Protein AF-A0A9W6ZF62-F1 (afdb_monomer)

Mean predicted aligned error: 19.33 Å

pLDDT: mean 79.04, std 16.56, range [38.56, 98.56]

Organism: NCBI:txid2557542

Solvent-accessible surface area (backbone atoms only — not comparable to full-atom values): 30574 Å² total; per-residue (Å²): 108,69,73,62,50,44,76,76,45,67,89,49,55,65,64,50,51,51,50,49,55,53,45,57,76,69,48,57,69,68,60,56,50,52,48,59,74,67,43,74,69,97,76,63,100,58,87,65,49,62,72,37,43,76,69,66,39,38,69,59,28,49,50,54,49,37,50,78,69,69,55,64,91,76,64,66,69,81,59,50,62,60,45,56,56,53,54,51,57,50,50,60,50,51,55,53,51,53,50,54,49,50,56,51,49,51,57,47,50,49,56,69,73,64,55,73,74,74,48,61,62,60,58,48,48,52,60,43,50,53,47,52,50,52,48,50,50,50,50,51,50,50,51,49,50,56,50,49,64,59,43,52,60,55,51,54,53,52,50,55,54,44,60,73,64,69,49,63,68,62,52,50,55,56,72,71,46,84,72,52,75,66,59,54,52,54,49,52,52,50,54,52,54,55,56,67,72,65,66,77,91,65,94,73,59,66,66,57,58,54,50,56,68,68,65,70,78,89,84,80,95,77,77,96,84,71,84,79,77,88,61,80,51,71,68,56,50,53,50,51,52,51,52,50,50,53,52,51,49,57,62,49,76,74,51,73,84,72,51,74,66,56,49,51,51,51,50,51,52,50,50,50,49,50,51,51,51,55,49,50,52,49,51,52,52,36,48,56,49,30,54,52,24,49,53,46,29,54,53,30,50,52,52,43,55,52,48,51,53,51,49,51,54,40,44,56,51,20,53,53,42,31,73,69,35,87,46,70,71,45,37,64,56,27,45,50,66,46,38,45,43,42,7,44,65,38,76,49,39,88,93,44,91,56,76,57,36,37,72,36,60,13,42,31,50,46,51,34,54,32,49,50,27,48,49,52,29,48,53,31,51,29,48,66,69,73,53,60,49,57,59,47,99,85,68,49,74,43,90,62,71,79,82,81,77,59,68,54,97,90,34,51,51,65,77,44,44,40,58,68,49,34,70,56,54,75,33,64,70,55,39,64,70,65,30,90,82,52,56,41,60,41,21,55,57,40,40,56,66,26,64,89,72,53,63,65,81,57,56,71,34,53,44,80,41,74,56,97,86,41,80,40,77,42,75,38,72,70,45,36,52,52,20,50,53,32,44,53,50,38,51,51,51,51,46,47,28,73,69,31,51,73,80,42,27,26,23,9,54,69,69,50,52,73,66,57,51,52,47,47,55,54,40,51,51,54,42,54,52,52,52,50,55,55,60,61,75,74,110

Structure (mmCIF, N/CA/C/O backbone):
data_AF-A0A9W6ZF62-F1
#
_entry.id   AF-A0A9W6ZF62-F1
#
loop_
_atom_site.group_PDB
_atom_site.id
_atom_site.type_symbol
_atom_site.label_atom_id
_atom_site.label_alt_id
_atom_site.label_comp_id
_atom_site.label_asym_id
_atom_site.label_entity_id
_atom_site.label_seq_id
_atom_site.pdbx_PDB_ins_code
_atom_site.Cartn_x
_atom_site.Cartn_y
_atom_site.Cartn_z
_atom_site.occupancy
_atom_site.B_iso_or_equiv
_atom_site.auth_seq_id
_atom_site.auth_comp_id
_atom_site.auth_asym_id
_atom_site.auth_atom_id
_atom_site.pdbx_PDB_model_num
ATOM 1 N N . MET A 1 1 ? -26.621 6.590 15.412 1.00 40.16 1 MET A N 1
ATOM 2 C CA . MET A 1 1 ? -26.144 5.516 16.316 1.00 40.16 1 MET A CA 1
ATOM 3 C C . MET A 1 1 ? -27.314 4.681 16.834 1.00 40.16 1 MET A C 1
ATOM 5 O O . MET A 1 1 ? -27.337 3.494 16.555 1.00 40.16 1 MET A O 1
ATOM 9 N N . VAL A 1 2 ? -28.335 5.301 17.439 1.00 40.41 2 VAL A N 1
ATOM 10 C CA . VAL A 1 2 ? -29.590 4.644 17.867 1.00 40.41 2 VAL A CA 1
ATOM 11 C C . VAL A 1 2 ? -30.285 3.873 16.731 1.00 40.41 2 VAL A C 1
ATOM 13 O O . VAL A 1 2 ? -30.567 2.693 16.874 1.00 40.41 2 VAL A O 1
ATOM 16 N N . MET A 1 3 ? -30.429 4.479 15.547 1.00 38.56 3 MET A N 1
ATOM 17 C CA . MET A 1 3 ? -31.011 3.814 14.364 1.00 38.56 3 MET A CA 1
ATOM 18 C C . MET A 1 3 ? -30.203 2.601 13.858 1.00 38.56 3 MET A C 1
ATOM 20 O O . MET A 1 3 ? -30.765 1.689 13.266 1.00 38.56 3 MET A O 1
ATOM 24 N N . ALA A 1 4 ? -28.884 2.574 14.079 1.00 44.38 4 ALA A N 1
ATOM 25 C CA . ALA A 1 4 ? -28.025 1.457 13.670 1.00 44.38 4 ALA A CA 1
ATOM 26 C C . ALA A 1 4 ? -28.034 0.314 14.701 1.00 44.38 4 ALA A C 1
ATOM 28 O O . ALA A 1 4 ? -27.940 -0.846 14.317 1.00 44.38 4 ALA A O 1
ATOM 29 N N . PHE A 1 5 ? -28.191 0.645 15.988 1.00 52.41 5 PHE A N 1
ATOM 30 C CA . PHE A 1 5 ? -28.452 -0.313 17.065 1.00 52.41 5 PHE A CA 1
ATOM 31 C C . PHE A 1 5 ? -29.831 -0.971 16.887 1.00 52.41 5 PHE A C 1
ATOM 33 O O . PHE A 1 5 ? -29.938 -2.191 16.911 1.00 52.41 5 PHE A O 1
ATOM 40 N N . MET A 1 6 ? -30.855 -0.177 16.555 1.00 52.81 6 MET A N 1
ATOM 41 C CA . MET A 1 6 ? -32.228 -0.652 16.340 1.00 52.81 6 MET A CA 1
ATOM 42 C C . MET A 1 6 ? -32.395 -1.586 15.139 1.00 52.81 6 MET A C 1
ATOM 44 O O . MET A 1 6 ? -33.259 -2.451 15.148 1.00 52.81 6 MET A O 1
ATOM 48 N N . ARG A 1 7 ? -31.546 -1.451 14.114 1.00 49.75 7 ARG A N 1
ATOM 49 C CA . ARG A 1 7 ? -31.522 -2.380 12.972 1.00 49.75 7 ARG A CA 1
ATOM 50 C C . ARG A 1 7 ? -30.909 -3.742 13.301 1.00 49.75 7 ARG A C 1
ATOM 52 O O . ARG A 1 7 ? -31.098 -4.670 12.527 1.00 49.75 7 ARG A O 1
ATOM 59 N N . ARG A 1 8 ? -30.145 -3.849 14.392 1.00 51.69 8 ARG A N 1
ATOM 60 C CA . ARG A 1 8 ? -29.479 -5.091 14.820 1.00 51.69 8 ARG A CA 1
ATOM 61 C C . ARG A 1 8 ? -30.227 -5.807 15.949 1.00 51.69 8 ARG A C 1
ATOM 63 O O . ARG A 1 8 ? -30.022 -7.002 16.097 1.00 51.69 8 ARG A O 1
ATOM 70 N N . HIS A 1 9 ? -31.079 -5.086 16.685 1.00 66.12 9 HIS A N 1
ATOM 71 C CA . HIS A 1 9 ? -31.844 -5.587 17.832 1.00 66.12 9 HIS A CA 1
ATOM 72 C C . HIS A 1 9 ? -33.251 -4.952 17.906 1.00 66.12 9 HIS A C 1
ATOM 74 O O . HIS A 1 9 ? -33.467 -4.015 18.687 1.00 66.12 9 HIS A O 1
ATOM 80 N N . PRO A 1 10 ? -34.200 -5.366 17.044 1.00 67.88 10 PRO A N 1
ATOM 81 C CA . PRO A 1 10 ? -35.551 -4.796 16.994 1.00 67.88 10 PRO A CA 1
ATOM 82 C C . PRO A 1 10 ? -36.376 -5.014 18.275 1.00 67.88 10 PRO A C 1
ATOM 84 O O . PRO A 1 10 ? -37.269 -4.221 18.563 1.00 67.88 10 PRO A O 1
ATOM 87 N N . GLU A 1 11 ? -36.056 -6.037 19.064 1.00 72.88 11 GLU A N 1
ATOM 88 C CA . GLU A 1 11 ? -36.715 -6.401 20.321 1.00 72.88 11 GLU A CA 1
ATOM 89 C C . GLU A 1 11 ? -36.623 -5.323 21.418 1.00 72.88 11 GLU A C 1
ATOM 91 O O . GLU A 1 11 ? -37.477 -5.270 22.297 1.00 72.88 11 GLU A O 1
ATOM 96 N N . HIS A 1 12 ? -35.648 -4.411 21.342 1.00 72.69 12 HIS A N 1
ATOM 97 C CA . HIS A 1 12 ? -35.403 -3.388 22.371 1.00 72.69 12 HIS A CA 1
ATOM 98 C C . HIS A 1 12 ? -36.045 -2.017 22.073 1.00 72.69 12 HIS A C 1
ATOM 100 O O . HIS A 1 12 ? -35.657 -0.999 22.654 1.00 72.69 12 HIS A O 1
ATOM 106 N N . ILE A 1 13 ? -36.997 -1.933 21.135 1.00 70.25 13 ILE A N 1
ATOM 107 C CA . ILE A 1 13 ? -37.526 -0.640 20.660 1.00 70.25 13 ILE A CA 1
ATOM 108 C C . ILE A 1 13 ? -38.354 0.103 21.714 1.00 70.25 13 ILE A C 1
ATOM 110 O O . ILE A 1 13 ? -38.274 1.331 21.810 1.00 70.25 13 ILE A O 1
ATOM 114 N N . ASP A 1 14 ? -39.102 -0.629 22.535 1.00 74.00 14 ASP A N 1
ATOM 115 C CA . ASP A 1 14 ? -39.961 -0.037 23.560 1.00 74.00 14 ASP A CA 1
ATOM 116 C C . ASP A 1 14 ? -39.155 0.401 24.791 1.00 74.00 14 ASP A C 1
ATOM 118 O O . ASP A 1 14 ? -39.350 1.508 25.296 1.00 74.00 14 ASP A O 1
ATOM 122 N N . GLU A 1 15 ? -38.139 -0.373 25.181 1.00 68.50 15 GLU A N 1
ATOM 123 C CA . GLU A 1 15 ? -37.185 -0.008 26.239 1.00 68.50 15 GLU A CA 1
ATOM 124 C C . GLU A 1 15 ? -36.397 1.262 25.882 1.00 68.50 15 GLU A C 1
ATOM 126 O O . GLU A 1 15 ? -36.145 2.126 26.728 1.00 68.50 15 GLU A O 1
ATOM 131 N N . LEU A 1 16 ? -36.044 1.425 24.603 1.00 65.62 16 LEU A N 1
ATOM 132 C CA . LEU A 1 16 ? -35.389 2.627 24.099 1.00 65.62 16 LEU A CA 1
ATOM 133 C C . LEU A 1 16 ? -36.323 3.847 24.148 1.00 65.62 16 LEU A C 1
ATOM 135 O O . LEU A 1 16 ? -35.885 4.935 24.527 1.00 65.62 16 LEU A O 1
ATOM 139 N N . ARG A 1 17 ? -37.601 3.691 23.778 1.00 65.69 17 ARG A N 1
ATOM 140 C CA . ARG A 1 17 ? -38.600 4.772 23.866 1.00 65.69 17 ARG A CA 1
ATOM 141 C C . ARG A 1 17 ? -38.789 5.241 25.301 1.00 65.69 17 ARG A C 1
ATOM 143 O O . ARG A 1 17 ? -38.820 6.446 25.552 1.00 65.69 17 ARG A O 1
ATOM 150 N N . GLU A 1 18 ? -38.860 4.307 26.239 1.00 70.25 18 GLU A N 1
ATOM 151 C CA . GLU A 1 18 ? -38.973 4.624 27.659 1.00 70.25 18 GLU A CA 1
ATOM 152 C C . GLU A 1 18 ? -37.704 5.307 28.191 1.00 70.25 18 GLU A C 1
ATOM 154 O O . GLU A 1 18 ? -37.779 6.316 28.895 1.00 70.25 18 GLU A O 1
ATOM 159 N N . SER A 1 19 ? -36.531 4.830 27.767 1.00 66.69 19 SER A N 1
ATOM 160 C CA . SER A 1 19 ? -35.236 5.436 28.098 1.00 66.69 19 SER A CA 1
ATOM 161 C C . SER A 1 19 ? -35.085 6.846 27.522 1.00 66.69 19 SER A C 1
ATOM 163 O O . SER A 1 19 ? -34.519 7.719 28.173 1.00 66.69 19 SER A O 1
ATOM 165 N N . TYR A 1 20 ? -35.613 7.106 26.323 1.00 66.81 20 TYR A N 1
ATOM 166 C CA . TYR A 1 20 ? -35.632 8.438 25.716 1.00 66.81 20 TYR A CA 1
ATOM 167 C C . TYR A 1 20 ? -36.556 9.393 26.477 1.00 66.81 20 TYR A C 1
ATOM 169 O O . TYR A 1 20 ? -36.188 10.540 26.721 1.00 66.81 20 TYR A O 1
ATOM 177 N N . LYS A 1 21 ? -37.726 8.909 26.910 1.00 70.19 21 LYS A N 1
ATOM 178 C CA . LYS A 1 21 ? -38.670 9.682 27.725 1.00 70.19 21 LYS A CA 1
ATOM 179 C C . LYS A 1 21 ? -38.059 10.071 29.077 1.00 70.19 21 LYS A C 1
ATOM 181 O O . LYS A 1 21 ? -38.074 11.245 29.428 1.00 70.19 21 LYS A O 1
ATOM 186 N N . LYS A 1 22 ? -37.415 9.121 29.764 1.00 71.12 22 LYS A N 1
ATOM 187 C CA . LYS A 1 22 ? -36.641 9.381 30.993 1.00 71.12 22 LYS A CA 1
ATOM 188 C C . LYS A 1 22 ? -35.435 10.291 30.736 1.00 71.12 22 LYS A C 1
ATOM 190 O O . LYS A 1 22 ? -35.130 11.166 31.536 1.00 71.12 22 LYS A O 1
ATOM 195 N N . GLY A 1 23 ? -34.779 10.144 29.586 1.00 66.50 23 GLY A N 1
ATOM 196 C CA . GLY A 1 23 ? -33.688 11.020 29.162 1.00 66.50 23 GLY A CA 1
ATOM 197 C C . GLY A 1 23 ? -34.128 12.474 28.981 1.00 66.50 23 GLY A C 1
ATOM 198 O O . GLY A 1 23 ? -33.405 13.376 29.390 1.00 66.50 23 GLY A O 1
ATOM 199 N N . LEU A 1 24 ? -35.324 12.714 28.435 1.00 65.25 24 LEU A N 1
ATOM 200 C CA . LEU A 1 24 ? -35.909 14.055 28.333 1.00 65.25 24 LEU A CA 1
ATOM 201 C C . LEU A 1 24 ? -36.219 14.661 29.706 1.00 65.25 24 LEU A C 1
ATOM 203 O O . LEU A 1 24 ? -35.983 15.849 29.893 1.00 65.25 24 LEU A O 1
ATOM 207 N N . GLU A 1 25 ? -36.675 13.856 30.669 1.00 70.19 25 GLU A N 1
ATOM 208 C CA . GLU A 1 25 ? -36.892 14.291 32.060 1.00 70.19 25 GLU A CA 1
ATOM 209 C C . GLU A 1 25 ? -35.579 14.664 32.769 1.00 70.19 25 GLU A C 1
ATOM 211 O O . GLU A 1 25 ? -35.571 15.503 33.666 1.00 70.19 25 GLU A O 1
ATOM 216 N N . TRP A 1 26 ? -34.458 14.065 32.357 1.00 66.69 26 TRP A N 1
ATOM 217 C CA . TRP A 1 26 ? -33.126 14.326 32.917 1.00 66.69 26 TRP A CA 1
ATOM 218 C C . TRP A 1 26 ? -32.333 15.392 32.161 1.00 66.69 26 TRP A C 1
ATOM 220 O O . TRP A 1 26 ? -31.263 15.800 32.614 1.00 66.69 26 TRP A O 1
ATOM 230 N N . THR A 1 27 ? -32.814 15.828 30.997 1.00 71.56 27 THR A N 1
ATOM 231 C CA . THR A 1 27 ? -32.117 16.841 30.210 1.00 71.56 27 THR A CA 1
ATOM 232 C C . THR A 1 27 ? -32.479 18.216 30.748 1.00 71.56 27 THR A C 1
ATOM 234 O O . THR A 1 27 ? -33.642 18.613 30.749 1.00 71.56 27 THR A O 1
ATOM 237 N N . GLU A 1 28 ? -31.465 18.951 31.201 1.00 70.31 28 GLU A N 1
ATOM 238 C CA . GLU A 1 28 ? -31.638 20.290 31.754 1.00 70.31 28 GLU A CA 1
ATOM 239 C C . GLU A 1 28 ? -32.355 21.195 30.730 1.00 70.31 28 GLU A C 1
ATOM 241 O O . GLU A 1 28 ? -31.940 21.231 29.563 1.00 70.31 28 GLU A O 1
ATOM 246 N N . PRO A 1 29 ? -33.403 21.945 31.125 1.00 68.50 29 PRO A N 1
ATOM 247 C CA . PRO A 1 29 ? -34.222 22.731 30.197 1.00 68.50 29 PRO A CA 1
ATOM 248 C C . PRO A 1 29 ? -33.413 23.637 29.256 1.00 68.50 29 PRO A C 1
ATOM 250 O O . PRO A 1 29 ? -33.749 23.764 28.082 1.00 68.50 29 PRO A O 1
ATOM 253 N N . ARG A 1 30 ? -32.275 24.163 29.726 1.00 60.53 30 ARG A N 1
ATOM 254 C CA . ARG A 1 30 ? -31.344 24.997 28.947 1.00 60.53 30 ARG A CA 1
ATOM 255 C C . ARG A 1 30 ? -30.708 24.290 27.747 1.00 60.53 30 ARG A C 1
ATOM 257 O O . ARG A 1 30 ? -30.446 24.918 26.728 1.00 60.53 30 ARG A O 1
ATOM 264 N N . ILE A 1 31 ? -30.453 22.986 27.839 1.00 62.53 31 ILE A N 1
ATOM 265 C CA . ILE A 1 31 ? -29.874 22.199 26.736 1.00 62.53 31 ILE A CA 1
ATOM 266 C C . ILE A 1 31 ? -30.937 21.953 25.660 1.00 62.53 31 ILE A C 1
ATOM 268 O O . ILE A 1 31 ? -30.644 22.004 24.464 1.00 62.53 31 ILE A O 1
ATOM 272 N N . ILE A 1 32 ? -32.186 21.748 26.083 1.00 62.47 32 ILE A N 1
ATOM 273 C CA . ILE A 1 32 ? -33.339 21.654 25.183 1.00 62.47 32 ILE A CA 1
ATOM 274 C C . ILE A 1 32 ? -33.592 23.010 24.508 1.00 62.47 32 ILE A C 1
ATOM 276 O O . ILE A 1 32 ? -33.853 23.049 23.309 1.00 62.47 32 ILE A O 1
ATOM 280 N N . GLU A 1 33 ? -33.461 24.123 25.233 1.00 58.41 33 GLU A N 1
ATOM 281 C CA . GLU A 1 33 ? -33.515 25.481 24.672 1.00 58.41 33 GLU A CA 1
ATOM 282 C C . GLU A 1 33 ? -32.422 25.709 23.620 1.00 58.41 33 GLU A C 1
ATOM 284 O O . GLU A 1 33 ? -32.721 26.170 22.522 1.00 58.41 33 GLU A O 1
ATOM 289 N N . TYR A 1 34 ? -31.186 25.276 23.878 1.00 62.28 34 TYR A N 1
ATOM 290 C CA . TYR A 1 34 ? -30.093 25.381 22.905 1.00 62.28 34 TYR A CA 1
ATOM 291 C C . TYR A 1 34 ? -30.347 24.545 21.639 1.00 62.28 34 TYR A C 1
ATOM 293 O O . TYR A 1 34 ? -30.060 24.971 20.519 1.00 62.28 34 TYR A O 1
ATOM 301 N N . ALA A 1 35 ? -30.935 23.355 21.792 1.00 63.62 35 ALA A N 1
ATOM 302 C CA . ALA A 1 35 ? -31.355 22.531 20.662 1.00 63.62 35 ALA A CA 1
ATOM 303 C C . ALA A 1 35 ? -32.506 23.182 19.869 1.00 63.62 35 ALA A C 1
ATOM 305 O O . ALA A 1 35 ? -32.490 23.139 18.638 1.00 63.62 35 ALA A O 1
ATOM 306 N N . ARG A 1 36 ? -33.460 23.834 20.553 1.00 58.03 36 ARG A N 1
ATOM 307 C CA . ARG A 1 36 ? -34.532 24.640 19.935 1.00 58.03 36 ARG A CA 1
ATOM 308 C C . ARG A 1 36 ? -33.987 25.857 19.183 1.00 58.03 36 ARG A C 1
ATOM 310 O O . ARG A 1 36 ? -34.579 26.264 18.192 1.00 58.03 36 ARG A O 1
ATOM 317 N N . GLU A 1 37 ? -32.862 26.425 19.611 1.00 58.94 37 GLU A N 1
ATOM 318 C CA . GLU A 1 37 ? -32.201 27.522 18.895 1.00 58.94 37 GLU A CA 1
ATOM 319 C C . GLU A 1 37 ? -31.419 27.071 17.656 1.00 58.94 37 GLU A C 1
ATOM 321 O O . GLU A 1 37 ? -31.195 27.876 16.747 1.00 58.94 37 GLU A O 1
ATOM 326 N N . ALA A 1 38 ? -30.972 25.816 17.622 1.00 55.41 38 ALA A N 1
ATOM 327 C CA . ALA A 1 38 ? -30.125 25.285 16.559 1.00 55.41 38 ALA A CA 1
ATOM 328 C C . ALA A 1 38 ? -30.915 24.551 15.465 1.00 55.41 38 ALA A C 1
ATOM 330 O O . ALA A 1 38 ? -30.466 24.500 14.320 1.00 55.41 38 ALA A O 1
ATOM 331 N N . LEU A 1 39 ? -32.096 24.025 15.785 1.00 59.81 39 LEU A N 1
ATOM 332 C CA . LEU A 1 39 ? -32.936 23.252 14.870 1.00 59.81 39 LEU A CA 1
ATOM 333 C C . LEU A 1 39 ? -34.205 24.036 14.496 1.00 59.81 39 LEU A C 1
ATOM 335 O O . LEU A 1 39 ? -34.744 24.743 15.344 1.00 59.81 39 LEU A O 1
ATOM 339 N N . PRO A 1 40 ? -34.705 23.920 13.252 1.00 56.75 40 PRO A N 1
ATOM 340 C CA . PRO A 1 40 ? -35.968 24.547 12.873 1.00 56.75 40 PRO A CA 1
ATOM 341 C C . PRO A 1 40 ? -37.132 23.974 13.706 1.00 56.75 40 PRO A C 1
ATOM 343 O O . PRO A 1 40 ? -37.095 22.794 14.076 1.00 56.75 40 PRO A O 1
ATOM 346 N N . PRO A 1 41 ? -38.183 24.767 13.996 1.00 64.06 41 PRO A N 1
ATOM 347 C CA . PRO A 1 41 ? -39.370 24.258 14.674 1.00 64.06 41 PRO A CA 1
ATOM 348 C C . PRO A 1 41 ? -40.024 23.157 13.830 1.00 64.06 41 PRO A C 1
ATOM 350 O O . PRO A 1 41 ? -40.088 23.257 12.608 1.00 64.06 41 PRO A O 1
ATOM 353 N N . LEU A 1 42 ? -40.532 22.111 14.487 1.00 55.88 42 LEU A N 1
ATOM 354 C CA . LEU A 1 42 ? -41.120 20.936 13.824 1.00 55.88 42 LEU A CA 1
ATOM 355 C C . LEU A 1 42 ? -42.337 21.262 12.935 1.00 55.88 42 LEU A C 1
ATOM 357 O O . LEU A 1 42 ? -42.637 20.477 12.045 1.00 55.88 42 LEU A O 1
ATOM 361 N N . ASN A 1 43 ? -43.012 22.396 13.166 1.00 52.69 43 ASN A N 1
ATOM 362 C CA . ASN A 1 43 ? -44.118 22.912 12.351 1.00 52.69 43 ASN A CA 1
ATOM 363 C C . ASN A 1 43 ? -44.101 24.456 12.357 1.00 52.69 43 ASN A C 1
ATOM 365 O O . ASN A 1 43 ? -44.662 25.069 13.269 1.00 52.69 43 ASN A O 1
ATOM 369 N N . PRO A 1 44 ? -43.415 25.113 11.411 1.00 61.78 44 PRO A N 1
ATOM 370 C CA . PRO A 1 44 ? -43.442 26.568 11.295 1.00 61.78 44 PRO A CA 1
ATOM 371 C C . PRO A 1 44 ? -44.802 27.045 10.744 1.00 61.78 44 PRO A C 1
ATOM 373 O O . PRO A 1 44 ? -45.391 26.392 9.891 1.00 61.78 44 PRO A O 1
ATOM 376 N N . TYR A 1 45 ? -45.301 28.197 11.212 1.00 56.56 45 TYR A N 1
ATOM 377 C CA . TYR A 1 45 ? -46.546 28.825 10.715 1.00 56.56 45 TYR A CA 1
ATOM 378 C C . TYR A 1 45 ? -46.420 29.422 9.299 1.00 56.56 45 TYR A C 1
ATOM 380 O O . TYR A 1 45 ? -47.400 29.901 8.737 1.00 56.56 45 TYR A O 1
ATOM 388 N N . TYR A 1 46 ? -45.212 29.430 8.745 1.00 71.19 46 TYR A N 1
ATOM 389 C CA . TYR A 1 46 ? -44.866 29.959 7.433 1.00 71.19 46 TYR A CA 1
ATOM 390 C C . TYR A 1 46 ? -43.920 28.981 6.740 1.00 71.19 46 TYR A C 1
ATOM 392 O O . TYR A 1 46 ? -43.184 28.238 7.395 1.00 71.19 46 TYR A O 1
ATOM 400 N N . GLU A 1 47 ? -43.951 28.971 5.413 1.00 71.44 47 GLU A N 1
ATOM 401 C CA . GLU A 1 47 ? -43.152 28.046 4.617 1.00 71.44 47 GLU A CA 1
ATOM 402 C C . GLU A 1 47 ? -41.664 28.384 4.746 1.00 71.44 47 GLU A C 1
ATOM 404 O O . GLU A 1 47 ? -41.230 29.503 4.472 1.00 71.44 47 GLU A O 1
ATOM 409 N N . LEU A 1 48 ? -40.876 27.412 5.210 1.00 74.75 48 LEU A N 1
ATOM 410 C CA . LEU A 1 48 ? -39.426 27.540 5.255 1.00 74.75 48 LEU A CA 1
ATOM 411 C C . LEU A 1 48 ? -38.832 27.081 3.926 1.00 74.75 48 LEU A C 1
ATOM 413 O O . LEU A 1 48 ? -39.192 26.035 3.392 1.00 74.75 48 LEU A O 1
ATOM 417 N N . ASP A 1 49 ? -37.861 27.841 3.441 1.00 75.75 49 ASP A N 1
ATOM 418 C CA . ASP A 1 49 ? -37.050 27.517 2.279 1.00 75.75 49 ASP A CA 1
ATOM 419 C C . ASP A 1 49 ? -36.213 26.263 2.593 1.00 75.75 49 ASP A C 1
ATOM 421 O O . ASP A 1 49 ? -35.224 26.302 3.341 1.00 75.75 49 ASP A O 1
ATOM 425 N N . GLU A 1 50 ? -36.650 25.118 2.056 1.00 69.69 50 GLU A N 1
ATOM 426 C CA . GLU A 1 50 ? -36.073 23.803 2.341 1.00 69.69 50 GLU A CA 1
ATOM 427 C C . GLU A 1 50 ? -34.565 23.740 2.082 1.00 69.69 50 GLU A C 1
ATOM 429 O O . GLU A 1 50 ? -33.841 23.011 2.769 1.00 69.69 50 GLU A O 1
ATOM 434 N N . GLU A 1 51 ? -34.068 24.482 1.092 1.00 74.62 51 GLU A N 1
ATOM 435 C CA . GLU A 1 51 ? -32.654 24.453 0.734 1.00 74.62 51 GLU A CA 1
ATOM 436 C C . GLU A 1 51 ? -31.781 25.124 1.795 1.00 74.62 51 GLU A C 1
ATOM 438 O O . GLU A 1 51 ? -30.666 24.668 2.069 1.00 74.62 51 GLU A O 1
ATOM 443 N N . LEU A 1 52 ? -32.285 26.189 2.421 1.00 74.56 52 LEU A N 1
ATOM 444 C CA . LEU A 1 52 ? -31.594 26.892 3.502 1.00 74.56 52 LEU A CA 1
ATOM 445 C C . LEU A 1 52 ? -31.657 26.106 4.813 1.00 74.56 52 LEU A C 1
ATOM 447 O O . LEU A 1 52 ? -30.664 26.040 5.545 1.00 74.56 52 LEU A O 1
ATOM 451 N N . VAL A 1 53 ? -32.781 25.434 5.073 1.00 70.38 53 VAL A N 1
ATOM 452 C CA . VAL A 1 53 ? -32.934 24.532 6.221 1.00 70.38 53 VAL A CA 1
ATOM 453 C C . VAL A 1 53 ? -31.972 23.344 6.123 1.00 70.38 53 VAL A C 1
ATOM 455 O O . VAL A 1 53 ? -31.266 23.055 7.091 1.00 70.38 53 VAL A O 1
ATOM 458 N N . LYS A 1 54 ? -31.849 22.705 4.949 1.00 69.00 54 LYS A N 1
ATOM 459 C CA . LYS A 1 54 ? -30.896 21.598 4.707 1.00 69.00 54 LYS A CA 1
ATOM 460 C C . LYS A 1 54 ? -29.435 22.011 4.925 1.00 69.00 54 LYS A C 1
ATOM 462 O O . LYS A 1 54 ? -28.605 21.177 5.277 1.00 69.00 54 LYS A O 1
ATOM 467 N N . LYS A 1 55 ? -29.124 23.300 4.770 1.00 72.75 55 LYS A N 1
ATOM 468 C CA . LYS A 1 55 ? -27.796 23.888 5.019 1.00 72.75 55 LYS A CA 1
ATOM 469 C C . LYS A 1 55 ? -27.585 24.330 6.476 1.00 72.75 55 LYS A C 1
ATOM 471 O O . LYS A 1 55 ? -26.563 24.942 6.776 1.00 72.75 55 LYS A O 1
ATOM 476 N N . GLY A 1 56 ? -28.530 24.049 7.379 1.00 61.78 56 GLY A N 1
ATOM 477 C CA . GLY A 1 56 ? -28.461 24.422 8.798 1.00 61.78 56 GLY A CA 1
ATOM 478 C C . GLY A 1 56 ? -28.676 25.915 9.067 1.00 61.78 56 GLY A C 1
ATOM 479 O O . GLY A 1 56 ? -28.469 26.374 10.186 1.00 61.78 56 GLY A O 1
ATOM 480 N N . LYS A 1 57 ? -29.102 26.681 8.056 1.00 76.31 57 LYS A N 1
ATOM 481 C CA . LYS A 1 57 ? -29.300 28.137 8.109 1.00 76.31 57 LYS A CA 1
ATOM 482 C C . LYS A 1 57 ? -30.782 28.492 8.166 1.00 76.31 57 LYS A C 1
ATOM 484 O O . LYS A 1 57 ? -31.269 29.362 7.451 1.00 76.31 57 LYS A O 1
ATOM 489 N N . TRP A 1 58 ? -31.530 27.793 9.013 1.00 74.94 58 TRP A N 1
ATOM 490 C CA . TRP A 1 58 ? -32.982 27.954 9.061 1.00 74.94 58 TRP A CA 1
ATOM 491 C C . TRP A 1 58 ? -33.397 29.363 9.511 1.00 74.94 58 TRP A C 1
ATOM 493 O O . TRP A 1 58 ? -34.361 29.897 8.979 1.00 74.94 58 TRP A O 1
ATOM 503 N N . LYS A 1 59 ? -32.625 30.019 10.391 1.00 75.38 59 LYS A N 1
ATOM 504 C CA . LYS A 1 59 ? -32.869 31.418 10.795 1.00 75.38 59 LYS A CA 1
ATOM 505 C C . LYS A 1 59 ? -32.798 32.399 9.616 1.00 75.38 59 LYS A C 1
ATOM 507 O O . LYS A 1 59 ? -33.570 33.350 9.579 1.00 75.38 59 LYS A O 1
ATOM 512 N N . ASP A 1 60 ? -31.955 32.132 8.618 1.00 78.50 60 ASP A N 1
ATOM 513 C CA . ASP A 1 60 ? -31.863 32.961 7.408 1.00 78.50 60 ASP A CA 1
ATOM 514 C C . ASP A 1 60 ? -33.102 32.776 6.515 1.00 78.50 60 ASP A C 1
ATOM 516 O O . ASP A 1 60 ? -33.604 33.738 5.935 1.00 78.50 60 ASP A O 1
ATOM 520 N N . SER A 1 61 ? -33.656 31.558 6.467 1.00 80.25 61 SER A N 1
ATOM 521 C CA . SER A 1 61 ? -34.945 31.294 5.811 1.00 80.25 61 SER A CA 1
ATOM 522 C C . SER A 1 61 ? -36.105 32.012 6.502 1.00 80.25 61 SER A C 1
ATOM 524 O O . SER A 1 61 ? -37.035 32.462 5.830 1.00 80.25 61 SER A O 1
ATOM 526 N N . VAL A 1 62 ? -36.067 32.115 7.832 1.00 73.12 62 VAL A N 1
ATOM 527 C CA . VAL A 1 62 ? -37.063 32.869 8.598 1.00 73.12 62 VAL A CA 1
ATOM 528 C C . VAL A 1 62 ? -36.964 34.355 8.252 1.00 73.12 62 VAL A C 1
ATOM 530 O O . VAL A 1 62 ? -37.964 34.949 7.861 1.00 73.12 62 VAL A O 1
ATOM 533 N N . SER A 1 63 ? -35.762 34.938 8.293 1.00 71.06 63 SER A N 1
ATOM 534 C CA . SER A 1 63 ? -35.533 36.342 7.918 1.00 71.06 63 SER A CA 1
ATOM 535 C C . SER A 1 63 ? -36.032 36.651 6.505 1.00 71.06 63 SER A C 1
ATOM 537 O O . SER A 1 63 ? -36.764 37.615 6.315 1.00 71.06 63 SER A O 1
ATOM 539 N N . LYS A 1 64 ? -35.742 35.784 5.528 1.00 77.44 64 LYS A N 1
ATOM 540 C CA . LYS A 1 64 ? -36.224 35.914 4.142 1.00 77.44 64 LYS A CA 1
ATOM 541 C C . LYS A 1 64 ? -37.757 35.893 4.042 1.00 77.44 64 LYS A C 1
ATOM 543 O O . LYS A 1 64 ? -38.332 36.633 3.248 1.00 77.44 64 LYS A O 1
ATOM 548 N N . SER A 1 65 ? -38.419 35.099 4.882 1.00 73.62 65 SER A N 1
ATOM 549 C CA . SER A 1 65 ? -39.887 35.052 4.958 1.00 73.62 65 SER A CA 1
ATOM 550 C C . SER A 1 65 ? -40.468 36.325 5.587 1.00 73.62 65 SER A C 1
ATOM 552 O O . SER A 1 65 ? -41.468 36.851 5.104 1.00 73.62 65 SER A O 1
ATOM 554 N N . TYR A 1 66 ? -39.811 36.884 6.609 1.00 66.06 66 TYR A N 1
ATOM 555 C CA . TYR A 1 66 ? -40.192 38.171 7.208 1.00 66.06 66 TYR A CA 1
ATOM 556 C C . TYR A 1 66 ? -39.983 39.358 6.258 1.00 66.06 66 TYR A C 1
ATOM 558 O O . TYR A 1 66 ? -40.765 40.307 6.293 1.00 66.06 66 TYR A O 1
ATOM 566 N N . GLU A 1 67 ? -38.964 39.310 5.399 1.00 68.06 67 GLU A N 1
ATOM 567 C CA . GLU A 1 67 ? -38.729 40.307 4.348 1.00 68.06 67 GLU A CA 1
ATOM 568 C C . GLU A 1 67 ? -39.829 40.304 3.292 1.00 68.06 67 GLU A C 1
ATOM 570 O O . GLU A 1 67 ? -40.359 41.360 2.956 1.00 68.06 67 GLU A O 1
ATOM 575 N N . LEU A 1 68 ? -40.223 39.117 2.830 1.00 69.75 68 LEU A N 1
ATOM 576 C CA . LEU A 1 68 ? -41.351 38.955 1.913 1.00 69.75 68 LEU A CA 1
ATOM 577 C C . LEU A 1 68 ? -42.680 39.394 2.550 1.00 69.75 68 LEU A C 1
ATOM 579 O O . LEU A 1 68 ? -43.563 39.879 1.849 1.00 69.75 68 LEU A O 1
ATOM 583 N N . GLY A 1 69 ? -42.797 39.280 3.876 1.00 62.06 69 GLY A N 1
ATOM 584 C CA . GLY A 1 69 ? -43.928 39.786 4.656 1.00 62.06 69 GLY A CA 1
ATOM 585 C C . GLY A 1 69 ? -43.871 41.279 5.021 1.00 62.06 69 GLY A C 1
ATOM 586 O O . GLY A 1 69 ? -44.828 41.777 5.606 1.00 62.06 69 GLY A O 1
ATOM 587 N N . GLY A 1 70 ? -42.786 42.003 4.707 1.00 59.16 70 GLY A N 1
ATOM 588 C CA . GLY A 1 70 ? -42.650 43.444 4.975 1.00 59.16 70 GLY A CA 1
ATOM 589 C C . GLY A 1 70 ? -42.222 43.843 6.400 1.00 59.16 70 GLY A C 1
ATOM 590 O O . GLY A 1 70 ? -42.383 44.997 6.790 1.00 59.16 70 GLY A O 1
ATOM 591 N N . TYR A 1 71 ? -41.647 42.936 7.195 1.00 55.81 71 TYR A N 1
ATOM 592 C CA . TYR A 1 71 ? -41.296 43.171 8.611 1.00 55.81 71 TYR A CA 1
ATOM 593 C C . TYR A 1 71 ? -39.822 43.574 8.856 1.00 55.81 71 TYR A C 1
ATOM 595 O O . TYR A 1 71 ? -39.285 43.386 9.949 1.00 55.81 71 TYR A O 1
ATOM 603 N N . GLN A 1 72 ? -39.136 44.135 7.856 1.00 51.00 72 GLN A N 1
ATOM 604 C CA . GLN A 1 72 ? -37.676 44.367 7.853 1.00 51.00 72 GLN A CA 1
ATOM 605 C C . GLN A 1 72 ? -37.126 45.259 8.974 1.00 51.00 72 GLN A C 1
ATOM 607 O O . GLN A 1 72 ? -35.965 45.114 9.357 1.00 51.00 72 GLN A O 1
ATOM 612 N N . ASN A 1 73 ? -37.947 46.135 9.549 1.00 55.34 73 ASN A N 1
ATOM 613 C CA . ASN A 1 73 ? -37.502 47.085 10.573 1.00 55.34 73 ASN A CA 1
ATOM 614 C C . ASN A 1 73 ? -37.197 46.442 11.939 1.00 55.34 73 ASN A C 1
ATOM 616 O O . ASN A 1 73 ? -36.735 47.131 12.844 1.00 55.34 73 ASN A O 1
ATOM 620 N N . PHE A 1 74 ? -37.433 45.136 12.098 1.00 51.66 74 PHE A N 1
ATOM 621 C CA . PHE A 1 74 ? -37.267 44.426 13.369 1.00 51.66 74 PHE A CA 1
ATOM 622 C C . PHE A 1 74 ? -36.005 43.539 13.441 1.00 51.66 74 PHE A C 1
ATOM 624 O O . PHE A 1 74 ? -35.829 42.813 14.418 1.00 51.66 74 PHE A O 1
ATOM 631 N N . ILE A 1 75 ? -35.102 43.591 12.448 1.00 51.78 75 ILE A N 1
ATOM 632 C CA . ILE A 1 75 ? -33.870 42.773 12.427 1.00 51.78 75 ILE A CA 1
ATOM 633 C C . ILE A 1 75 ? -32.684 43.529 13.082 1.00 51.78 75 ILE A C 1
ATOM 635 O O . ILE A 1 75 ? -32.427 44.676 12.714 1.00 51.78 75 ILE A O 1
ATOM 639 N N . PRO A 1 76 ? -31.909 42.916 14.009 1.00 50.38 76 PRO A N 1
ATOM 640 C CA . PRO A 1 76 ? -30.779 43.574 14.684 1.00 50.38 76 PRO A CA 1
ATOM 641 C C . PRO A 1 76 ? -29.631 44.014 13.748 1.00 50.38 76 PRO A C 1
ATOM 643 O O . PRO A 1 76 ? -29.196 43.256 12.878 1.00 50.38 76 PRO A O 1
ATOM 646 N N . GLN A 1 77 ? -29.056 45.200 13.995 1.00 47.72 77 GLN A N 1
ATOM 647 C CA . GLN A 1 77 ? -28.046 45.866 13.141 1.00 47.72 77 GLN A CA 1
ATOM 648 C C . GLN A 1 77 ? -26.759 45.063 12.862 1.00 47.72 77 GLN A C 1
ATOM 650 O O . GLN A 1 77 ? -26.145 45.219 11.809 1.00 47.72 77 GLN A O 1
ATOM 655 N N . SER A 1 78 ? -26.330 44.171 13.757 1.00 48.22 78 SER A N 1
ATOM 656 C CA . SER A 1 78 ? -25.101 43.380 13.564 1.00 48.22 78 SER A CA 1
ATOM 657 C C . SER A 1 78 ? -25.208 42.324 12.454 1.00 48.22 78 SER A C 1
ATOM 659 O O . SER A 1 78 ? -24.188 41.867 11.936 1.00 48.22 78 SER A O 1
ATOM 661 N N . LEU A 1 79 ? -26.431 41.942 12.072 1.00 52.03 79 LEU A N 1
ATOM 662 C CA . LEU A 1 79 ? -26.692 41.050 10.940 1.00 52.03 79 LEU A CA 1
ATOM 663 C C . LEU A 1 79 ? -26.803 41.813 9.612 1.00 52.03 79 LEU A C 1
ATOM 665 O O . LEU A 1 79 ? -26.573 41.222 8.559 1.00 52.03 79 LEU A O 1
ATOM 669 N N . GLN A 1 80 ? -27.070 43.122 9.652 1.00 56.53 80 GLN A N 1
ATOM 670 C CA . GLN A 1 80 ? -27.162 43.965 8.456 1.00 56.53 80 GLN A CA 1
ATOM 671 C C . GLN A 1 80 ? -25.786 44.171 7.795 1.00 56.53 80 GLN A C 1
ATOM 673 O O . GLN A 1 80 ? -25.662 44.015 6.586 1.00 56.53 8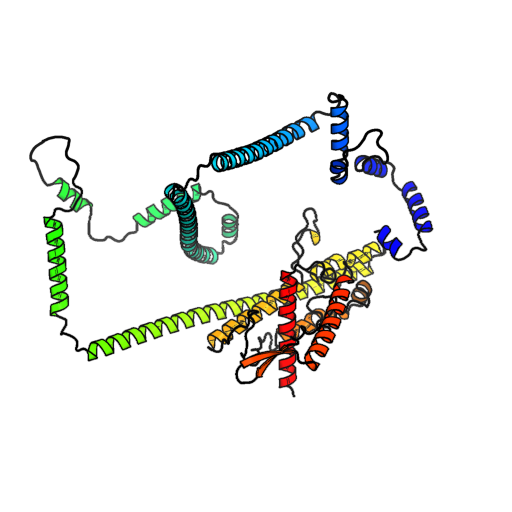0 GLN A O 1
ATOM 678 N N . SER A 1 81 ? -24.712 44.378 8.566 1.00 53.31 81 SER A N 1
ATOM 679 C CA . SER A 1 81 ? -23.364 44.588 7.999 1.00 53.31 81 SER A CA 1
ATOM 680 C C . SER A 1 81 ? -22.756 43.339 7.342 1.00 53.31 81 SER A C 1
ATOM 682 O O . SER A 1 81 ? -22.040 43.426 6.345 1.00 53.31 81 SER A O 1
ATOM 684 N N . LYS A 1 82 ? -23.057 42.139 7.861 1.00 57.44 82 LYS A N 1
ATOM 685 C CA . LYS A 1 82 ? -22.645 40.872 7.226 1.00 57.44 82 LYS A CA 1
ATOM 686 C C . LYS A 1 82 ? -23.400 40.608 5.923 1.00 57.44 82 LYS A C 1
ATOM 688 O O . LYS A 1 82 ? -22.848 39.987 5.018 1.00 57.44 82 LYS A O 1
ATOM 693 N N . ARG A 1 83 ? -24.638 41.093 5.833 1.00 59.75 83 ARG A N 1
ATOM 694 C CA . ARG A 1 83 ? -25.476 41.008 4.638 1.00 59.75 83 ARG A CA 1
ATOM 695 C C . ARG A 1 83 ? -24.959 41.910 3.518 1.00 59.75 83 ARG A C 1
ATOM 697 O O . ARG A 1 83 ? -24.828 41.431 2.400 1.00 59.75 83 ARG A O 1
ATOM 704 N N . GLU A 1 84 ? -24.583 43.151 3.820 1.00 64.62 84 GLU A N 1
ATOM 705 C CA . GLU A 1 84 ? -24.052 44.095 2.820 1.00 64.62 84 GLU A CA 1
ATOM 706 C C . GLU A 1 84 ? -22.808 43.550 2.098 1.00 64.62 84 GLU A C 1
ATOM 708 O O . GLU A 1 84 ? -22.680 43.669 0.878 1.00 64.62 84 GLU A O 1
ATOM 713 N N . ASN A 1 85 ? -21.918 42.871 2.828 1.00 61.88 85 ASN A N 1
ATOM 714 C CA . ASN A 1 85 ? -20.742 42.234 2.232 1.00 61.88 85 ASN A CA 1
ATOM 715 C C . ASN A 1 85 ? -21.105 41.031 1.345 1.00 61.88 85 ASN A C 1
ATOM 717 O O . ASN A 1 85 ? -20.540 40.882 0.263 1.00 61.88 85 ASN A O 1
ATOM 721 N N . ALA A 1 86 ? -22.067 40.203 1.762 1.00 64.38 86 ALA A N 1
ATOM 722 C CA . ALA A 1 86 ? -22.518 39.057 0.971 1.00 64.38 86 ALA A CA 1
ATOM 723 C C . ALA A 1 86 ? -23.263 39.484 -0.310 1.00 64.38 86 ALA A C 1
ATOM 725 O O . ALA A 1 86 ? -23.095 38.873 -1.365 1.00 64.38 86 ALA A O 1
ATOM 726 N N . GLU A 1 87 ? -24.050 40.561 -0.247 1.00 70.31 87 GLU A N 1
ATOM 727 C CA . GLU A 1 87 ? -24.737 41.131 -1.412 1.00 70.31 87 GLU A CA 1
ATOM 728 C C . GLU A 1 87 ? -23.752 41.725 -2.425 1.00 70.31 87 GLU A C 1
ATOM 730 O O . GLU A 1 87 ? -23.960 41.607 -3.635 1.00 70.31 87 GLU A O 1
ATOM 735 N N . LYS A 1 88 ? -22.646 42.311 -1.951 1.00 76.50 88 LYS A N 1
ATOM 736 C CA . LYS A 1 88 ? -21.578 42.813 -2.821 1.00 76.50 88 LYS A CA 1
ATOM 737 C C . LYS A 1 88 ? -20.890 41.682 -3.593 1.00 76.50 88 LYS A C 1
ATOM 739 O O . LYS A 1 88 ? -20.739 41.786 -4.807 1.00 76.50 88 LYS A O 1
ATOM 744 N N . GLU A 1 89 ? -20.540 40.586 -2.921 1.00 69.56 89 GLU A N 1
ATOM 745 C CA . GLU A 1 89 ? -19.924 39.417 -3.569 1.00 69.56 89 GLU A CA 1
ATOM 746 C C . GLU A 1 89 ? -20.863 38.753 -4.587 1.00 69.56 89 GLU A C 1
ATOM 748 O O . GLU A 1 89 ? -20.427 38.341 -5.664 1.00 69.56 89 GLU A O 1
ATOM 753 N N . MET A 1 90 ? -22.163 38.686 -4.281 1.00 70.88 90 MET A N 1
ATOM 754 C CA . MET A 1 90 ? -23.155 38.128 -5.199 1.00 70.88 90 MET A CA 1
ATOM 755 C C . MET A 1 90 ? -23.344 39.015 -6.441 1.00 70.88 90 MET A C 1
ATOM 757 O O . MET A 1 90 ? -23.399 38.486 -7.551 1.00 70.88 90 MET A O 1
ATOM 761 N N . LYS A 1 91 ? -23.366 40.349 -6.292 1.00 82.81 91 LYS A N 1
ATOM 762 C CA . LYS A 1 91 ? -23.407 41.281 -7.436 1.00 82.81 91 LYS A CA 1
ATOM 763 C C . LYS A 1 91 ? -22.204 41.112 -8.363 1.00 82.81 91 LYS A C 1
ATOM 765 O O . LYS A 1 91 ? -22.382 40.998 -9.572 1.00 82.81 91 LYS A O 1
ATOM 770 N N . GLU A 1 92 ? -20.998 41.002 -7.808 1.00 81.31 92 GLU A N 1
ATOM 771 C CA . GLU A 1 92 ? -19.779 40.785 -8.601 1.00 81.31 92 GLU A CA 1
ATOM 772 C C . GLU A 1 92 ? -19.770 39.436 -9.345 1.00 81.31 92 GLU A C 1
ATOM 774 O O . GLU A 1 92 ? -19.113 39.299 -10.381 1.00 81.31 92 GLU A O 1
ATOM 779 N N . ALA A 1 93 ? -20.461 38.419 -8.821 1.00 74.12 93 ALA A N 1
ATOM 780 C CA . ALA A 1 93 ? -20.604 37.125 -9.484 1.00 74.12 93 ALA A CA 1
ATOM 781 C C . ALA A 1 93 ? -21.598 37.186 -10.655 1.00 74.12 93 ALA A C 1
ATOM 783 O O . ALA A 1 93 ? -21.295 36.671 -11.732 1.00 74.12 93 ALA A O 1
ATOM 784 N N . VAL A 1 94 ? -22.735 37.865 -10.471 1.00 83.44 94 VAL A N 1
ATOM 785 C CA . VAL A 1 94 ? -23.750 38.053 -11.521 1.00 83.44 94 VAL A CA 1
ATOM 786 C C . VAL A 1 94 ? -23.192 38.880 -12.682 1.00 83.44 94 VAL A C 1
ATOM 788 O O . VAL A 1 94 ? -23.328 38.473 -13.833 1.00 83.44 94 VAL A O 1
ATOM 791 N N . GLU A 1 95 ? -22.457 39.963 -12.404 1.00 85.44 95 GLU A N 1
ATOM 792 C CA . GLU A 1 95 ? -21.813 40.776 -13.451 1.00 85.44 95 GLU A CA 1
ATOM 793 C C . GLU A 1 95 ? -20.824 39.963 -14.307 1.00 85.44 95 GLU A C 1
ATOM 795 O O . GLU A 1 95 ? -20.717 40.163 -15.521 1.00 85.44 95 GLU A O 1
ATOM 800 N N . ARG A 1 96 ? -20.104 39.005 -13.705 1.00 81.75 96 ARG A N 1
ATOM 801 C CA . ARG A 1 96 ? -19.204 38.108 -14.451 1.00 81.75 96 ARG A CA 1
ATOM 802 C C . ARG A 1 96 ? -19.967 37.154 -15.361 1.00 81.75 96 ARG A C 1
ATOM 804 O O . ARG A 1 96 ? -19.512 36.887 -16.473 1.00 81.75 96 ARG A O 1
ATOM 811 N N . GLU A 1 97 ? -21.093 36.628 -14.896 1.00 81.94 97 GLU A N 1
ATOM 812 C CA . GLU A 1 97 ? -21.911 35.697 -15.669 1.00 81.94 97 GLU A CA 1
ATOM 813 C C . GLU A 1 97 ? -22.616 36.401 -16.837 1.00 81.94 97 GLU A C 1
ATOM 815 O O . GLU A 1 97 ? -22.579 35.905 -17.965 1.00 81.94 97 GLU A O 1
ATOM 820 N N . GLU A 1 98 ? -23.161 37.598 -16.609 1.00 87.12 98 GLU A N 1
ATOM 821 C CA . GLU A 1 98 ? -23.760 38.426 -17.661 1.00 87.12 98 GLU A CA 1
ATOM 822 C C . GLU A 1 98 ? -22.742 38.802 -18.735 1.00 87.12 98 GLU A C 1
ATOM 824 O O . GLU A 1 98 ? -23.042 38.705 -19.926 1.00 87.12 98 GLU A O 1
ATOM 829 N N . LYS A 1 99 ? -21.510 39.138 -18.337 1.00 88.12 99 LYS A N 1
ATOM 830 C CA . LYS A 1 99 ? -20.431 39.418 -19.287 1.00 88.12 99 LYS A CA 1
ATOM 831 C C . LYS A 1 99 ? -20.113 38.206 -20.166 1.00 88.12 99 LYS A C 1
ATOM 833 O O . LYS A 1 99 ? -20.064 38.333 -21.385 1.00 88.12 99 LYS A O 1
ATOM 838 N N . MET A 1 100 ? -19.977 37.018 -19.574 1.00 83.56 100 MET A N 1
ATOM 839 C CA . MET A 1 100 ? -19.749 35.789 -20.347 1.00 83.56 100 MET A CA 1
ATOM 840 C C . MET A 1 100 ? -20.917 35.459 -21.282 1.00 83.56 100 MET A C 1
ATOM 842 O O . MET A 1 100 ? -20.711 34.951 -22.386 1.00 83.56 100 MET A O 1
ATOM 846 N N . ARG A 1 101 ? -22.152 35.741 -20.856 1.00 87.06 101 ARG A N 1
ATOM 847 C CA . ARG A 1 101 ? -23.346 35.523 -21.672 1.00 87.06 101 ARG A CA 1
ATOM 848 C C . ARG A 1 101 ? -23.424 36.505 -22.842 1.00 87.06 101 ARG A C 1
ATOM 850 O O . ARG A 1 101 ? -23.736 36.070 -23.950 1.00 87.06 101 ARG A O 1
ATOM 857 N N . ALA A 1 102 ? -23.090 37.776 -22.621 1.00 86.19 102 ALA A N 1
ATOM 858 C CA . ALA A 1 102 ? -22.995 38.788 -23.670 1.00 86.19 102 ALA A CA 1
ATOM 859 C C . ALA A 1 102 ? -21.933 38.409 -24.716 1.00 86.19 102 ALA A C 1
ATOM 861 O O . ALA A 1 102 ? -22.242 38.370 -25.907 1.00 86.19 102 ALA A O 1
ATOM 862 N N . ASP A 1 103 ? -20.738 38.001 -24.272 1.00 81.38 103 ASP A N 1
ATOM 863 C CA . ASP A 1 103 ? -19.659 37.534 -25.154 1.00 81.38 103 ASP A CA 1
ATOM 864 C C . ASP A 1 103 ? -20.100 36.306 -25.984 1.00 81.38 103 ASP A C 1
ATOM 866 O O . ASP A 1 103 ? -19.806 36.182 -27.179 1.00 81.38 103 ASP A O 1
ATOM 870 N N . ALA A 1 104 ? -20.863 35.388 -25.378 1.00 81.19 104 ALA A N 1
ATOM 871 C CA . ALA A 1 104 ? -21.388 34.206 -26.058 1.00 81.19 104 ALA A CA 1
ATOM 872 C C . ALA A 1 104 ? -22.504 34.532 -27.070 1.00 81.19 104 ALA A C 1
ATOM 874 O O . ALA A 1 104 ? -22.585 33.896 -28.127 1.00 81.19 104 ALA A O 1
ATOM 875 N N . GLU A 1 105 ? -23.378 35.496 -26.774 1.00 85.06 105 GLU A N 1
ATOM 876 C CA . GLU A 1 105 ? -24.421 35.955 -27.698 1.00 85.06 105 GLU A CA 1
ATOM 877 C C . GLU A 1 105 ? -23.846 36.761 -28.864 1.00 85.06 105 GLU A C 1
ATOM 879 O O . GLU A 1 105 ? -24.277 36.567 -30.004 1.00 85.06 105 GLU A O 1
ATOM 884 N N . GLU A 1 106 ? -22.821 37.578 -28.625 1.00 79.88 106 GLU A N 1
ATOM 885 C CA . GLU A 1 106 ? -22.070 38.260 -29.679 1.00 79.88 106 GLU A CA 1
ATOM 886 C C . GLU A 1 106 ? -21.394 37.243 -30.612 1.00 79.88 106 GLU A C 1
ATOM 888 O O . GLU A 1 106 ? -21.554 37.309 -31.835 1.00 79.88 106 GLU A O 1
ATOM 893 N N . ALA A 1 107 ? -20.761 36.205 -30.054 1.00 74.94 107 ALA A N 1
ATOM 894 C CA . ALA A 1 107 ? -20.193 35.103 -30.831 1.00 74.94 107 ALA A CA 1
ATOM 895 C C . ALA A 1 107 ? -21.251 34.336 -31.655 1.00 74.94 107 ALA A C 1
ATOM 897 O O . ALA A 1 107 ? -20.972 33.887 -32.774 1.00 74.94 107 ALA A O 1
ATOM 898 N N . LYS A 1 108 ? -22.481 34.188 -31.138 1.00 80.81 108 LYS A N 1
ATOM 899 C CA . LYS A 1 108 ? -23.609 33.584 -31.874 1.00 80.81 108 LYS A CA 1
ATOM 900 C C . LYS A 1 108 ? -24.139 34.503 -32.977 1.00 80.81 108 LYS A C 1
ATOM 902 O O . LYS A 1 108 ? -24.390 34.013 -34.077 1.00 80.81 108 LYS A O 1
ATOM 907 N N . ARG A 1 109 ? -24.262 35.814 -32.733 1.00 77.06 109 ARG A N 1
ATOM 908 C CA . ARG A 1 109 ? -24.658 36.807 -33.749 1.00 77.06 109 ARG A CA 1
ATOM 909 C C . ARG A 1 109 ? -23.658 36.859 -34.900 1.00 77.06 109 ARG A C 1
ATOM 911 O O . ARG A 1 109 ? -24.068 36.802 -36.056 1.00 77.06 109 ARG A O 1
ATOM 918 N N . LEU A 1 110 ? -22.360 36.854 -34.596 1.00 68.31 110 LEU A N 1
ATOM 919 C CA . LEU A 1 110 ? -21.296 36.795 -35.603 1.00 68.31 110 LEU A CA 1
ATOM 920 C C . LEU A 1 110 ? -21.359 35.509 -36.447 1.00 68.31 110 LEU A C 1
ATOM 922 O O . LEU A 1 110 ? -21.110 35.556 -37.649 1.00 68.31 110 LEU A O 1
ATOM 926 N N . LYS A 1 111 ? -21.760 34.371 -35.861 1.00 70.50 111 LYS A N 1
ATOM 927 C CA . LYS A 1 111 ? -22.040 33.132 -36.613 1.00 70.50 111 LYS A CA 1
ATOM 928 C C . LYS A 1 111 ? -23.304 33.218 -37.481 1.00 70.50 111 LYS A C 1
ATOM 930 O O . LYS A 1 111 ? -23.310 32.666 -38.577 1.00 70.50 111 LYS A O 1
ATOM 935 N N . ALA A 1 112 ? -24.363 33.871 -37.000 1.00 69.69 112 ALA A N 1
ATOM 936 C CA . ALA A 1 112 ? -25.671 33.927 -37.660 1.00 69.69 112 ALA A CA 1
ATOM 937 C C . ALA A 1 112 ? -25.728 34.892 -38.856 1.00 69.69 112 ALA A C 1
ATOM 939 O O . ALA A 1 112 ? -26.436 34.614 -39.818 1.00 69.69 112 ALA A O 1
ATOM 940 N N . VAL A 1 113 ? -24.945 35.976 -38.853 1.00 66.88 113 VAL A N 1
ATOM 941 C CA . VAL A 1 113 ? -24.873 36.948 -39.970 1.00 66.88 113 VAL A CA 1
ATOM 942 C C . VAL A 1 113 ? -24.202 36.353 -41.224 1.00 66.88 113 VAL A C 1
ATOM 944 O O . VAL A 1 113 ? -23.966 37.044 -42.208 1.00 66.88 113 VAL A O 1
ATOM 947 N N . GLY A 1 114 ? -23.879 35.056 -41.234 1.00 48.25 114 GLY A N 1
ATOM 948 C CA . GLY A 1 114 ? -23.221 34.441 -42.382 1.00 48.25 114 GLY A CA 1
ATOM 949 C C . GLY A 1 114 ? -21.852 35.064 -42.649 1.00 48.25 114 GLY A C 1
ATOM 950 O O . GLY A 1 114 ? -21.308 34.904 -43.740 1.00 48.25 114 GLY A O 1
ATOM 951 N N . ALA A 1 115 ? -21.257 35.719 -41.643 1.00 47.25 115 ALA A N 1
ATOM 952 C CA . ALA A 1 115 ? -19.833 35.965 -41.608 1.00 47.25 115 ALA A CA 1
ATOM 953 C C . ALA A 1 115 ? -19.163 34.603 -41.401 1.00 47.25 115 ALA A C 1
ATOM 955 O O . ALA A 1 115 ? -18.634 34.268 -40.339 1.00 47.25 115 ALA A O 1
ATOM 956 N N . GLN A 1 116 ? -19.154 33.795 -42.465 1.00 47.84 116 GLN A N 1
ATOM 957 C CA . GLN A 1 116 ? -18.002 32.971 -42.739 1.00 47.84 116 GLN A CA 1
ATOM 958 C C . GLN A 1 116 ? -16.829 33.944 -42.794 1.00 47.84 116 GLN A C 1
ATOM 960 O O . GLN A 1 116 ? -16.433 34.428 -43.851 1.00 47.84 116 GLN A O 1
ATOM 965 N N . VAL A 1 117 ? -16.234 34.207 -41.631 1.00 50.84 117 VAL A N 1
ATOM 966 C CA . VAL A 1 117 ? -14.834 34.575 -41.535 1.00 50.84 117 VAL A CA 1
ATOM 967 C C . VAL A 1 117 ? -14.070 33.318 -41.968 1.00 50.84 117 VAL A C 1
ATOM 969 O O . VAL A 1 117 ? -13.477 32.575 -41.183 1.00 50.84 117 VAL A O 1
ATOM 972 N N . ASN A 1 118 ? -14.157 33.068 -43.275 1.00 49.53 118 ASN A N 1
ATOM 973 C CA . ASN A 1 118 ? -13.183 32.391 -44.106 1.00 49.53 118 ASN A CA 1
ATOM 974 C C . ASN A 1 118 ? -11.963 33.289 -44.295 1.00 49.53 118 ASN A C 1
ATOM 976 O O . ASN A 1 118 ? -11.112 33.000 -45.132 1.00 49.53 118 ASN A O 1
ATOM 980 N N . ASP A 1 119 ? -11.825 34.353 -43.500 1.00 57.94 119 ASP A N 1
ATOM 981 C CA . ASP A 1 119 ? -10.558 35.023 -43.399 1.00 57.94 119 ASP A CA 1
ATOM 982 C C . ASP A 1 119 ? -9.614 34.134 -42.588 1.00 57.94 119 ASP A C 1
ATOM 984 O O . ASP A 1 119 ? -9.479 34.207 -41.362 1.00 57.94 119 ASP A O 1
ATOM 988 N N . LYS A 1 120 ? -8.972 33.219 -43.320 1.00 63.94 120 LYS A N 1
ATOM 989 C CA . LYS A 1 120 ? -7.861 32.376 -42.877 1.00 63.94 120 LYS A CA 1
ATOM 990 C C . LYS A 1 120 ? -6.851 33.198 -42.065 1.00 63.94 120 LYS A C 1
ATOM 992 O O . LYS A 1 120 ? -6.234 32.645 -41.158 1.00 63.94 120 LYS A O 1
ATOM 997 N N . LYS A 1 121 ? -6.726 34.507 -42.341 1.00 68.25 121 LYS A N 1
ATOM 998 C CA . LYS A 1 121 ? -5.884 35.448 -41.594 1.00 68.25 121 LYS A CA 1
ATOM 999 C C . LYS A 1 121 ? -6.321 35.653 -40.148 1.00 68.25 121 LYS A C 1
ATOM 1001 O O . LYS A 1 121 ? -5.448 35.660 -39.292 1.00 68.25 121 LYS A O 1
ATOM 1006 N N . ILE A 1 122 ? -7.614 35.750 -39.845 1.00 64.69 122 ILE A N 1
ATOM 1007 C CA . ILE A 1 122 ? -8.087 35.973 -38.467 1.00 64.69 122 ILE A CA 1
ATOM 1008 C C . ILE A 1 122 ? -7.889 34.708 -37.627 1.00 64.69 122 ILE A C 1
ATOM 1010 O O . ILE A 1 122 ? -7.354 34.771 -36.523 1.00 64.69 122 ILE A O 1
ATOM 1014 N N . ARG A 1 123 ? -8.190 33.523 -38.182 1.00 65.81 123 ARG A N 1
ATOM 1015 C CA . ARG A 1 123 ? -7.876 32.250 -37.503 1.00 65.81 123 ARG A CA 1
ATOM 1016 C C . ARG A 1 123 ? -6.370 32.032 -37.356 1.00 65.81 123 ARG A C 1
ATOM 1018 O O . ARG A 1 123 ? -5.932 31.489 -36.346 1.00 65.81 123 ARG A O 1
ATOM 1025 N N . ALA A 1 124 ? -5.571 32.443 -38.342 1.00 72.75 124 ALA A N 1
ATOM 1026 C CA . ALA A 1 124 ? -4.116 32.389 -38.247 1.00 72.75 124 ALA A CA 1
ATOM 1027 C C . ALA A 1 124 ? -3.571 33.376 -37.205 1.00 72.75 124 ALA A C 1
ATOM 1029 O O . ALA A 1 124 ? -2.646 33.012 -36.489 1.00 72.75 124 ALA A O 1
ATOM 1030 N N . ALA A 1 125 ? -4.160 34.569 -37.081 1.00 75.00 125 ALA A N 1
ATOM 1031 C CA . ALA A 1 125 ? -3.803 35.562 -36.074 1.00 75.00 125 ALA A CA 1
ATOM 1032 C C . ALA A 1 125 ? -4.134 35.067 -34.662 1.00 75.00 125 ALA A C 1
ATOM 1034 O O . ALA A 1 125 ? -3.260 35.100 -33.806 1.00 75.00 125 ALA A O 1
ATOM 1035 N N . TYR A 1 126 ? -5.319 34.490 -34.444 1.00 71.31 126 TYR A N 1
ATOM 1036 C CA . TYR A 1 126 ? -5.697 33.925 -33.144 1.00 71.31 126 TYR A CA 1
ATOM 1037 C C . TYR A 1 126 ? -4.814 32.730 -32.753 1.00 71.31 126 TYR A C 1
ATOM 1039 O O . TYR A 1 126 ? -4.277 32.676 -31.653 1.00 71.31 126 TYR A O 1
ATOM 1047 N N . ARG A 1 127 ? -4.547 31.809 -33.693 1.00 75.88 127 ARG A N 1
ATOM 1048 C CA . ARG A 1 127 ? -3.608 30.688 -33.474 1.00 75.88 127 ARG A CA 1
ATOM 1049 C C . ARG A 1 127 ? -2.158 31.135 -33.299 1.00 75.88 127 ARG A C 1
ATOM 1051 O O . ARG A 1 127 ? -1.338 30.347 -32.827 1.00 75.88 127 ARG A O 1
ATOM 1058 N N . LYS A 1 128 ? -1.804 32.324 -33.789 1.00 86.94 128 LYS A N 1
ATOM 1059 C CA . LYS A 1 128 ? -0.494 32.930 -33.564 1.00 86.94 128 LYS A CA 1
ATOM 1060 C C . LYS A 1 128 ? -0.455 33.555 -32.174 1.00 86.94 128 LYS A C 1
ATOM 1062 O O . LYS A 1 128 ? 0.478 33.270 -31.450 1.00 86.94 128 LYS A O 1
ATOM 1067 N N . GLU A 1 129 ? -1.496 34.270 -31.761 1.00 82.00 129 GLU A N 1
ATOM 1068 C CA . GLU A 1 129 ? -1.603 34.840 -30.416 1.00 82.00 129 GLU A CA 1
ATOM 1069 C C . GLU A 1 129 ? -1.621 33.759 -29.321 1.00 82.00 129 GLU A C 1
ATOM 1071 O O . GLU A 1 129 ? -0.927 33.893 -28.318 1.00 82.00 129 GLU A O 1
ATOM 1076 N N . GLU A 1 130 ? -2.338 32.648 -29.519 1.00 80.62 130 GLU A N 1
ATOM 1077 C CA . GLU A 1 130 ? -2.286 31.494 -28.606 1.00 80.62 130 GLU A CA 1
ATOM 1078 C C . GLU A 1 130 ? -0.894 30.859 -28.551 1.00 80.62 130 GLU A C 1
ATOM 1080 O O . GLU A 1 130 ? -0.424 30.494 -27.473 1.00 80.62 130 GLU A O 1
ATOM 1085 N N . ARG A 1 131 ? -0.213 30.737 -29.699 1.00 83.38 131 ARG A N 1
ATOM 1086 C CA . ARG A 1 131 ? 1.166 30.233 -29.743 1.00 83.38 131 ARG A CA 1
ATOM 1087 C C . ARG A 1 131 ? 2.133 31.182 -29.053 1.00 83.38 131 ARG A C 1
ATOM 1089 O O . ARG A 1 131 ? 2.946 30.710 -28.270 1.00 83.38 131 ARG A O 1
ATOM 1096 N N . ASP A 1 132 ? 1.993 32.483 -29.269 1.00 87.06 132 ASP A N 1
ATOM 1097 C CA . ASP A 1 132 ? 2.821 33.512 -28.651 1.00 87.06 132 ASP A CA 1
ATOM 1098 C C . ASP A 1 132 ? 2.573 33.563 -27.130 1.00 87.06 132 ASP A C 1
ATOM 1100 O O . ASP A 1 132 ? 3.529 33.686 -26.366 1.00 87.06 132 ASP A O 1
ATOM 1104 N N . LYS A 1 133 ? 1.328 33.376 -26.657 1.00 84.44 133 LYS A N 1
ATOM 1105 C CA . LYS A 1 133 ? 1.007 33.227 -25.221 1.00 84.44 133 LYS A CA 1
ATOM 1106 C C . LYS A 1 133 ? 1.623 31.961 -24.628 1.00 84.44 133 LYS A C 1
ATOM 1108 O O . LYS A 1 133 ? 2.309 32.047 -23.613 1.00 84.44 133 LYS A O 1
ATOM 1113 N N . MET A 1 134 ? 1.450 30.806 -25.275 1.00 82.69 134 MET A N 1
ATOM 1114 C CA . MET A 1 134 ? 2.063 29.551 -24.821 1.00 82.69 134 MET A CA 1
ATOM 1115 C C . MET A 1 134 ? 3.593 29.622 -24.824 1.00 82.69 134 MET A C 1
ATOM 1117 O O . MET A 1 134 ? 4.238 29.107 -23.913 1.00 82.69 134 MET A O 1
ATOM 1121 N N . GLU A 1 135 ? 4.196 30.266 -25.822 1.00 87.38 135 GLU A N 1
ATOM 1122 C CA . GLU A 1 135 ? 5.641 30.452 -25.909 1.00 87.38 135 GLU A CA 1
ATOM 1123 C C . GLU A 1 135 ? 6.142 31.453 -24.863 1.00 87.38 135 GLU A C 1
ATOM 1125 O O . GLU A 1 135 ? 7.166 31.206 -24.224 1.00 87.38 135 GLU A O 1
ATOM 1130 N N . HIS A 1 136 ? 5.397 32.528 -24.603 1.00 88.56 136 HIS A N 1
ATOM 1131 C CA . HIS A 1 136 ? 5.687 33.469 -23.528 1.00 88.56 136 HIS A CA 1
ATOM 1132 C C . HIS A 1 136 ? 5.629 32.792 -22.151 1.00 88.56 136 HIS A C 1
ATOM 1134 O O . HIS A 1 136 ? 6.558 32.952 -21.356 1.00 88.56 136 HIS A O 1
ATOM 1140 N N . ASP A 1 137 ? 4.608 31.977 -21.881 1.00 79.06 137 ASP A N 1
ATOM 1141 C CA . ASP A 1 137 ? 4.491 31.217 -20.632 1.00 79.06 137 ASP A CA 1
ATOM 1142 C C . ASP A 1 137 ? 5.568 30.137 -20.518 1.00 79.06 137 ASP A C 1
ATOM 1144 O O . ASP A 1 137 ? 6.197 29.990 -19.466 1.00 79.06 137 ASP A O 1
ATOM 1148 N N . ARG A 1 138 ? 5.888 29.449 -21.619 1.00 86.88 138 ARG A N 1
ATOM 1149 C CA . ARG A 1 138 ? 7.022 28.521 -21.681 1.00 86.88 138 ARG A CA 1
ATOM 1150 C C . ARG A 1 138 ? 8.334 29.238 -21.370 1.00 86.88 138 ARG A C 1
ATOM 1152 O O . ARG A 1 138 ? 9.127 28.723 -20.588 1.00 86.88 138 ARG A O 1
ATOM 1159 N N . MET A 1 139 ? 8.567 30.426 -21.927 1.00 87.88 139 MET A N 1
ATOM 1160 C CA . MET A 1 139 ? 9.769 31.226 -21.676 1.00 87.88 139 MET A CA 1
ATOM 1161 C C . MET A 1 139 ? 9.807 31.791 -20.255 1.00 87.88 139 MET A C 1
ATOM 1163 O O . MET A 1 139 ? 10.883 31.845 -19.655 1.00 87.88 139 MET A O 1
ATOM 1167 N N . ARG A 1 140 ? 8.659 32.168 -19.684 1.00 85.75 140 ARG A N 1
ATOM 1168 C CA . ARG A 1 140 ? 8.528 32.570 -18.278 1.00 85.75 140 ARG A CA 1
ATOM 1169 C C . ARG A 1 140 ? 8.887 31.411 -17.350 1.00 85.75 140 ARG A C 1
ATOM 1171 O O . ARG A 1 140 ? 9.718 31.599 -16.463 1.00 85.75 140 ARG A O 1
ATOM 1178 N N . ASN A 1 141 ? 8.357 30.217 -17.609 1.00 75.12 141 ASN A N 1
ATOM 1179 C CA . ASN A 1 141 ? 8.657 29.006 -16.845 1.00 75.12 141 ASN A CA 1
ATOM 1180 C C . ASN A 1 141 ? 10.122 28.580 -17.009 1.00 75.12 141 ASN A C 1
ATOM 1182 O O . ASN A 1 141 ? 10.777 28.242 -16.028 1.00 75.12 141 ASN A O 1
ATOM 1186 N N . LEU A 1 142 ? 10.683 28.688 -18.218 1.00 84.31 142 LEU A N 1
ATOM 1187 C CA . LEU A 1 142 ? 12.097 28.403 -18.475 1.00 84.31 142 LEU A CA 1
ATOM 1188 C C . LEU A 1 142 ? 13.024 29.402 -17.763 1.00 84.31 142 LEU A C 1
ATOM 1190 O O . LEU A 1 142 ? 14.090 29.022 -17.287 1.00 84.31 142 LEU A O 1
ATOM 1194 N N . ARG A 1 143 ? 12.643 30.685 -17.679 1.00 82.88 143 ARG A N 1
ATOM 1195 C CA . ARG A 1 143 ? 13.373 31.695 -16.891 1.00 82.88 143 ARG A CA 1
ATOM 1196 C C . ARG A 1 143 ? 13.278 31.410 -15.395 1.00 82.88 143 ARG A C 1
ATOM 1198 O O . ARG A 1 143 ? 14.288 31.564 -14.715 1.00 82.88 143 ARG A O 1
ATOM 1205 N N . PHE A 1 144 ? 12.113 30.982 -14.908 1.00 76.38 144 PHE A N 1
ATOM 1206 C CA . PHE A 1 144 ? 11.934 30.543 -13.524 1.00 76.38 144 PHE A CA 1
ATOM 1207 C C . PHE A 1 144 ? 12.842 29.354 -13.208 1.00 76.38 144 PHE A C 1
ATOM 1209 O O . PHE A 1 144 ? 13.688 29.474 -12.333 1.00 76.38 144 PHE A O 1
ATOM 1216 N N . SER A 1 145 ? 12.778 28.282 -14.002 1.00 75.12 145 SER A N 1
ATOM 1217 C CA . SER A 1 145 ? 13.639 27.103 -13.852 1.00 75.12 145 SER A CA 1
ATOM 1218 C C . SER A 1 145 ? 15.128 27.457 -13.931 1.00 75.12 145 SER A C 1
ATOM 1220 O O . SER A 1 145 ? 15.873 27.103 -13.029 1.00 75.12 145 SER A O 1
ATOM 1222 N N . LYS A 1 146 ? 15.572 28.266 -14.906 1.00 82.25 146 LYS A N 1
ATOM 1223 C CA . LYS A 1 146 ? 16.979 28.712 -14.980 1.00 82.25 146 LYS A CA 1
ATOM 1224 C C . LYS A 1 146 ? 17.416 29.573 -13.791 1.00 82.25 146 LYS A C 1
ATOM 1226 O O . LYS A 1 146 ? 18.607 29.613 -13.483 1.00 82.25 146 LYS A O 1
ATOM 1231 N N . ASN A 1 147 ? 16.507 30.322 -13.171 1.00 75.25 147 ASN A N 1
ATOM 1232 C CA . ASN A 1 147 ? 16.805 31.082 -11.957 1.00 75.25 147 ASN A CA 1
ATOM 1233 C C . ASN A 1 147 ? 16.849 30.167 -10.726 1.00 75.25 147 ASN A C 1
ATOM 1235 O O . ASN A 1 147 ? 17.723 30.352 -9.881 1.00 75.25 147 ASN A O 1
ATOM 1239 N N . GLU A 1 148 ? 15.977 29.162 -10.663 1.00 67.62 148 GLU A N 1
ATOM 1240 C CA . GLU A 1 148 ? 15.982 28.100 -9.653 1.00 67.62 148 GLU A CA 1
ATOM 1241 C C . GLU A 1 148 ? 17.298 27.304 -9.709 1.00 67.62 148 GLU A C 1
ATOM 1243 O O . GLU A 1 148 ? 17.999 27.186 -8.705 1.00 67.62 148 GLU A O 1
ATOM 1248 N N . ASP A 1 149 ? 17.715 26.883 -10.907 1.00 72.06 149 ASP A N 1
ATOM 1249 C CA . ASP A 1 149 ? 18.956 26.137 -11.150 1.00 72.06 149 ASP A CA 1
ATOM 1250 C C . ASP A 1 149 ? 20.206 26.952 -10.794 1.00 72.06 149 ASP A C 1
ATOM 1252 O O . ASP A 1 149 ? 21.222 26.399 -10.381 1.00 72.06 149 ASP A O 1
ATOM 1256 N N . LYS A 1 150 ? 20.146 28.286 -10.911 1.00 73.81 150 LYS A N 1
ATOM 1257 C CA . LYS A 1 150 ? 21.213 29.188 -10.440 1.00 73.81 150 LYS A CA 1
ATOM 1258 C C . LYS A 1 150 ? 21.186 29.397 -8.925 1.00 73.81 150 LYS A C 1
ATOM 1260 O O . LYS A 1 150 ? 22.240 29.635 -8.336 1.00 73.81 150 LYS A O 1
ATOM 1265 N N . ARG A 1 151 ? 20.011 29.320 -8.291 1.00 66.50 151 ARG A N 1
ATOM 1266 C CA . ARG A 1 151 ? 19.837 29.445 -6.834 1.00 66.50 151 ARG A CA 1
ATOM 1267 C C . ARG A 1 151 ? 20.306 28.198 -6.088 1.00 66.50 151 ARG A C 1
ATOM 1269 O O . ARG A 1 151 ? 20.986 28.334 -5.075 1.00 66.50 151 ARG A O 1
ATOM 1276 N N . GLN A 1 152 ? 20.004 27.007 -6.600 1.00 65.00 152 GLN A N 1
ATOM 1277 C CA . GLN A 1 152 ? 20.343 25.711 -5.995 1.00 65.00 152 GLN A CA 1
ATOM 1278 C C . GLN A 1 152 ? 21.829 25.568 -5.578 1.00 65.00 152 GLN A C 1
ATOM 1280 O O . GLN A 1 152 ? 22.095 25.259 -4.413 1.00 65.00 152 GLN A O 1
ATOM 1285 N N . PRO A 1 153 ? 22.833 25.856 -6.434 1.00 64.38 153 PRO A N 1
ATOM 1286 C CA . PRO A 1 153 ? 24.237 25.738 -6.046 1.00 64.38 153 PRO A CA 1
ATOM 1287 C C . PRO A 1 153 ? 24.663 26.811 -5.034 1.00 64.38 153 PRO A C 1
ATOM 1289 O O . PRO A 1 153 ? 25.445 26.501 -4.136 1.00 64.38 153 PRO A O 1
ATOM 1292 N N . LEU A 1 154 ? 24.120 28.033 -5.112 1.00 64.00 154 LEU A N 1
ATOM 1293 C CA . LEU A 1 154 ? 24.405 29.110 -4.151 1.00 64.00 154 LEU A CA 1
ATOM 1294 C C . LEU A 1 154 ? 23.858 28.779 -2.758 1.00 64.00 154 LEU A C 1
ATOM 1296 O O . LEU A 1 154 ? 24.577 28.921 -1.769 1.00 64.00 154 LEU A O 1
ATOM 1300 N N . LEU A 1 155 ? 22.637 28.243 -2.700 1.00 57.41 155 LEU A N 1
ATOM 1301 C CA . LEU A 1 155 ? 22.037 27.720 -1.476 1.00 57.41 155 LEU A CA 1
ATOM 1302 C C . LEU A 1 155 ? 22.875 26.571 -0.911 1.00 57.41 155 LEU A C 1
ATOM 1304 O O . LEU A 1 155 ? 23.144 26.560 0.283 1.00 57.41 155 LEU A O 1
ATOM 1308 N N . SER A 1 156 ? 23.381 25.658 -1.748 1.00 63.28 156 SER A N 1
ATOM 1309 C CA . SER A 1 156 ? 24.217 24.538 -1.284 1.00 63.28 156 SER A CA 1
ATOM 1310 C C . SER A 1 156 ? 25.563 24.981 -0.683 1.00 63.28 156 SER A C 1
ATOM 1312 O O . SER A 1 156 ? 26.038 24.390 0.291 1.00 63.28 156 SER A O 1
ATOM 1314 N N . VAL A 1 157 ? 26.180 26.035 -1.230 1.00 68.69 157 VAL A N 1
ATOM 1315 C CA . VAL A 1 157 ? 27.464 26.571 -0.751 1.00 68.69 157 VAL A CA 1
ATOM 1316 C C . VAL A 1 157 ? 27.267 27.366 0.539 1.00 68.69 157 VAL A C 1
ATOM 1318 O O . VAL A 1 157 ? 28.041 27.187 1.482 1.00 68.69 157 VAL A O 1
ATOM 1321 N N . GLU A 1 158 ? 26.218 28.188 0.630 1.00 57.34 158 GLU A N 1
ATOM 1322 C CA . GLU A 1 158 ? 25.874 28.896 1.870 1.00 57.34 158 GLU A CA 1
ATOM 1323 C C . GLU A 1 158 ? 25.421 27.933 2.975 1.00 57.34 158 GLU A C 1
ATOM 1325 O O . GLU A 1 158 ? 25.841 28.093 4.120 1.00 57.34 158 GLU A O 1
ATOM 1330 N N . PHE A 1 159 ? 24.671 26.879 2.639 1.00 57.03 159 PHE A N 1
ATOM 1331 C CA . PHE A 1 159 ? 24.262 25.835 3.583 1.00 57.03 159 PHE A CA 1
ATOM 1332 C C . PHE A 1 159 ? 25.477 25.101 4.158 1.00 57.03 159 PHE A C 1
ATOM 1334 O O . PHE A 1 159 ? 25.592 24.957 5.372 1.00 57.03 159 PHE A O 1
ATOM 1341 N N . LYS A 1 160 ? 26.453 24.727 3.316 1.00 64.81 160 LYS A N 1
ATOM 1342 C CA . LYS A 1 160 ? 27.728 24.146 3.774 1.00 64.81 160 LYS A CA 1
ATOM 1343 C C . LYS A 1 160 ? 28.523 25.114 4.654 1.00 64.81 160 LYS A C 1
ATOM 1345 O O . LYS A 1 160 ? 29.150 24.680 5.617 1.00 64.81 160 LYS A O 1
ATOM 1350 N N . ARG A 1 161 ? 28.494 26.418 4.3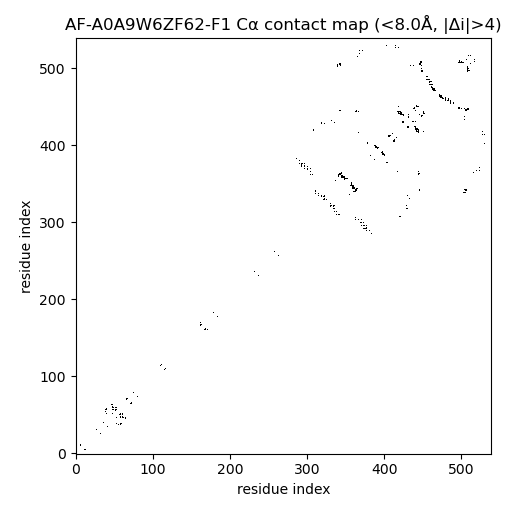60 1.00 68.44 161 ARG A N 1
ATOM 1351 C CA . ARG A 1 161 ? 29.211 27.449 5.128 1.00 68.44 161 ARG A CA 1
ATOM 1352 C C . ARG A 1 161 ? 28.575 27.698 6.502 1.00 68.44 161 ARG A C 1
ATOM 1354 O O . ARG A 1 161 ? 29.299 27.795 7.488 1.00 68.44 161 ARG A O 1
ATOM 1361 N N . LEU A 1 162 ? 27.245 27.739 6.575 1.00 55.22 162 LEU A N 1
ATOM 1362 C CA . LEU A 1 162 ? 26.482 27.963 7.808 1.00 55.22 162 LEU A CA 1
ATOM 1363 C C . LEU A 1 162 ? 26.390 26.704 8.684 1.00 55.22 162 LEU A C 1
ATOM 1365 O O . LEU A 1 162 ? 26.510 26.808 9.904 1.00 55.22 162 LEU A O 1
ATOM 1369 N N . ALA A 1 163 ? 26.298 25.510 8.085 1.00 56.94 163 ALA A N 1
ATOM 1370 C CA . ALA A 1 163 ? 26.407 24.240 8.807 1.00 56.94 163 ALA A CA 1
ATOM 1371 C C . ALA A 1 163 ? 27.779 24.095 9.489 1.00 56.94 163 ALA A C 1
ATOM 1373 O O . ALA A 1 163 ? 27.867 23.642 10.630 1.00 56.94 163 ALA A O 1
ATOM 1374 N N . LYS A 1 164 ? 28.854 24.563 8.835 1.00 67.44 164 LYS A N 1
ATOM 1375 C CA . LYS A 1 164 ? 30.208 24.595 9.413 1.00 67.44 164 LYS A CA 1
ATOM 1376 C C . LYS A 1 164 ? 30.341 25.599 10.566 1.00 67.44 164 LYS A C 1
ATOM 1378 O O . LYS A 1 164 ? 31.164 25.391 11.450 1.00 67.44 164 LYS A O 1
ATOM 1383 N N . ALA A 1 165 ? 29.515 26.647 10.583 1.00 65.25 165 ALA A N 1
ATOM 1384 C CA . ALA A 1 165 ? 29.465 27.653 11.644 1.00 65.25 165 ALA A CA 1
ATOM 1385 C C . ALA A 1 165 ? 28.559 27.265 12.836 1.00 65.25 165 ALA A C 1
ATOM 1387 O O . ALA A 1 165 ? 28.447 28.042 13.777 1.00 65.25 165 ALA A O 1
ATOM 1388 N N . LYS A 1 166 ? 27.909 26.085 12.811 1.00 56.84 166 LYS A N 1
ATOM 1389 C CA . LYS A 1 166 ? 26.996 25.567 13.858 1.00 56.84 166 LYS A CA 1
ATOM 1390 C C . LYS A 1 166 ? 25.850 26.516 14.274 1.00 56.84 166 LYS A C 1
ATOM 1392 O O . LYS A 1 166 ? 25.219 26.292 15.302 1.00 56.84 166 LYS A O 1
ATOM 1397 N N . ASN A 1 167 ? 25.509 27.518 13.462 1.00 61.28 167 ASN A N 1
ATOM 1398 C CA . ASN A 1 167 ? 24.465 28.508 13.764 1.00 61.28 167 ASN A CA 1
ATOM 1399 C C . ASN A 1 167 ? 23.095 28.093 13.184 1.00 61.28 167 ASN A C 1
ATOM 1401 O O . ASN A 1 167 ? 22.525 28.749 12.311 1.00 61.28 167 ASN A O 1
ATOM 1405 N N . PHE A 1 168 ? 22.554 26.962 13.650 1.00 52.16 168 PHE 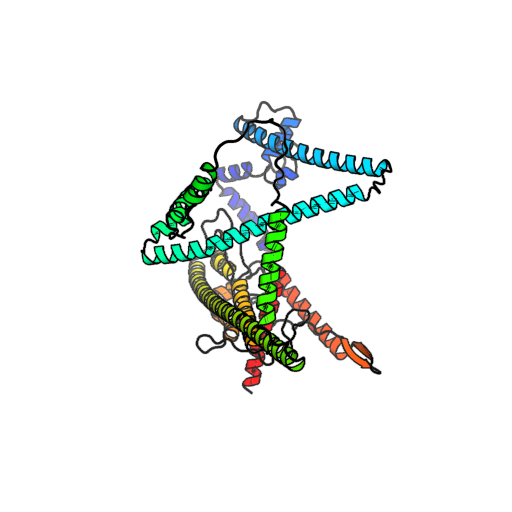A N 1
ATOM 1406 C CA . PHE A 1 168 ? 21.290 26.397 13.140 1.00 52.16 168 PHE A CA 1
ATOM 1407 C C . PHE A 1 168 ? 20.050 27.255 13.449 1.00 52.16 168 PHE A C 1
ATOM 1409 O O . PHE A 1 168 ? 19.076 27.231 12.696 1.00 52.16 168 PHE A O 1
ATOM 1416 N N . THR A 1 169 ? 20.087 28.059 14.511 1.00 59.66 169 THR A N 1
ATOM 1417 C CA . THR A 1 169 ? 19.021 29.002 14.889 1.00 59.66 169 THR A CA 1
ATOM 1418 C C . THR A 1 169 ? 18.888 30.162 13.906 1.00 59.66 169 THR A C 1
ATOM 1420 O O . THR A 1 169 ? 17.775 30.556 13.569 1.00 59.66 169 THR A O 1
ATOM 1423 N N . GLU A 1 170 ? 20.002 30.677 13.386 1.00 57.09 170 GLU A N 1
ATOM 1424 C CA . GLU A 1 170 ? 20.008 31.744 12.378 1.00 57.09 170 GLU A CA 1
ATOM 1425 C C . GLU A 1 170 ? 19.555 31.221 11.005 1.00 57.09 170 GLU A C 1
ATOM 1427 O O . GLU A 1 170 ? 18.861 31.917 10.264 1.00 57.09 170 GLU A O 1
ATOM 1432 N N . LEU A 1 171 ? 19.881 29.956 10.709 1.00 50.78 171 LEU A N 1
ATOM 1433 C CA . LEU A 1 171 ? 19.433 29.250 9.510 1.00 50.78 171 LEU A CA 1
ATOM 1434 C C . LEU A 1 171 ? 17.911 29.062 9.503 1.00 50.78 171 LEU A C 1
ATOM 1436 O O . LEU A 1 171 ? 17.256 29.394 8.520 1.00 50.78 171 LEU A O 1
ATOM 1440 N N . LYS A 1 172 ? 17.349 28.591 10.624 1.00 54.69 172 LYS A N 1
ATOM 1441 C CA . LYS A 1 172 ? 15.904 28.398 10.795 1.00 54.69 172 LYS A CA 1
ATOM 1442 C C . LYS A 1 172 ? 15.147 29.727 10.714 1.00 54.69 172 LYS A C 1
ATOM 1444 O O . LYS A 1 172 ? 14.193 29.836 9.954 1.00 54.69 172 LYS A O 1
ATOM 1449 N N . LYS A 1 173 ? 15.646 30.770 11.389 1.00 61.59 173 LYS A N 1
ATOM 1450 C CA . LYS A 1 173 ? 15.049 32.116 11.368 1.00 61.59 173 LYS A CA 1
ATOM 1451 C C . LYS A 1 173 ? 15.042 32.741 9.965 1.00 61.59 173 LYS A C 1
ATOM 1453 O O . LYS A 1 173 ? 14.097 33.441 9.628 1.00 61.59 173 LYS A O 1
ATOM 1458 N N . ARG A 1 174 ? 16.064 32.468 9.141 1.00 56.41 174 ARG A N 1
ATOM 1459 C CA . ARG A 1 174 ? 16.153 32.935 7.743 1.00 56.41 174 ARG A CA 1
ATOM 1460 C C . ARG A 1 174 ? 15.325 32.118 6.758 1.00 56.41 174 ARG A C 1
ATOM 1462 O O . ARG A 1 174 ? 14.912 32.658 5.740 1.00 56.41 174 ARG A O 1
ATOM 1469 N N . TRP A 1 175 ? 15.114 30.835 7.035 1.00 53.91 175 TRP A N 1
ATOM 1470 C CA . TRP A 1 175 ? 14.274 29.972 6.204 1.00 53.91 175 TRP A CA 1
ATOM 1471 C C . TRP A 1 175 ? 12.784 30.233 6.450 1.00 53.91 175 TRP A C 1
ATOM 1473 O O . TRP A 1 175 ? 11.982 30.154 5.528 1.00 53.91 175 TRP A O 1
ATOM 1483 N N . GLU A 1 176 ? 12.437 30.611 7.683 1.00 50.03 176 GLU A N 1
ATOM 1484 C CA . GLU A 1 176 ? 11.079 30.977 8.093 1.00 50.03 176 GLU A CA 1
ATOM 1485 C C . GLU A 1 176 ? 10.747 32.459 7.821 1.00 50.03 176 GLU A C 1
ATOM 1487 O O . GLU A 1 176 ? 9.572 32.806 7.713 1.00 50.03 176 GLU A O 1
ATOM 1492 N N . SER A 1 177 ? 11.740 33.345 7.655 1.00 49.75 177 SER A N 1
ATOM 1493 C CA . SER A 1 177 ? 11.492 34.723 7.216 1.00 49.75 177 SER A CA 1
ATOM 1494 C C . SER A 1 177 ? 11.364 34.788 5.693 1.00 49.75 177 SER A C 1
ATOM 1496 O O . SER A 1 177 ? 12.361 34.717 4.972 1.00 49.75 177 SER A O 1
ATOM 1498 N N . THR A 1 178 ? 10.149 34.971 5.185 1.00 42.44 178 THR A N 1
ATOM 1499 C CA . THR A 1 178 ? 9.916 35.360 3.790 1.00 42.44 178 THR A CA 1
ATOM 1500 C C . THR A 1 178 ? 10.500 36.757 3.558 1.00 42.44 178 THR A C 1
ATOM 1502 O O . THR A 1 178 ? 9.819 37.755 3.787 1.00 42.44 178 THR A O 1
ATOM 1505 N N . CYS A 1 179 ? 11.773 36.847 3.159 1.00 49.19 179 CYS A N 1
ATOM 1506 C CA . CYS A 1 179 ? 12.363 38.118 2.729 1.00 49.19 179 CYS A CA 1
ATOM 1507 C C . CYS A 1 179 ? 11.533 38.678 1.572 1.00 49.19 179 CYS A C 1
ATOM 1509 O O . CYS A 1 179 ? 11.155 37.942 0.654 1.00 49.19 179 CYS A O 1
ATOM 1511 N N . SER A 1 180 ? 11.244 39.977 1.607 1.00 60.78 180 SER A N 1
ATOM 1512 C CA . SER A 1 180 ? 10.510 40.601 0.511 1.00 60.78 180 SER A CA 1
ATOM 1513 C C . SER A 1 180 ? 11.389 40.622 -0.746 1.00 60.78 180 SER A C 1
ATOM 1515 O O . SER A 1 180 ? 12.619 40.711 -0.684 1.00 60.78 180 SER A O 1
ATOM 1517 N N . MET A 1 181 ? 10.763 40.551 -1.921 1.00 46.47 181 MET A N 1
ATOM 1518 C CA . MET A 1 181 ? 11.469 40.541 -3.212 1.00 46.47 181 MET A CA 1
ATOM 1519 C C . MET A 1 181 ? 12.364 41.786 -3.399 1.00 46.47 181 MET A C 1
ATOM 1521 O O . MET A 1 181 ? 13.368 41.754 -4.111 1.00 46.47 181 MET A O 1
ATOM 1525 N N . GLU A 1 182 ? 12.025 42.878 -2.712 1.00 59.16 182 GLU A N 1
ATOM 1526 C CA . GLU A 1 182 ? 12.746 44.147 -2.722 1.00 59.16 182 GLU A CA 1
ATOM 1527 C C . GLU A 1 182 ? 14.048 44.098 -1.902 1.00 59.16 182 GLU A C 1
ATOM 1529 O O . GLU A 1 182 ? 15.088 44.596 -2.349 1.00 59.16 182 GLU A O 1
ATOM 1534 N N . GLU A 1 183 ? 14.038 43.408 -0.757 1.00 66.31 183 GLU A N 1
ATOM 1535 C CA . GLU A 1 183 ? 15.237 43.160 0.054 1.00 66.31 183 GLU A CA 1
ATOM 1536 C C . GLU A 1 183 ? 16.244 42.281 -0.700 1.00 66.31 183 GLU A C 1
ATOM 1538 O O . GLU A 1 183 ? 17.449 42.558 -0.710 1.00 66.31 183 GLU A O 1
ATOM 1543 N N . GLU A 1 184 ? 15.757 41.265 -1.415 1.00 63.06 184 GLU A N 1
ATOM 1544 C CA . GLU A 1 184 ? 16.613 40.379 -2.202 1.00 63.06 184 GLU A CA 1
ATOM 1545 C C . GLU A 1 184 ? 17.190 41.076 -3.448 1.00 63.06 184 GLU A C 1
ATOM 1547 O O . GLU A 1 184 ? 18.370 40.908 -3.774 1.00 63.06 184 GLU A O 1
ATOM 1552 N N . MET A 1 185 ? 16.415 41.956 -4.088 1.00 61.88 185 MET A N 1
ATOM 1553 C CA . MET A 1 185 ? 16.888 42.818 -5.179 1.00 61.88 185 MET A CA 1
ATOM 1554 C C . MET A 1 185 ? 17.983 43.791 -4.728 1.00 61.88 185 MET A C 1
ATOM 1556 O O . MET A 1 185 ? 18.975 43.983 -5.441 1.00 61.88 185 MET A O 1
ATOM 1560 N N . ASN A 1 186 ? 17.851 44.389 -3.544 1.00 71.88 186 ASN A N 1
ATOM 1561 C CA . ASN A 1 186 ? 18.885 45.264 -2.993 1.00 71.88 186 ASN A CA 1
ATOM 1562 C C . ASN A 1 186 ? 20.151 44.484 -2.621 1.00 71.88 186 ASN A C 1
ATOM 1564 O O . ASN A 1 186 ? 21.262 44.944 -2.898 1.00 71.88 186 ASN A O 1
ATOM 1568 N N . ARG A 1 187 ? 20.007 43.256 -2.119 1.00 71.56 187 ARG A N 1
ATOM 1569 C CA . ARG A 1 187 ? 21.140 42.372 -1.822 1.00 71.56 187 ARG A CA 1
ATOM 1570 C C . ARG A 1 187 ? 21.896 41.943 -3.087 1.00 71.56 187 ARG A C 1
ATOM 1572 O O . ARG A 1 187 ? 23.126 41.997 -3.116 1.00 71.56 187 ARG A O 1
ATOM 1579 N N . LEU A 1 188 ? 21.188 41.614 -4.170 1.00 67.31 188 LEU A N 1
ATOM 1580 C CA . LEU A 1 188 ? 21.797 41.282 -5.467 1.00 67.31 188 LEU A CA 1
ATOM 1581 C C . LEU A 1 188 ? 22.574 42.458 -6.079 1.00 67.31 188 LEU A C 1
ATOM 1583 O O . LEU A 1 188 ? 23.599 42.244 -6.733 1.00 67.31 188 LEU A O 1
ATOM 1587 N N . LYS A 1 189 ? 22.134 43.704 -5.848 1.00 77.19 189 LYS A N 1
ATOM 1588 C CA . LYS A 1 189 ? 22.880 44.903 -6.269 1.00 77.19 189 LYS A CA 1
ATOM 1589 C C . LYS A 1 189 ? 24.222 45.025 -5.539 1.00 77.19 189 LYS A C 1
ATOM 1591 O O . LYS A 1 189 ? 25.215 45.367 -6.181 1.00 77.19 189 LYS A O 1
ATOM 1596 N N . VAL A 1 190 ? 24.277 44.699 -4.245 1.00 74.12 190 VAL A N 1
ATOM 1597 C CA . VAL A 1 190 ? 25.523 44.722 -3.454 1.00 74.12 190 VAL A CA 1
ATOM 1598 C C . VAL A 1 190 ? 26.507 43.659 -3.952 1.00 74.12 190 VAL A C 1
ATOM 1600 O O . VAL A 1 190 ? 27.650 43.989 -4.256 1.00 74.12 190 VAL A O 1
ATOM 1603 N N . VAL A 1 191 ? 26.047 42.421 -4.169 1.00 68.44 191 VAL A N 1
ATOM 1604 C CA . VAL A 1 191 ? 26.897 41.325 -4.680 1.00 68.44 191 VAL A CA 1
ATOM 1605 C C . VAL A 1 191 ? 27.449 41.631 -6.079 1.00 68.44 191 VAL A C 1
ATOM 1607 O O . VAL A 1 191 ? 28.620 41.373 -6.358 1.00 68.44 191 VAL A O 1
ATOM 1610 N N . LYS A 1 192 ? 26.648 42.244 -6.965 1.00 71.31 192 LYS A N 1
ATOM 1611 C CA . LYS A 1 192 ? 27.132 42.712 -8.278 1.00 71.31 192 LYS A CA 1
ATOM 1612 C C . LYS A 1 192 ? 28.208 43.790 -8.152 1.00 71.31 192 LYS A C 1
ATOM 1614 O O . LYS A 1 192 ? 29.167 43.777 -8.924 1.00 71.31 192 LYS A O 1
ATOM 1619 N N . LYS A 1 193 ? 28.061 44.707 -7.192 1.00 73.50 193 LYS A N 1
ATOM 1620 C CA . LYS A 1 193 ? 29.042 45.765 -6.925 1.00 73.50 193 LYS A CA 1
ATOM 1621 C C . LYS A 1 193 ? 30.366 45.164 -6.442 1.00 73.50 193 LYS A C 1
ATOM 1623 O O . LYS A 1 193 ? 31.412 45.505 -6.985 1.00 73.50 193 LYS A O 1
ATOM 1628 N N . GLU A 1 194 ? 30.324 44.184 -5.545 1.00 67.00 194 GLU A N 1
ATOM 1629 C CA . GLU A 1 194 ? 31.516 43.467 -5.067 1.00 67.00 194 GLU A CA 1
ATOM 1630 C C . GLU A 1 194 ? 32.191 42.622 -6.161 1.00 67.00 194 GLU A C 1
ATOM 1632 O O . GLU A 1 194 ? 33.415 42.625 -6.283 1.00 67.00 194 GLU A O 1
ATOM 1637 N N . GLN A 1 195 ? 31.419 41.942 -7.016 1.00 62.31 195 GLN A N 1
ATOM 1638 C CA . GLN A 1 195 ? 31.974 41.195 -8.153 1.00 62.31 195 GLN A CA 1
ATOM 1639 C C . GLN A 1 195 ? 32.613 42.110 -9.203 1.00 62.31 195 GLN A C 1
ATOM 1641 O O . GLN A 1 195 ? 33.617 41.738 -9.809 1.00 62.31 195 GLN A O 1
ATOM 1646 N N . SER A 1 196 ? 32.073 43.316 -9.401 1.00 61.25 196 SER A N 1
ATOM 1647 C CA . SER A 1 196 ? 32.678 44.307 -10.298 1.00 61.25 196 SER A CA 1
ATOM 1648 C C . SER A 1 196 ? 34.022 44.834 -9.782 1.00 61.25 196 SER A C 1
ATOM 1650 O O . SER A 1 196 ? 34.882 45.179 -10.585 1.00 61.25 196 SER A O 1
ATOM 1652 N N . GLN A 1 197 ? 34.238 44.814 -8.463 1.00 59.66 197 GLN A N 1
ATOM 1653 C CA . GLN A 1 197 ? 35.489 45.232 -7.824 1.00 59.66 197 GLN A CA 1
ATOM 1654 C C . GLN A 1 197 ? 36.569 44.136 -7.797 1.00 59.66 197 GLN A C 1
ATOM 1656 O O . GLN A 1 197 ? 37.726 44.440 -7.529 1.00 59.66 197 GLN A O 1
ATOM 1661 N N . ARG A 1 198 ? 36.223 42.869 -8.076 1.00 49.03 198 ARG A N 1
ATOM 1662 C CA . ARG A 1 198 ? 37.138 41.713 -7.964 1.00 49.03 198 ARG A CA 1
ATOM 1663 C C . ARG A 1 198 ? 37.651 41.148 -9.291 1.00 49.03 198 ARG A C 1
ATOM 1665 O O . ARG A 1 198 ? 38.292 40.098 -9.280 1.00 49.03 198 ARG A O 1
ATOM 1672 N N . LYS A 1 199 ? 37.387 41.781 -10.438 1.00 48.38 199 LYS A N 1
ATOM 1673 C CA . LYS A 1 199 ? 37.953 41.284 -11.703 1.00 48.38 199 LYS A CA 1
ATOM 1674 C C . LYS A 1 199 ? 39.468 41.550 -11.758 1.00 48.38 199 LYS A C 1
ATOM 1676 O O . LYS A 1 199 ? 39.868 42.695 -11.554 1.00 48.38 199 LYS A O 1
ATOM 1681 N N . PRO A 1 200 ? 40.296 40.527 -12.038 1.00 45.66 200 PRO A N 1
ATOM 1682 C CA . PRO A 1 200 ? 41.722 40.710 -12.244 1.00 45.66 200 PRO A CA 1
ATOM 1683 C C . PRO A 1 200 ? 41.954 41.530 -13.514 1.00 45.66 200 PRO A C 1
ATOM 1685 O O . PRO A 1 200 ? 41.205 41.434 -14.485 1.00 45.66 200 PRO A O 1
ATOM 1688 N N . TRP A 1 201 ? 42.969 42.379 -13.435 1.00 43.91 201 TRP A N 1
ATOM 1689 C CA . TRP A 1 201 ? 43.375 43.370 -14.420 1.00 43.91 201 TRP A CA 1
ATOM 1690 C C . TRP A 1 201 ? 43.678 42.698 -15.770 1.00 43.91 201 TRP A C 1
ATOM 1692 O O . TRP A 1 201 ? 44.730 42.091 -15.940 1.00 43.91 201 TRP A O 1
ATOM 1702 N N . ASP A 1 202 ? 42.733 42.770 -16.709 1.00 45.41 202 ASP A N 1
ATOM 1703 C CA . ASP A 1 202 ? 42.948 42.403 -18.110 1.00 45.41 202 ASP A CA 1
ATOM 1704 C C . ASP A 1 202 ? 43.350 43.675 -18.870 1.00 45.41 202 ASP A C 1
ATOM 1706 O O . ASP A 1 202 ? 42.707 44.721 -18.739 1.00 45.41 202 ASP A O 1
ATOM 1710 N N . GLY A 1 203 ? 44.471 43.612 -19.585 1.00 50.28 203 GLY A N 1
ATOM 1711 C CA . GLY A 1 203 ? 45.297 44.748 -20.015 1.00 50.28 203 GLY A CA 1
ATOM 1712 C C . GLY A 1 203 ? 44.706 45.685 -21.075 1.00 50.28 203 GLY A C 1
ATOM 1713 O O . GLY A 1 203 ? 45.456 46.433 -21.697 1.00 50.28 203 GLY A O 1
ATOM 1714 N N . SER A 1 204 ? 43.392 45.695 -21.298 1.00 54.25 204 SER A N 1
ATOM 1715 C CA . SER A 1 204 ? 42.736 46.696 -22.142 1.00 54.25 204 SER A CA 1
ATOM 1716 C C . SER A 1 204 ? 42.090 47.760 -21.258 1.00 54.25 204 SER A C 1
ATOM 1718 O O . SER A 1 204 ? 40.993 47.561 -20.739 1.00 54.25 204 SER A O 1
ATOM 1720 N N . ILE A 1 205 ? 42.767 48.892 -21.059 1.00 51.81 205 ILE A N 1
ATOM 1721 C CA . ILE A 1 205 ? 42.214 50.032 -20.318 1.00 51.81 205 ILE A CA 1
ATOM 1722 C C . ILE A 1 205 ? 41.245 50.775 -21.256 1.00 51.81 205 ILE A C 1
ATOM 1724 O O . ILE A 1 205 ? 41.708 51.487 -22.151 1.00 51.81 205 ILE A O 1
ATOM 1728 N N . PRO A 1 206 ? 39.914 50.712 -21.052 1.00 58.22 206 PRO A N 1
ATOM 1729 C CA . PRO A 1 206 ? 38.950 51.388 -21.929 1.00 58.22 206 PRO A CA 1
ATOM 1730 C C . PRO A 1 206 ? 39.113 52.916 -21.895 1.00 58.22 206 PRO A C 1
ATOM 1732 O O . PRO A 1 206 ? 38.737 53.619 -22.827 1.00 58.22 206 PRO A O 1
ATOM 1735 N N . ALA A 1 207 ? 39.734 53.446 -20.834 1.00 56.84 207 ALA A N 1
ATOM 1736 C CA . ALA A 1 207 ? 40.081 54.858 -20.720 1.00 56.84 207 ALA A CA 1
ATOM 1737 C C . ALA A 1 207 ? 41.183 55.297 -21.705 1.00 56.84 207 ALA A C 1
ATOM 1739 O O . ALA A 1 207 ? 41.190 56.460 -22.098 1.00 56.84 207 ALA A O 1
ATOM 1740 N N . VAL A 1 208 ? 42.069 54.394 -22.150 1.00 55.66 208 VAL A N 1
ATOM 1741 C CA . VAL A 1 208 ? 43.095 54.695 -23.167 1.00 55.66 208 VAL A CA 1
ATOM 1742 C C . VAL A 1 208 ? 42.467 54.741 -24.561 1.00 55.66 208 VAL A C 1
ATOM 1744 O O . VAL A 1 208 ? 42.728 55.678 -25.311 1.00 55.66 208 VAL A O 1
ATOM 1747 N N . GLU A 1 209 ? 41.555 53.818 -24.882 1.00 56.69 209 GLU A N 1
ATOM 1748 C CA . GLU A 1 209 ? 40.783 53.860 -26.136 1.00 56.69 209 GLU A CA 1
ATOM 1749 C C . GLU A 1 209 ? 39.857 55.084 -26.200 1.00 56.69 209 GLU A C 1
ATOM 1751 O O . GLU A 1 209 ? 39.774 55.763 -27.224 1.00 56.69 209 GLU A O 1
ATOM 1756 N N . HIS A 1 210 ? 39.234 55.448 -25.078 1.00 60.66 210 HIS A N 1
ATOM 1757 C CA . HIS A 1 210 ? 38.401 56.646 -24.982 1.00 60.66 210 HIS A CA 1
ATOM 1758 C C . HIS A 1 210 ? 39.222 57.954 -25.018 1.00 60.66 210 HIS A C 1
ATOM 1760 O O . HIS A 1 210 ? 38.737 58.980 -25.501 1.00 60.66 210 HIS A O 1
ATOM 1766 N N . ALA A 1 211 ? 40.477 57.941 -24.553 1.00 58.00 211 ALA A N 1
ATOM 1767 C CA . ALA A 1 211 ? 41.399 59.074 -24.675 1.00 58.00 211 ALA A CA 1
ATOM 1768 C C . ALA A 1 211 ? 41.968 59.223 -26.098 1.00 58.00 211 ALA A C 1
ATOM 1770 O O . ALA A 1 211 ? 42.155 60.350 -26.559 1.00 58.00 211 ALA A O 1
ATOM 1771 N N . LEU A 1 212 ? 42.179 58.114 -26.817 1.00 53.56 212 LEU A N 1
ATOM 1772 C CA . LEU A 1 212 ? 42.558 58.110 -28.235 1.00 53.56 212 LEU A CA 1
ATOM 1773 C C . LEU A 1 212 ? 41.411 58.606 -29.126 1.00 53.56 212 LEU A C 1
ATOM 1775 O O . LEU A 1 212 ? 41.643 59.425 -30.011 1.00 53.56 212 LEU A O 1
ATOM 1779 N N . ALA A 1 213 ? 40.166 58.217 -28.830 1.00 59.06 213 ALA A N 1
ATOM 1780 C CA . ALA A 1 213 ? 38.981 58.721 -29.527 1.00 59.06 213 ALA A CA 1
ATOM 1781 C C . ALA A 1 213 ? 38.743 60.231 -29.314 1.00 59.06 213 ALA A C 1
ATOM 1783 O O . ALA A 1 213 ? 38.189 60.896 -30.185 1.00 59.06 213 ALA A O 1
ATOM 1784 N N . LYS A 1 214 ? 39.193 60.797 -28.183 1.00 58.47 214 LYS A N 1
ATOM 1785 C CA . LYS A 1 214 ? 39.108 62.241 -27.890 1.00 58.47 214 LYS A CA 1
ATOM 1786 C C . LYS A 1 214 ? 40.268 63.077 -28.447 1.00 58.47 214 LYS A C 1
ATOM 1788 O O . LYS A 1 214 ? 40.176 64.300 -28.412 1.00 58.47 214 LYS A O 1
ATOM 1793 N N . ARG A 1 215 ? 41.353 62.459 -28.935 1.00 48.78 215 ARG A N 1
ATOM 1794 C CA . ARG A 1 215 ? 42.556 63.162 -29.427 1.00 48.78 215 ARG A CA 1
ATOM 1795 C C . ARG A 1 215 ? 42.647 63.311 -30.949 1.00 48.78 215 ARG A C 1
ATOM 1797 O O . ARG A 1 215 ? 43.637 63.863 -31.413 1.00 48.78 215 ARG A O 1
ATOM 1804 N N . ALA A 1 216 ? 41.641 62.900 -31.721 1.00 46.62 216 ALA A N 1
ATOM 1805 C CA . ALA A 1 216 ? 41.544 63.281 -33.133 1.00 46.62 216 ALA A CA 1
ATOM 1806 C C . ALA A 1 216 ? 40.954 64.706 -33.240 1.00 46.62 216 ALA A C 1
ATOM 1808 O O . ALA A 1 216 ? 39.781 64.890 -32.904 1.00 46.62 216 ALA A O 1
ATOM 1809 N N . PRO A 1 217 ? 41.732 65.728 -33.646 1.00 52.91 217 PRO A N 1
ATOM 1810 C CA . PRO A 1 217 ? 41.285 67.108 -33.609 1.00 52.91 217 PRO A CA 1
ATOM 1811 C C . PRO A 1 217 ? 40.666 67.564 -34.938 1.00 52.91 217 PRO A C 1
ATOM 1813 O O . PRO A 1 217 ? 41.167 67.256 -36.012 1.00 52.91 217 PRO A O 1
ATOM 1816 N N . LEU A 1 218 ? 39.624 68.387 -34.786 1.00 49.78 218 LEU A N 1
ATOM 1817 C CA . LEU A 1 218 ? 39.343 69.616 -35.539 1.00 49.78 218 LEU A CA 1
ATOM 1818 C C . LEU A 1 218 ? 39.185 69.514 -37.067 1.00 49.78 218 LEU A C 1
ATOM 1820 O O . LEU A 1 218 ? 40.154 69.525 -37.818 1.00 49.78 218 LEU A O 1
ATOM 1824 N N . GLY A 1 219 ? 37.933 69.609 -37.527 1.00 42.22 219 GLY A N 1
ATOM 1825 C CA . GLY A 1 219 ? 37.644 69.967 -38.915 1.00 42.22 219 GLY A CA 1
ATOM 1826 C C . GLY A 1 219 ? 36.160 69.985 -39.273 1.00 42.22 219 GLY A C 1
ATOM 1827 O O . GLY A 1 219 ? 35.626 68.985 -39.724 1.00 42.22 219 GLY A O 1
ATOM 1828 N N . HIS A 1 220 ? 35.548 71.160 -39.135 1.00 40.16 220 HIS A N 1
ATOM 1829 C CA . HIS A 1 220 ? 34.293 71.612 -39.750 1.00 40.16 220 HIS A CA 1
ATOM 1830 C C . HIS A 1 220 ? 32.925 71.086 -39.269 1.00 40.16 220 HIS A C 1
ATOM 1832 O O . HIS A 1 220 ? 32.455 69.998 -39.583 1.00 40.16 220 HIS A O 1
ATOM 1838 N N . ASN A 1 221 ? 32.223 72.016 -38.610 1.00 50.97 221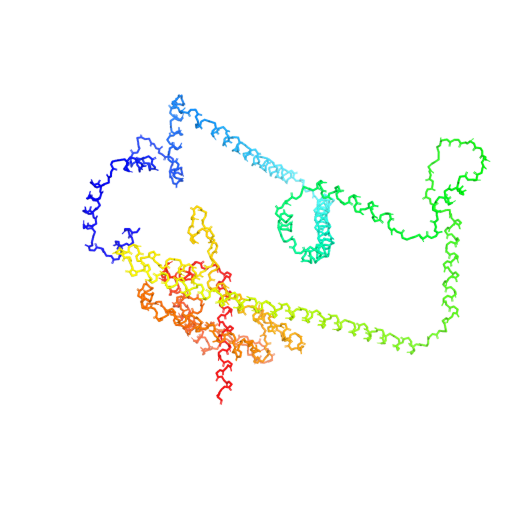 ASN A N 1
ATOM 1839 C CA . ASN A 1 221 ? 30.774 72.083 -38.455 1.00 50.97 221 ASN A CA 1
ATOM 1840 C C . ASN A 1 221 ? 30.061 72.037 -39.814 1.00 50.97 221 ASN A C 1
ATOM 1842 O O . ASN A 1 221 ? 30.134 73.019 -40.547 1.00 50.97 221 ASN A O 1
ATOM 1846 N N . LEU A 1 222 ? 29.284 70.986 -40.089 1.00 43.09 222 LEU A N 1
ATOM 1847 C CA . LEU A 1 222 ? 28.167 71.035 -41.036 1.00 43.09 222 LEU A CA 1
ATOM 1848 C C . LEU A 1 222 ? 27.026 70.109 -40.573 1.00 43.09 222 LEU A C 1
ATOM 1850 O O . LEU A 1 222 ? 27.200 68.910 -40.397 1.00 43.09 222 LEU A O 1
ATOM 1854 N N . ALA A 1 223 ? 25.858 70.732 -40.406 1.00 43.00 223 ALA A N 1
ATOM 1855 C CA . ALA A 1 223 ? 24.501 70.194 -40.514 1.00 43.00 223 ALA A CA 1
ATOM 1856 C C . ALA A 1 223 ? 24.060 68.999 -39.632 1.00 43.00 223 ALA A C 1
ATOM 1858 O O . ALA A 1 223 ? 24.302 67.824 -39.901 1.00 43.00 223 ALA A O 1
ATOM 1859 N N . LYS A 1 224 ? 23.206 69.335 -38.655 1.00 51.28 224 LYS A N 1
ATOM 1860 C CA . LYS A 1 224 ? 22.172 68.462 -38.083 1.00 51.28 224 LYS A CA 1
ATOM 1861 C C . LYS A 1 224 ? 21.238 67.977 -39.207 1.00 51.28 224 LYS A C 1
ATOM 1863 O O . LYS A 1 224 ? 20.419 68.770 -39.655 1.00 51.28 224 LYS A O 1
ATOM 1868 N N . ASN A 1 225 ? 21.397 66.734 -39.674 1.00 50.72 225 ASN A N 1
ATOM 1869 C CA . ASN A 1 225 ? 20.360 65.834 -40.235 1.00 50.72 225 ASN A CA 1
ATOM 1870 C C . ASN A 1 225 ? 20.965 64.759 -41.159 1.00 50.72 225 ASN A C 1
ATOM 1872 O O . ASN A 1 225 ? 20.598 64.641 -42.326 1.00 50.72 225 ASN A O 1
ATOM 1876 N N . SER A 1 226 ? 21.853 63.911 -40.644 1.00 46.28 226 SER A N 1
ATOM 1877 C CA . SER A 1 226 ? 22.175 62.650 -41.315 1.00 46.28 226 SER A CA 1
ATOM 1878 C C . SER A 1 226 ? 21.931 61.493 -40.353 1.00 46.28 226 SER A C 1
ATOM 1880 O O . SER A 1 226 ? 22.465 61.436 -39.247 1.00 46.28 226 SER A O 1
ATOM 1882 N N . LYS A 1 227 ? 21.035 60.586 -40.759 1.00 54.25 227 LYS A N 1
ATOM 1883 C CA . LYS A 1 227 ? 20.821 59.295 -40.101 1.00 54.25 227 LYS A CA 1
ATOM 1884 C C . LYS A 1 227 ? 22.187 58.631 -39.954 1.00 54.25 227 LYS A C 1
ATOM 1886 O O . LYS A 1 227 ? 22.841 58.372 -40.961 1.00 54.25 227 LYS A O 1
ATOM 1891 N N . ALA A 1 228 ? 22.609 58.379 -38.717 1.00 49.75 228 ALA A N 1
ATOM 1892 C CA . ALA A 1 228 ? 23.813 57.614 -38.444 1.00 49.75 228 ALA A CA 1
ATOM 1893 C C . ALA A 1 228 ? 23.683 56.254 -39.143 1.00 49.75 228 ALA A C 1
ATOM 1895 O O . ALA A 1 228 ? 22.871 55.420 -38.747 1.00 49.75 228 ALA A O 1
ATOM 1896 N N . ILE A 1 229 ? 24.450 56.053 -40.215 1.00 55.59 229 ILE A N 1
ATOM 1897 C CA . ILE A 1 229 ? 24.626 54.747 -40.841 1.00 55.59 229 ILE A CA 1
ATOM 1898 C C . ILE A 1 229 ? 25.478 53.945 -39.856 1.00 55.59 229 ILE A C 1
ATOM 1900 O O . ILE A 1 229 ? 26.705 53.971 -39.885 1.00 55.59 229 ILE A O 1
ATOM 1904 N N . THR A 1 230 ? 24.811 53.294 -38.908 1.00 57.44 230 THR A N 1
ATOM 1905 C CA . THR A 1 230 ? 25.399 52.355 -37.955 1.00 57.44 230 THR A CA 1
ATOM 1906 C C . THR A 1 230 ? 25.673 51.037 -38.669 1.00 57.44 230 THR A C 1
ATOM 1908 O O . THR A 1 230 ? 24.970 50.045 -38.512 1.00 57.44 230 THR A O 1
ATOM 1911 N N . GLY A 1 231 ? 26.716 51.034 -39.493 1.00 65.31 231 GLY A N 1
ATOM 1912 C CA . GLY A 1 231 ? 27.255 49.833 -40.112 1.00 65.31 231 GLY A CA 1
ATOM 1913 C C . GLY A 1 231 ? 28.773 49.940 -40.209 1.00 65.31 231 GLY A C 1
ATOM 1914 O O . GLY A 1 231 ? 29.285 51.033 -40.462 1.00 65.31 231 GLY A O 1
ATOM 1915 N N . PRO A 1 232 ? 29.523 48.845 -39.990 1.00 67.38 232 PRO A N 1
ATOM 1916 C CA . PRO A 1 232 ? 30.947 48.843 -40.285 1.00 67.38 232 PRO A CA 1
ATOM 1917 C C . PRO A 1 232 ? 31.135 49.242 -41.750 1.00 67.38 232 PRO A C 1
ATOM 1919 O O . PRO A 1 232 ? 30.450 48.721 -42.629 1.00 67.38 232 PRO A O 1
ATOM 1922 N N . SER A 1 233 ? 32.046 50.186 -41.996 1.00 76.12 233 SER A N 1
ATOM 1923 C CA . SER A 1 233 ? 32.401 50.628 -43.347 1.00 76.12 233 SER A CA 1
ATOM 1924 C C . SER A 1 233 ? 32.600 49.412 -44.271 1.00 76.12 233 SER A C 1
ATOM 1926 O O . SER A 1 233 ? 33.202 48.428 -43.830 1.00 76.12 233 SER A O 1
ATOM 1928 N N . PRO A 1 234 ? 32.156 49.449 -45.541 1.00 77.38 234 PRO A N 1
ATOM 1929 C CA . PRO A 1 234 ? 32.393 48.371 -46.506 1.00 77.38 234 PRO A CA 1
ATOM 1930 C C . PRO A 1 234 ? 33.869 47.941 -46.578 1.00 77.38 234 PRO A C 1
ATOM 1932 O O . PRO A 1 234 ? 34.175 46.761 -46.732 1.00 77.38 234 PRO A O 1
ATOM 1935 N N . LEU A 1 235 ? 34.795 48.880 -46.350 1.00 73.19 235 LEU A N 1
ATOM 1936 C CA . LEU A 1 235 ? 36.230 48.609 -46.230 1.00 73.19 235 LEU A CA 1
ATOM 1937 C C . LEU A 1 235 ? 36.589 47.780 -44.987 1.00 73.19 235 LEU A C 1
ATOM 1939 O O . LEU A 1 235 ? 37.468 46.925 -45.055 1.00 73.19 235 LEU A O 1
ATOM 1943 N N . ALA A 1 236 ? 35.905 47.986 -43.861 1.00 74.50 236 ALA A N 1
ATOM 1944 C CA . ALA A 1 236 ? 36.091 47.201 -42.642 1.00 74.50 236 ALA A CA 1
ATOM 1945 C C . ALA A 1 236 ? 35.524 45.776 -42.776 1.00 74.50 236 ALA A C 1
ATOM 1947 O O . ALA A 1 236 ? 36.103 44.836 -42.228 1.00 74.50 236 ALA 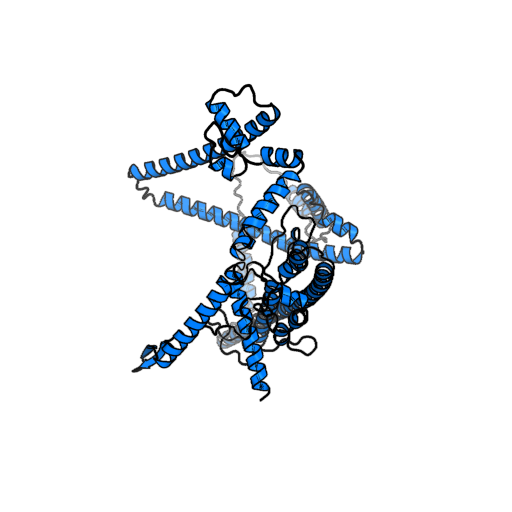A O 1
ATOM 1948 N N . ILE A 1 237 ? 34.430 45.599 -43.527 1.00 80.00 237 ILE A N 1
ATOM 1949 C CA . ILE A 1 237 ? 33.887 44.274 -43.866 1.00 80.00 237 ILE A CA 1
ATOM 1950 C C . ILE A 1 237 ? 34.876 43.534 -44.777 1.00 80.00 237 ILE A C 1
ATOM 1952 O O . ILE A 1 237 ? 35.325 42.444 -44.425 1.00 80.00 237 ILE A O 1
ATOM 1956 N N . ALA A 1 238 ? 35.333 44.173 -45.857 1.00 83.19 238 ALA A N 1
ATOM 1957 C CA . ALA A 1 238 ? 36.310 43.593 -46.778 1.00 83.19 238 ALA A CA 1
ATOM 1958 C C . ALA A 1 238 ? 37.654 43.260 -46.098 1.00 83.19 238 ALA A C 1
ATOM 1960 O O . ALA A 1 238 ? 38.295 42.256 -46.415 1.00 83.19 238 ALA A O 1
ATOM 1961 N N . ALA A 1 239 ? 38.095 44.074 -45.132 1.00 81.38 239 ALA A N 1
ATOM 1962 C CA . ALA A 1 239 ? 39.295 43.796 -44.345 1.00 81.38 239 ALA A CA 1
ATOM 1963 C C . ALA A 1 239 ? 39.122 42.571 -43.433 1.00 81.38 239 ALA A C 1
ATOM 1965 O O . ALA A 1 239 ? 40.033 41.744 -43.345 1.00 81.38 239 ALA A O 1
ATOM 1966 N N . LYS A 1 240 ? 37.952 42.415 -42.796 1.00 83.12 240 LYS A N 1
ATOM 1967 C CA . LYS A 1 240 ? 37.627 41.224 -41.997 1.00 83.12 240 LYS A CA 1
ATOM 1968 C C . LYS A 1 240 ? 37.546 39.969 -42.859 1.00 83.12 240 LYS A C 1
ATOM 1970 O O . LYS A 1 240 ? 38.114 38.949 -42.480 1.00 83.12 240 LYS A O 1
ATOM 1975 N N . GLU A 1 241 ? 36.920 40.052 -44.026 1.00 89.19 241 GLU A N 1
ATOM 1976 C CA . GLU A 1 241 ? 36.834 38.936 -44.972 1.00 89.19 241 GLU A CA 1
ATOM 1977 C C . GLU A 1 241 ? 38.218 38.521 -45.484 1.00 89.19 241 GLU A C 1
ATOM 1979 O O . GLU A 1 241 ? 38.540 37.335 -45.491 1.00 89.19 241 GLU A O 1
ATOM 1984 N N . ARG A 1 242 ? 39.097 39.480 -45.810 1.00 85.06 242 ARG A N 1
ATOM 1985 C CA . ARG A 1 242 ? 40.492 39.191 -46.195 1.00 85.06 242 ARG A CA 1
ATOM 1986 C C . ARG A 1 242 ? 41.312 38.591 -45.057 1.00 85.06 242 ARG A C 1
ATOM 1988 O O . ARG A 1 242 ? 42.128 37.702 -45.301 1.00 85.06 242 ARG A O 1
ATOM 1995 N N . ALA A 1 243 ? 41.125 39.065 -43.826 1.00 81.62 243 ALA A N 1
ATOM 1996 C CA . ALA A 1 243 ? 41.792 38.498 -42.657 1.00 81.62 243 ALA A CA 1
ATOM 1997 C C . ALA A 1 243 ? 41.331 37.054 -42.408 1.00 81.62 243 ALA A C 1
ATOM 1999 O O . ALA A 1 243 ? 42.168 36.173 -42.206 1.00 81.62 243 ALA A O 1
ATOM 2000 N N . TYR A 1 244 ? 40.025 36.801 -42.518 1.00 84.62 244 TYR A N 1
ATOM 2001 C CA . TYR A 1 244 ? 39.443 35.469 -42.395 1.00 84.62 244 TYR A CA 1
ATOM 2002 C C . TYR A 1 244 ? 39.935 34.529 -43.505 1.00 84.62 244 TYR A C 1
ATOM 2004 O O . TYR A 1 244 ? 40.387 33.423 -43.215 1.00 84.62 244 TYR A O 1
ATOM 2012 N N . ALA A 1 245 ? 39.965 34.992 -44.758 1.00 85.81 245 ALA A N 1
ATOM 2013 C CA . ALA A 1 245 ? 40.477 34.227 -45.895 1.00 85.81 245 ALA A CA 1
ATOM 2014 C C . ALA A 1 245 ? 41.959 33.849 -45.724 1.00 85.81 245 ALA A C 1
ATOM 2016 O O . ALA A 1 245 ? 42.324 32.689 -45.907 1.00 85.81 245 ALA A O 1
ATOM 2017 N N . ARG A 1 246 ? 42.810 34.785 -45.278 1.00 83.44 246 ARG A N 1
ATOM 2018 C CA . ARG A 1 246 ? 44.229 34.506 -44.983 1.00 83.44 246 ARG A CA 1
ATOM 2019 C C . ARG A 1 246 ? 44.407 33.523 -43.829 1.00 83.44 246 ARG A C 1
ATOM 2021 O O . ARG A 1 246 ? 45.341 32.721 -43.839 1.00 83.44 246 ARG A O 1
ATOM 2028 N N . GLN A 1 247 ? 43.541 33.584 -42.822 1.00 80.31 247 GLN A N 1
ATOM 2029 C CA . GLN A 1 247 ? 43.567 32.640 -41.711 1.00 80.31 247 GLN A CA 1
ATOM 2030 C C . GLN A 1 247 ? 43.167 31.234 -42.180 1.00 80.31 247 GLN A C 1
ATOM 2032 O O . GLN A 1 247 ? 43.829 30.262 -41.812 1.00 80.31 247 GLN A O 1
ATOM 2037 N N . LEU A 1 248 ? 42.167 31.133 -43.061 1.00 81.56 248 LEU A N 1
ATOM 2038 C CA . LEU A 1 248 ? 41.745 29.881 -43.687 1.00 81.56 248 LEU A CA 1
ATOM 2039 C C . LEU A 1 248 ? 42.846 29.294 -44.590 1.00 81.56 248 LEU A C 1
ATOM 2041 O O . LEU A 1 248 ? 43.146 28.106 -44.506 1.00 81.56 248 LEU A O 1
ATOM 2045 N N . GLU A 1 249 ? 43.515 30.126 -45.397 1.00 80.00 249 GLU A N 1
ATOM 2046 C CA . GLU A 1 249 ? 44.654 29.708 -46.226 1.00 80.00 249 GLU A CA 1
ATOM 2047 C C . GLU A 1 249 ? 45.822 29.184 -45.387 1.00 80.00 249 GLU A C 1
ATOM 2049 O O . GLU A 1 249 ? 46.403 28.154 -45.723 1.00 80.00 249 GLU A O 1
ATOM 2054 N N . ARG A 1 250 ? 46.155 29.841 -44.267 1.00 79.75 250 ARG A N 1
ATOM 2055 C CA . ARG A 1 250 ? 47.196 29.357 -43.343 1.00 79.75 250 ARG A CA 1
ATOM 2056 C C . ARG A 1 250 ? 46.814 28.025 -42.699 1.00 79.75 250 ARG A C 1
ATOM 2058 O O . ARG A 1 250 ? 47.667 27.152 -42.561 1.00 79.75 250 ARG A O 1
ATOM 2065 N N . GLN A 1 251 ? 45.541 27.842 -42.347 1.00 74.44 251 GLN A N 1
ATOM 2066 C CA . GLN A 1 251 ? 45.042 26.569 -41.823 1.00 74.44 251 GLN A CA 1
ATOM 2067 C C . GLN A 1 251 ? 45.044 25.451 -42.875 1.00 74.44 251 GLN A C 1
ATOM 2069 O O . GLN A 1 251 ? 45.210 24.286 -42.513 1.00 74.44 251 GLN A O 1
ATOM 2074 N N . ASN A 1 252 ? 44.888 25.792 -44.156 1.00 71.38 252 ASN A N 1
ATOM 2075 C CA . ASN A 1 252 ? 44.881 24.829 -45.255 1.00 71.38 252 ASN A CA 1
ATOM 2076 C C . ASN A 1 252 ? 46.291 24.488 -45.761 1.00 71.38 252 ASN A C 1
ATOM 2078 O O . ASN A 1 252 ? 46.543 23.329 -46.073 1.00 71.38 252 ASN A O 1
ATOM 2082 N N . ARG A 1 253 ? 47.241 25.436 -45.763 1.00 71.88 253 ARG A N 1
ATOM 2083 C CA . ARG A 1 253 ? 48.634 25.193 -46.198 1.00 71.88 253 ARG A CA 1
ATOM 2084 C C . ARG A 1 253 ? 49.376 24.157 -45.350 1.00 71.88 253 ARG A C 1
ATOM 2086 O O . ARG A 1 253 ? 50.257 23.481 -45.867 1.00 71.88 253 ARG A O 1
ATOM 2093 N N . ASN A 1 254 ? 48.991 23.985 -44.086 1.00 64.81 254 ASN A N 1
ATOM 2094 C CA . ASN A 1 254 ? 49.614 23.003 -43.191 1.00 64.81 254 ASN A CA 1
ATOM 2095 C C . ASN A 1 254 ? 48.896 21.642 -43.162 1.00 64.81 254 ASN A C 1
ATOM 2097 O O . ASN A 1 254 ? 49.375 20.714 -42.512 1.00 64.81 254 ASN A O 1
ATOM 2101 N N . LYS A 1 255 ? 47.763 21.486 -43.858 1.00 62.12 255 LYS A N 1
ATOM 2102 C CA . LYS A 1 255 ? 47.043 20.209 -43.938 1.00 62.12 255 LYS A CA 1
ATOM 2103 C C . LYS A 1 255 ? 47.419 19.513 -45.240 1.00 62.12 255 LYS A C 1
ATOM 2105 O O . LYS A 1 255 ? 46.858 19.814 -46.290 1.00 62.12 255 LYS A O 1
ATOM 2110 N N . LYS A 1 256 ? 48.348 18.553 -45.176 1.00 75.69 256 LYS A N 1
ATOM 2111 C CA . LYS A 1 256 ? 48.520 17.582 -46.270 1.00 75.69 256 LYS A CA 1
ATOM 2112 C C . LYS A 1 256 ? 47.142 16.967 -46.581 1.00 75.69 256 LYS A C 1
ATOM 2114 O O . LYS A 1 256 ? 46.424 16.639 -45.629 1.00 75.69 256 LYS A O 1
ATOM 2119 N N . PRO A 1 257 ? 46.732 16.844 -47.857 1.00 67.44 257 PRO A N 1
ATOM 2120 C CA . PRO A 1 257 ? 45.440 16.265 -48.197 1.00 67.44 257 PRO A CA 1
ATOM 2121 C C . PRO A 1 257 ? 45.396 14.829 -47.673 1.00 67.44 257 PRO A C 1
ATOM 2123 O O . PRO A 1 257 ? 46.140 13.969 -48.137 1.00 67.44 257 PRO A O 1
ATOM 2126 N N . MET A 1 258 ? 44.561 14.589 -46.659 1.00 66.44 258 MET A N 1
ATOM 2127 C CA . MET A 1 258 ? 44.357 13.242 -46.135 1.00 66.44 258 MET A CA 1
ATOM 2128 C C . MET A 1 258 ? 43.788 12.358 -47.236 1.00 66.44 258 MET A C 1
ATOM 2130 O O . MET A 1 258 ? 42.822 12.737 -47.909 1.00 66.44 258 MET A O 1
ATOM 2134 N N . THR A 1 259 ? 44.369 11.172 -47.383 1.00 83.44 259 THR A N 1
ATOM 2135 C CA . THR A 1 259 ? 43.843 10.147 -48.281 1.00 83.44 259 THR A CA 1
ATOM 2136 C C . THR A 1 259 ? 42.441 9.730 -47.830 1.00 83.44 259 THR A C 1
ATOM 2138 O O . THR A 1 259 ? 42.078 9.862 -46.657 1.00 83.44 259 THR A O 1
ATOM 2141 N N . ILE A 1 260 ? 41.629 9.227 -48.763 1.00 76.12 260 ILE A N 1
ATOM 2142 C CA . ILE A 1 260 ? 40.254 8.769 -48.484 1.00 76.12 260 ILE A CA 1
ATOM 2143 C C . ILE A 1 260 ? 40.245 7.755 -47.324 1.00 76.12 260 ILE A C 1
ATOM 2145 O O . ILE A 1 260 ? 39.394 7.828 -46.441 1.00 76.12 260 ILE A O 1
ATOM 2149 N N . LEU A 1 261 ? 41.260 6.889 -47.268 1.00 64.38 261 LEU A N 1
ATOM 2150 C CA . LEU A 1 261 ? 41.434 5.887 -46.219 1.00 64.38 261 LEU A CA 1
ATOM 2151 C C . LEU A 1 261 ? 41.742 6.507 -44.842 1.00 64.38 261 LEU A C 1
ATOM 2153 O O . LEU A 1 261 ? 41.176 6.084 -43.840 1.00 64.38 261 LEU A O 1
ATOM 2157 N N . GLN A 1 262 ? 42.563 7.561 -44.779 1.00 76.06 262 GLN A N 1
ATOM 2158 C CA . GLN A 1 262 ? 42.833 8.282 -43.526 1.00 76.06 262 GLN A CA 1
ATOM 2159 C C . GLN A 1 262 ? 41.598 9.018 -43.001 1.00 76.06 262 GLN A C 1
ATOM 2161 O O . GLN A 1 262 ? 41.379 9.037 -41.792 1.00 76.06 262 GLN A O 1
ATOM 2166 N N . LYS A 1 263 ? 40.770 9.589 -43.890 1.00 79.31 263 LYS A N 1
ATOM 2167 C CA . LYS A 1 263 ? 39.488 10.197 -43.496 1.00 79.31 263 LYS A CA 1
ATOM 2168 C C . LYS A 1 263 ? 38.531 9.155 -42.916 1.00 79.31 263 LYS A C 1
ATOM 2170 O O . LYS A 1 263 ? 37.989 9.388 -41.843 1.00 79.31 263 LYS A O 1
ATOM 2175 N N . ALA A 1 264 ? 38.398 7.997 -43.568 1.00 68.81 264 ALA A N 1
ATOM 2176 C CA . ALA A 1 264 ? 37.567 6.903 -43.071 1.00 68.81 264 ALA A CA 1
ATOM 2177 C C . ALA A 1 264 ? 38.026 6.412 -41.685 1.00 68.81 264 ALA A C 1
ATOM 2179 O O . ALA A 1 264 ? 37.199 6.273 -40.788 1.00 68.81 264 ALA A O 1
ATOM 2180 N N . ILE A 1 265 ? 39.338 6.243 -41.466 1.00 75.31 265 ILE A N 1
ATOM 2181 C CA . ILE A 1 265 ? 39.891 5.865 -40.153 1.00 75.31 265 ILE A CA 1
ATOM 2182 C C . ILE A 1 265 ? 39.568 6.931 -39.093 1.00 75.31 265 ILE A C 1
ATOM 2184 O O . ILE A 1 265 ? 39.029 6.606 -38.037 1.00 75.31 265 ILE A O 1
ATOM 2188 N N . LEU A 1 266 ? 39.799 8.214 -39.382 1.00 77.88 266 LEU A N 1
ATOM 2189 C CA . LEU A 1 266 ? 39.505 9.306 -38.445 1.00 77.88 266 LEU A CA 1
ATOM 2190 C C . LEU A 1 266 ? 38.014 9.430 -38.111 1.00 77.88 266 LEU A C 1
ATOM 2192 O O . LEU A 1 266 ? 37.671 9.754 -36.974 1.00 77.88 266 LEU A O 1
ATOM 2196 N N . ASP A 1 267 ? 37.129 9.168 -39.071 1.00 74.81 267 ASP A N 1
ATOM 2197 C CA . ASP A 1 267 ? 35.685 9.183 -38.843 1.00 74.81 267 ASP A CA 1
ATOM 2198 C C . ASP A 1 267 ? 35.237 7.962 -38.025 1.00 74.81 267 ASP A C 1
ATOM 2200 O O . ASP A 1 267 ? 34.426 8.111 -37.109 1.00 74.81 267 ASP A O 1
ATOM 2204 N N . THR A 1 268 ? 35.836 6.781 -38.235 1.00 65.50 268 THR A N 1
ATOM 2205 C CA . THR A 1 268 ? 35.605 5.617 -37.358 1.00 65.50 268 THR A CA 1
ATOM 2206 C C . THR A 1 268 ? 36.121 5.841 -35.934 1.00 65.50 268 THR A C 1
ATOM 2208 O O . THR A 1 268 ? 35.428 5.495 -34.978 1.00 65.50 268 THR A O 1
ATOM 2211 N N . GLU A 1 269 ? 37.273 6.493 -35.751 1.00 72.38 269 GLU A N 1
ATOM 2212 C CA . GLU A 1 269 ? 37.809 6.827 -34.426 1.00 72.38 269 GLU A CA 1
ATOM 2213 C C . GLU A 1 269 ? 36.981 7.896 -33.708 1.00 72.38 269 GLU A C 1
ATOM 2215 O O . GLU A 1 269 ? 36.751 7.795 -32.501 1.00 72.38 269 GLU A O 1
ATOM 2220 N N . LYS A 1 270 ? 36.508 8.921 -34.429 1.00 71.81 270 LYS A N 1
ATOM 2221 C CA . LYS A 1 270 ? 35.610 9.943 -33.872 1.00 71.81 270 LYS A CA 1
ATOM 2222 C C . LYS A 1 270 ? 34.269 9.346 -33.475 1.00 71.81 270 LYS A C 1
ATOM 2224 O O . LYS A 1 270 ? 33.795 9.638 -32.379 1.00 71.81 270 LYS A O 1
ATOM 2229 N N . ASN A 1 271 ? 33.694 8.488 -34.317 1.00 67.44 271 ASN A N 1
ATOM 2230 C CA . ASN A 1 271 ? 32.461 7.779 -33.997 1.00 67.44 271 ASN A CA 1
ATOM 2231 C C . ASN A 1 271 ? 32.676 6.840 -32.804 1.00 67.44 271 ASN A C 1
ATOM 2233 O O . ASN A 1 271 ? 31.892 6.886 -31.866 1.00 67.44 271 ASN A O 1
ATOM 2237 N N . SER A 1 272 ? 33.780 6.087 -32.758 1.00 65.75 272 SER A N 1
ATOM 2238 C CA . SER A 1 272 ? 34.144 5.234 -31.615 1.00 65.75 272 SER A CA 1
ATOM 2239 C C . SER A 1 272 ? 34.290 6.028 -30.314 1.00 65.75 272 SER A C 1
ATOM 2241 O O . SER A 1 272 ? 33.728 5.644 -29.292 1.00 65.75 272 SER A O 1
ATOM 2243 N N . LYS A 1 273 ? 34.974 7.181 -30.335 1.00 66.00 273 LYS A N 1
ATOM 2244 C CA . LYS A 1 273 ? 35.065 8.071 -29.166 1.00 66.00 273 LYS A CA 1
ATOM 2245 C C . LYS A 1 273 ? 33.692 8.598 -28.760 1.00 66.00 273 LYS A C 1
ATOM 2247 O O . LYS A 1 273 ? 33.373 8.549 -27.579 1.00 66.00 273 LYS A O 1
ATOM 2252 N N . LYS A 1 274 ? 32.868 9.046 -29.713 1.00 68.38 274 LYS A N 1
ATOM 2253 C CA . LYS A 1 274 ? 31.502 9.518 -29.449 1.00 68.38 274 LYS A CA 1
ATOM 2254 C C . LYS A 1 274 ? 30.642 8.424 -28.806 1.00 68.38 274 LYS A C 1
ATOM 2256 O O . LYS A 1 274 ? 30.032 8.684 -27.780 1.00 68.38 274 LYS A O 1
ATOM 2261 N N . PHE A 1 275 ? 30.681 7.197 -29.329 1.00 54.84 275 PHE A N 1
ATOM 2262 C CA . PHE A 1 275 ? 29.993 6.046 -28.736 1.00 54.84 275 PHE A CA 1
ATOM 2263 C C . PHE A 1 275 ? 30.508 5.716 -27.331 1.00 54.84 275 PHE A C 1
ATOM 2265 O O . PHE A 1 275 ? 29.706 5.414 -26.455 1.00 54.84 275 PHE A O 1
ATOM 2272 N N . LYS A 1 276 ? 31.821 5.819 -27.080 1.00 63.75 276 LYS A N 1
ATOM 2273 C CA . LYS A 1 276 ? 32.392 5.638 -25.735 1.00 63.75 276 LYS A CA 1
ATOM 2274 C C . LYS A 1 276 ? 31.918 6.711 -24.752 1.00 63.75 276 LYS A C 1
ATOM 2276 O O . LYS A 1 276 ? 31.605 6.370 -23.619 1.00 63.75 276 LYS A O 1
ATOM 2281 N N . PHE A 1 277 ? 31.831 7.974 -25.177 1.00 61.91 277 PHE A N 1
ATOM 2282 C CA . PHE A 1 277 ? 31.291 9.052 -24.342 1.00 61.91 277 PHE A CA 1
ATOM 2283 C C . PHE A 1 277 ? 29.791 8.873 -24.077 1.00 61.91 277 PHE A C 1
ATOM 2285 O O . PHE A 1 277 ? 29.377 8.991 -22.932 1.00 61.91 277 PHE A O 1
ATOM 2292 N N . GLU A 1 278 ? 28.994 8.512 -25.087 1.00 71.06 278 GLU A N 1
ATOM 2293 C CA . GLU A 1 278 ? 27.556 8.246 -24.915 1.00 71.06 278 GLU A CA 1
ATOM 2294 C C . GLU A 1 278 ? 27.292 7.020 -24.026 1.00 71.06 278 GLU A C 1
ATOM 2296 O O . GLU A 1 278 ? 26.341 7.013 -23.248 1.00 71.06 278 GLU A O 1
ATOM 2301 N N . ALA A 1 279 ? 28.123 5.977 -24.121 1.00 71.00 279 ALA A N 1
ATOM 2302 C CA . ALA A 1 279 ? 28.041 4.813 -23.243 1.00 71.00 279 ALA A CA 1
ATOM 2303 C C . ALA A 1 279 ? 28.424 5.164 -21.797 1.00 71.00 279 ALA A C 1
ATOM 2305 O O . ALA A 1 279 ? 27.702 4.783 -20.882 1.00 71.00 279 ALA A O 1
ATOM 2306 N N . ALA A 1 280 ? 29.499 5.934 -21.597 1.00 72.56 280 ALA A N 1
ATOM 2307 C CA . ALA A 1 280 ? 29.929 6.385 -20.273 1.00 72.56 280 ALA A CA 1
ATOM 2308 C C . ALA A 1 280 ? 28.903 7.326 -19.615 1.00 72.56 280 ALA A C 1
ATOM 2310 O O . ALA A 1 280 ? 28.616 7.187 -18.432 1.00 72.56 280 ALA A O 1
ATOM 2311 N N . GLU A 1 281 ? 28.300 8.240 -20.381 1.00 81.00 281 GLU A N 1
ATOM 2312 C CA . GLU A 1 281 ? 27.231 9.120 -19.893 1.00 81.00 281 GLU A CA 1
ATOM 2313 C C . GLU A 1 281 ? 25.985 8.311 -19.499 1.00 81.00 281 GLU A C 1
ATOM 2315 O O . GLU A 1 281 ? 25.400 8.539 -18.442 1.00 81.00 281 GLU A O 1
ATOM 2320 N N . LYS A 1 282 ? 25.609 7.302 -20.298 1.00 84.81 282 LYS A N 1
ATOM 2321 C CA . LYS A 1 282 ? 24.524 6.371 -19.944 1.00 84.81 282 LYS A CA 1
ATOM 2322 C C . LYS A 1 282 ? 24.839 5.579 -18.676 1.00 84.81 282 LYS A C 1
ATOM 2324 O O . LYS A 1 282 ? 23.956 5.424 -17.838 1.00 84.81 282 LYS A O 1
ATOM 2329 N N . GLU A 1 283 ? 26.069 5.098 -18.520 1.00 85.50 283 GLU A N 1
ATOM 2330 C CA . GLU A 1 283 ? 26.510 4.369 -17.327 1.00 85.50 283 GLU A CA 1
ATOM 2331 C C . GLU A 1 283 ? 26.465 5.255 -16.072 1.00 85.50 283 GLU A C 1
ATOM 2333 O O . GLU A 1 283 ? 25.951 4.833 -15.036 1.00 85.50 283 GLU A O 1
ATOM 2338 N N . GLU A 1 284 ? 26.916 6.509 -16.170 1.00 90.31 284 GLU A N 1
ATOM 2339 C CA . GLU A 1 284 ? 26.849 7.475 -15.070 1.00 90.31 284 GLU A CA 1
ATOM 2340 C C . GLU A 1 284 ? 25.397 7.785 -14.676 1.00 90.31 284 GLU A C 1
ATOM 2342 O O . GLU A 1 284 ? 25.055 7.756 -13.491 1.00 90.31 284 GLU A O 1
ATOM 2347 N N . VAL A 1 285 ? 24.510 7.996 -15.655 1.00 90.12 285 VAL A N 1
ATOM 2348 C CA . VAL A 1 285 ? 23.073 8.208 -15.411 1.00 90.12 285 VAL A CA 1
ATOM 2349 C C . VAL A 1 285 ? 22.437 6.992 -14.731 1.00 90.12 285 VAL A C 1
ATOM 2351 O O . VAL A 1 285 ? 21.673 7.157 -13.776 1.00 90.12 285 VAL A O 1
ATOM 2354 N N . LEU A 1 286 ? 22.765 5.774 -15.175 1.00 90.62 286 LEU A N 1
ATOM 2355 C CA . LEU A 1 286 ? 22.270 4.534 -14.570 1.00 90.62 286 LEU A CA 1
ATOM 2356 C C . LEU A 1 286 ? 22.771 4.360 -13.135 1.00 90.62 286 LEU A C 1
ATOM 2358 O O . LEU A 1 286 ? 21.993 3.977 -12.262 1.00 90.62 286 LEU A O 1
ATOM 2362 N N . LYS A 1 287 ? 24.034 4.696 -12.868 1.00 93.00 287 LYS A N 1
ATOM 2363 C CA . LYS A 1 287 ? 24.608 4.652 -11.521 1.00 93.00 287 LYS A CA 1
ATOM 2364 C C . LYS A 1 287 ? 23.903 5.623 -10.575 1.00 93.00 287 LYS A C 1
ATOM 2366 O O . LYS A 1 287 ? 23.483 5.224 -9.494 1.00 93.00 287 LYS A O 1
ATOM 2371 N N . VAL A 1 288 ? 23.695 6.870 -11.000 1.00 94.19 288 VAL A N 1
ATOM 2372 C CA . VAL A 1 288 ? 22.971 7.875 -10.203 1.00 94.19 288 VAL A CA 1
ATOM 2373 C C . VAL A 1 288 ? 21.521 7.444 -9.952 1.00 94.19 288 VAL A C 1
ATOM 2375 O O . VAL A 1 288 ? 20.997 7.634 -8.851 1.00 94.19 288 VAL A O 1
ATOM 2378 N N . ALA A 1 289 ? 20.863 6.845 -10.948 1.00 93.19 289 ALA A N 1
ATOM 2379 C CA . ALA A 1 289 ? 19.516 6.302 -10.794 1.00 93.19 289 ALA A CA 1
ATOM 2380 C C . ALA A 1 289 ? 19.475 5.140 -9.787 1.00 93.19 289 ALA A C 1
ATOM 2382 O O . ALA A 1 289 ? 18.579 5.104 -8.941 1.00 93.19 289 ALA A O 1
ATOM 2383 N N . LEU A 1 290 ? 20.459 4.236 -9.835 1.00 94.81 290 LEU A N 1
ATOM 2384 C CA . LEU A 1 290 ? 20.595 3.126 -8.896 1.00 94.81 290 LEU A CA 1
ATOM 2385 C C . LEU A 1 290 ? 20.830 3.620 -7.465 1.00 94.81 290 LEU A C 1
ATOM 2387 O O . LEU A 1 290 ? 20.109 3.196 -6.565 1.00 94.81 290 LEU A O 1
ATOM 2391 N N . ASP A 1 291 ? 21.763 4.553 -7.261 1.00 95.38 291 ASP A N 1
ATOM 2392 C CA . ASP A 1 291 ? 22.058 5.133 -5.944 1.00 95.38 291 ASP A CA 1
ATOM 2393 C C . ASP A 1 291 ? 20.813 5.817 -5.351 1.00 95.38 291 ASP A C 1
ATOM 2395 O O . ASP A 1 291 ? 20.477 5.642 -4.175 1.00 95.38 291 ASP A O 1
ATOM 2399 N N . ARG A 1 292 ? 20.059 6.553 -6.181 1.00 96.19 292 ARG A N 1
ATOM 2400 C CA . ARG A 1 292 ? 18.794 7.182 -5.773 1.00 96.19 292 ARG A CA 1
ATOM 2401 C C . ARG A 1 292 ? 17.728 6.147 -5.418 1.00 96.19 292 ARG A C 1
ATOM 2403 O O . ARG A 1 292 ? 17.009 6.337 -4.436 1.00 96.19 292 ARG A O 1
ATOM 2410 N N . ALA A 1 293 ? 17.611 5.073 -6.197 1.00 96.31 293 ALA A N 1
ATOM 2411 C CA . ALA A 1 293 ? 16.658 4.004 -5.930 1.00 96.31 293 ALA A CA 1
ATOM 2412 C C . ALA A 1 293 ? 17.011 3.249 -4.638 1.00 96.31 293 ALA A C 1
ATOM 2414 O O . ALA A 1 293 ? 16.130 3.020 -3.812 1.00 96.31 293 ALA A O 1
ATOM 2415 N N . GLN A 1 294 ? 18.294 2.956 -4.403 1.00 96.44 294 GLN A N 1
ATOM 2416 C CA . GLN A 1 294 ? 18.775 2.359 -3.153 1.00 96.44 294 GLN A CA 1
ATOM 2417 C C . GLN A 1 294 ? 18.449 3.243 -1.943 1.00 96.44 294 GLN A C 1
ATOM 2419 O O . GLN A 1 294 ? 17.854 2.767 -0.976 1.00 96.44 294 GLN A O 1
ATOM 2424 N N . ALA A 1 295 ? 18.766 4.540 -2.009 1.00 96.75 295 ALA A N 1
ATOM 2425 C CA . ALA A 1 295 ? 18.437 5.482 -0.941 1.00 96.75 295 ALA A CA 1
ATOM 2426 C C . ALA A 1 295 ? 16.922 5.566 -0.687 1.00 96.75 295 ALA A C 1
ATOM 2428 O O . ALA A 1 295 ? 16.486 5.630 0.466 1.00 96.75 295 ALA A O 1
ATOM 2429 N N . SER A 1 296 ? 16.112 5.520 -1.752 1.00 97.75 296 SER A N 1
ATOM 2430 C CA . SER A 1 296 ? 14.651 5.478 -1.652 1.00 97.75 296 SER A CA 1
ATOM 2431 C C . SER A 1 296 ? 14.162 4.223 -0.924 1.00 97.75 296 SER A C 1
ATOM 2433 O O . SER A 1 296 ? 13.334 4.341 -0.023 1.00 97.75 296 SER A O 1
ATOM 2435 N N . VAL A 1 297 ? 14.689 3.038 -1.258 1.00 97.69 297 VAL A N 1
ATOM 2436 C CA . VAL A 1 297 ? 14.333 1.781 -0.577 1.00 97.69 297 VAL A CA 1
ATOM 2437 C C . VAL A 1 297 ? 14.682 1.847 0.905 1.00 97.69 297 VAL A C 1
ATOM 2439 O O . VAL A 1 297 ? 13.817 1.592 1.737 1.00 97.69 297 VAL A O 1
ATOM 2442 N N . VAL A 1 298 ? 15.907 2.254 1.253 1.00 97.81 298 VAL A N 1
ATOM 2443 C CA . VAL A 1 298 ? 16.337 2.362 2.659 1.00 97.81 298 VAL A CA 1
ATOM 2444 C C . VAL A 1 298 ? 15.438 3.325 3.437 1.00 97.81 298 VAL A C 1
ATOM 2446 O O . VAL A 1 298 ? 14.971 2.992 4.524 1.00 97.81 298 VAL A O 1
ATOM 2449 N N . THR A 1 299 ? 15.121 4.484 2.853 1.00 98.12 299 THR A N 1
ATOM 2450 C CA . THR A 1 299 ? 14.218 5.469 3.471 1.00 98.12 299 THR A CA 1
ATOM 2451 C C . THR A 1 299 ? 12.838 4.866 3.739 1.00 98.12 299 THR A C 1
ATOM 2453 O O . THR A 1 299 ? 12.280 5.063 4.817 1.00 98.12 299 THR A O 1
ATOM 2456 N N . LYS A 1 300 ? 12.294 4.098 2.785 1.00 98.31 300 LYS A N 1
ATOM 2457 C CA . LYS A 1 300 ? 10.978 3.462 2.922 1.00 98.31 300 LYS A CA 1
ATOM 2458 C C . LYS A 1 300 ? 10.964 2.281 3.885 1.00 98.31 300 LYS A C 1
ATOM 2460 O O . LYS A 1 300 ? 9.960 2.094 4.565 1.00 98.31 300 LYS A O 1
ATOM 2465 N N . ILE A 1 301 ? 12.063 1.536 4.006 1.00 98.31 301 ILE A N 1
ATOM 2466 C CA . ILE A 1 301 ? 12.205 0.491 5.030 1.00 98.31 301 ILE A CA 1
ATOM 2467 C C . ILE A 1 301 ? 12.167 1.119 6.422 1.00 98.31 301 ILE A C 1
ATOM 2469 O O . ILE A 1 301 ? 11.389 0.679 7.263 1.00 98.31 301 ILE A O 1
ATOM 2473 N N . MET A 1 302 ? 12.954 2.175 6.647 1.00 98.12 302 MET A N 1
ATOM 2474 C CA . MET A 1 302 ? 12.970 2.877 7.934 1.00 98.12 302 MET A CA 1
ATOM 2475 C C . MET A 1 302 ? 11.593 3.454 8.274 1.00 98.12 302 MET A C 1
ATOM 2477 O O . MET A 1 302 ? 11.107 3.267 9.385 1.00 98.12 302 MET A O 1
ATOM 2481 N N . GLU A 1 303 ? 10.934 4.096 7.303 1.00 97.94 303 GLU A N 1
ATOM 2482 C CA . GLU A 1 303 ? 9.579 4.626 7.473 1.00 97.94 303 GLU A CA 1
ATOM 2483 C C . GLU A 1 303 ? 8.570 3.526 7.846 1.00 97.94 303 GLU A C 1
ATOM 2485 O O . GLU A 1 303 ? 7.764 3.716 8.755 1.00 97.94 303 GLU A O 1
ATOM 2490 N N . TYR A 1 304 ? 8.634 2.366 7.190 1.00 98.44 304 TYR A N 1
ATOM 2491 C CA . TYR A 1 304 ? 7.780 1.215 7.486 1.00 98.44 304 TYR A CA 1
ATOM 2492 C C . TYR A 1 304 ? 8.037 0.631 8.883 1.00 98.44 304 TYR A C 1
ATOM 2494 O O . TYR A 1 304 ? 7.091 0.413 9.644 1.00 98.44 304 TYR A O 1
ATOM 2502 N N . GLU A 1 305 ? 9.301 0.414 9.255 1.00 97.94 305 GLU A N 1
ATOM 2503 C CA . GLU A 1 305 ? 9.681 -0.115 10.571 1.00 97.94 305 GLU A CA 1
ATOM 2504 C C . GLU A 1 305 ? 9.285 0.835 11.712 1.00 97.94 305 GLU A C 1
ATOM 2506 O O . GLU A 1 305 ? 8.742 0.394 12.734 1.00 97.94 305 GLU A O 1
ATOM 2511 N N . ASP A 1 306 ? 9.511 2.140 11.538 1.00 98.19 306 ASP A N 1
ATOM 2512 C CA . ASP A 1 306 ? 9.096 3.161 12.499 1.00 98.19 306 ASP A CA 1
ATOM 2513 C C . ASP A 1 306 ? 7.569 3.208 12.623 1.00 98.19 306 ASP A C 1
ATOM 2515 O O . ASP A 1 306 ? 7.042 3.232 13.740 1.00 98.19 306 ASP A O 1
ATOM 2519 N N . TYR A 1 307 ? 6.842 3.115 11.506 1.00 98.38 307 TYR A N 1
ATOM 2520 C CA . TYR A 1 307 ? 5.382 3.105 11.533 1.00 98.38 307 TYR A CA 1
ATOM 2521 C C . TYR A 1 307 ? 4.816 1.852 12.214 1.00 98.38 307 TYR A C 1
ATOM 2523 O O . TYR A 1 307 ? 3.875 1.957 13.000 1.00 98.38 307 TYR A O 1
ATOM 2531 N N . ILE A 1 308 ? 5.416 0.672 12.010 1.00 98.44 308 ILE A N 1
ATOM 2532 C CA . ILE A 1 308 ? 5.066 -0.543 12.768 1.00 98.44 308 ILE A CA 1
ATOM 2533 C C . ILE A 1 308 ? 5.301 -0.341 14.266 1.00 98.44 308 ILE A C 1
ATOM 2535 O O . ILE A 1 308 ? 4.479 -0.765 15.084 1.00 98.44 308 ILE A O 1
ATOM 2539 N N . ARG A 1 309 ? 6.411 0.299 14.654 1.00 98.50 309 ARG A N 1
ATOM 2540 C CA . ARG A 1 309 ? 6.694 0.599 16.064 1.00 98.50 309 ARG A CA 1
ATOM 2541 C C . ARG A 1 309 ? 5.618 1.509 16.656 1.00 98.50 309 ARG A C 1
ATOM 2543 O O . ARG A 1 309 ? 5.169 1.270 17.777 1.00 98.50 309 ARG A O 1
ATOM 2550 N N . ASP A 1 310 ? 5.162 2.499 15.899 1.00 98.12 310 ASP A N 1
ATOM 2551 C CA . ASP A 1 310 ? 4.083 3.387 16.322 1.00 98.12 310 ASP A CA 1
ATOM 2552 C C . ASP A 1 310 ? 2.722 2.680 16.380 1.00 98.12 310 ASP A C 1
ATOM 2554 O O . ASP A 1 310 ? 1.957 2.928 17.313 1.00 98.12 310 ASP A O 1
ATOM 2558 N N . ILE A 1 311 ? 2.438 1.742 15.468 1.00 98.50 311 ILE A N 1
ATOM 2559 C CA . ILE A 1 311 ? 1.254 0.868 15.538 1.00 98.50 311 ILE A CA 1
ATOM 2560 C C . ILE A 1 311 ? 1.282 0.028 16.820 1.00 98.50 311 ILE A C 1
ATOM 2562 O O . ILE A 1 311 ? 0.266 -0.050 17.506 1.00 98.50 311 ILE A O 1
ATOM 2566 N N . LYS A 1 312 ? 2.428 -0.561 17.191 1.00 98.56 312 LYS A N 1
ATOM 2567 C CA . LYS A 1 312 ? 2.568 -1.336 18.441 1.00 98.56 312 LYS A CA 1
ATOM 2568 C C . LYS A 1 312 ? 2.280 -0.482 19.677 1.00 98.56 312 LYS A C 1
ATOM 2570 O O . LYS A 1 312 ? 1.486 -0.881 20.523 1.00 98.56 312 LYS A O 1
ATOM 2575 N N . ARG A 1 313 ? 2.839 0.730 19.741 1.00 98.50 313 ARG A N 1
ATOM 2576 C CA . ARG A 1 313 ? 2.554 1.686 20.829 1.00 98.50 313 ARG A CA 1
ATOM 2577 C C . ARG A 1 313 ? 1.078 2.087 20.868 1.00 98.50 313 ARG A C 1
ATOM 2579 O O . ARG A 1 313 ? 0.485 2.174 21.942 1.00 98.50 313 ARG A O 1
ATOM 2586 N N . ALA A 1 314 ? 0.476 2.341 19.704 1.00 98.06 314 ALA A N 1
ATOM 2587 C CA . ALA A 1 314 ? -0.941 2.672 19.602 1.00 98.06 314 ALA A CA 1
ATOM 2588 C C . ALA A 1 314 ? -1.824 1.502 20.057 1.00 98.06 314 ALA A C 1
ATOM 2590 O O . ALA A 1 314 ? -2.792 1.736 20.773 1.00 98.06 314 ALA A O 1
ATOM 2591 N N . LEU A 1 315 ? -1.461 0.263 19.713 1.00 98.44 315 LEU A N 1
ATOM 2592 C CA . LEU A 1 315 ? -2.139 -0.951 20.162 1.00 98.44 315 LEU A CA 1
ATOM 2593 C C . LEU A 1 315 ? -2.105 -1.084 21.687 1.00 98.44 315 LEU A C 1
ATOM 2595 O O . LEU A 1 315 ? -3.157 -1.241 22.299 1.00 98.44 315 LEU A O 1
ATOM 2599 N N . GLU A 1 316 ? -0.929 -0.972 22.308 1.00 98.44 316 GLU A N 1
ATOM 2600 C CA . GLU A 1 316 ? -0.779 -1.042 23.770 1.00 98.44 316 GLU A CA 1
ATOM 2601 C C . GLU A 1 316 ? -1.639 0.017 24.478 1.00 98.44 316 GLU A C 1
ATOM 2603 O O . GLU A 1 316 ? -2.362 -0.281 25.437 1.00 98.44 316 GLU A O 1
ATOM 2608 N N . GLY A 1 317 ? -1.619 1.251 23.962 1.00 98.19 317 GLY A N 1
ATOM 2609 C CA . GLY A 1 317 ? -2.468 2.339 24.442 1.00 98.19 317 GLY A CA 1
ATOM 2610 C C . GLY A 1 317 ? -3.958 2.028 24.290 1.00 98.19 317 GLY A C 1
ATOM 2611 O O . GLY A 1 317 ? -4.717 2.170 25.250 1.00 98.19 317 GLY A O 1
ATOM 2612 N N . SER A 1 318 ? -4.373 1.548 23.116 1.00 98.00 318 SER A N 1
ATOM 2613 C CA . SER A 1 318 ? -5.757 1.178 22.819 1.00 98.00 318 SER A CA 1
ATOM 2614 C C . SER A 1 318 ? -6.265 0.045 23.710 1.00 98.00 318 SER A C 1
ATOM 2616 O O . SER A 1 318 ? -7.363 0.160 24.249 1.00 98.00 318 SER A O 1
ATOM 2618 N N . VAL A 1 319 ? -5.467 -0.998 23.954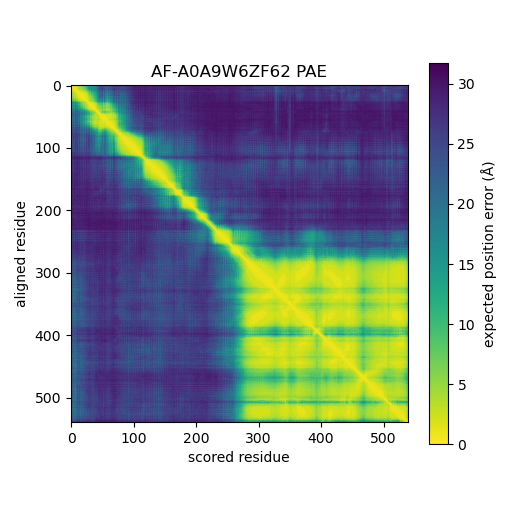 1.00 98.38 319 VAL A N 1
ATOM 2619 C CA . VAL A 1 319 ? -5.823 -2.108 24.856 1.00 98.38 319 VAL A CA 1
ATOM 2620 C C . VAL A 1 319 ? -5.978 -1.616 26.296 1.00 98.38 319 VAL A C 1
ATOM 2622 O O . VAL A 1 319 ? -6.955 -1.950 26.969 1.00 98.38 319 VAL A O 1
ATOM 2625 N N . SER A 1 320 ? -5.063 -0.765 26.771 1.00 98.25 320 SER A N 1
ATOM 2626 C CA . SER A 1 320 ? -5.164 -0.150 28.102 1.00 98.25 320 SER A CA 1
ATOM 2627 C C . SER A 1 320 ? -6.443 0.683 28.244 1.00 98.25 320 SER A C 1
ATOM 2629 O O . SER A 1 320 ? -7.181 0.540 29.224 1.00 98.25 320 SER A O 1
ATOM 2631 N N . SER A 1 321 ? -6.761 1.508 27.242 1.00 97.62 321 SER A N 1
ATOM 2632 C CA . SER A 1 321 ? -8.005 2.283 27.191 1.00 97.62 321 SER A CA 1
ATOM 2633 C C . SER A 1 321 ? -9.249 1.395 27.114 1.00 97.62 321 SER A C 1
ATOM 2635 O O . SER A 1 321 ? -10.229 1.675 27.803 1.00 97.62 321 SER A O 1
ATOM 2637 N N . TYR A 1 322 ? -9.210 0.313 26.335 1.00 97.62 322 TYR A N 1
ATOM 2638 C CA . TYR A 1 322 ? -10.306 -0.645 26.195 1.00 97.62 322 TYR A CA 1
ATOM 2639 C C . TYR A 1 322 ? -10.632 -1.329 27.529 1.00 97.62 322 TYR A C 1
ATOM 2641 O O . TYR A 1 322 ? -11.791 -1.358 27.942 1.00 97.62 322 TYR A O 1
ATOM 2649 N N . ARG A 1 323 ? -9.608 -1.809 28.249 1.00 97.38 323 ARG A N 1
ATOM 2650 C CA . ARG A 1 323 ? -9.764 -2.467 29.559 1.00 97.38 323 ARG A CA 1
ATOM 2651 C C . ARG A 1 323 ? -10.272 -1.512 30.642 1.00 97.38 323 ARG A C 1
ATOM 2653 O O . ARG A 1 323 ? -11.085 -1.906 31.473 1.00 97.38 323 ARG A O 1
ATOM 2660 N N . LYS A 1 324 ? -9.831 -0.249 30.627 1.00 97.81 324 LYS A N 1
ATOM 2661 C CA . LYS A 1 324 ? -10.284 0.786 31.578 1.00 97.81 324 LYS A CA 1
ATOM 2662 C C . LYS A 1 324 ? -11.693 1.306 31.279 1.00 97.81 324 LYS A C 1
ATOM 2664 O O . LYS A 1 324 ? -12.345 1.856 32.168 1.00 97.81 324 LYS A O 1
ATOM 2669 N N . ALA A 1 325 ? -12.168 1.170 30.042 1.00 97.44 325 ALA A N 1
ATOM 2670 C CA . ALA A 1 325 ? -13.468 1.682 29.641 1.00 97.44 325 ALA A CA 1
ATOM 2671 C C . ALA A 1 325 ? -14.611 0.893 30.304 1.00 97.44 325 ALA A C 1
ATOM 2673 O O . ALA A 1 325 ? -14.862 -0.278 30.005 1.00 97.44 325 ALA A O 1
ATOM 2674 N N . ARG A 1 326 ? -15.348 1.587 31.179 1.00 96.38 326 ARG A N 1
ATOM 2675 C CA . ARG A 1 326 ? -16.550 1.060 31.848 1.00 96.38 326 ARG A CA 1
ATOM 2676 C C . ARG A 1 326 ? -17.765 0.998 30.922 1.00 96.38 326 ARG A C 1
ATOM 2678 O O . ARG A 1 326 ? -18.613 0.131 31.080 1.00 96.38 326 ARG A O 1
ATOM 2685 N N . VAL A 1 327 ? -17.835 1.909 29.951 1.00 96.31 327 VAL A N 1
ATOM 2686 C CA . VAL A 1 327 ? -18.963 2.046 29.018 1.00 96.31 327 VAL A CA 1
ATOM 2687 C C . VAL A 1 327 ? -18.615 1.511 27.633 1.00 96.31 327 VAL A C 1
ATOM 2689 O O . VAL A 1 327 ? -17.496 1.693 27.146 1.00 96.31 327 VAL A O 1
ATOM 2692 N N . VAL A 1 328 ? -19.603 0.915 26.959 1.00 92.75 328 VAL A N 1
ATOM 2693 C CA . VAL A 1 328 ? -19.460 0.365 25.598 1.00 92.75 328 VAL A CA 1
ATOM 2694 C C . VAL A 1 328 ? -18.974 1.430 24.612 1.00 92.75 328 VAL A C 1
ATOM 2696 O O . VAL A 1 328 ? -18.075 1.171 23.820 1.00 92.75 328 VAL A O 1
ATOM 2699 N N . ALA A 1 329 ? -19.473 2.666 24.713 1.00 92.69 329 ALA A N 1
ATOM 2700 C CA . ALA A 1 329 ? -19.017 3.769 23.865 1.00 92.69 329 ALA A CA 1
ATOM 2701 C C . ALA A 1 329 ? -17.517 4.087 24.040 1.00 92.69 329 ALA A C 1
ATOM 2703 O O . ALA A 1 329 ? -16.844 4.441 23.073 1.00 92.69 329 ALA A O 1
ATOM 2704 N N . GLY A 1 330 ? -16.980 3.941 25.257 1.00 94.06 330 GLY A N 1
ATOM 2705 C CA . GLY A 1 330 ? -15.550 4.106 25.529 1.00 94.06 330 GLY A CA 1
ATOM 2706 C C . GLY A 1 330 ? -14.723 2.977 24.918 1.00 94.06 330 GLY A C 1
ATOM 2707 O O . GLY A 1 330 ? -13.688 3.233 24.307 1.00 94.06 330 GLY A O 1
ATOM 2708 N N . ARG A 1 331 ? -15.228 1.739 24.998 1.00 93.62 331 ARG A N 1
ATOM 2709 C CA . ARG A 1 331 ? -14.627 0.578 24.327 1.00 93.62 331 ARG A CA 1
ATOM 2710 C C . ARG A 1 331 ? -14.618 0.752 22.811 1.00 93.62 331 ARG A C 1
ATOM 2712 O O . ARG A 1 331 ? -13.592 0.497 22.192 1.00 93.62 331 ARG A O 1
ATOM 2719 N N . GLN A 1 332 ? -15.696 1.273 22.224 1.00 90.75 332 GLN A N 1
ATOM 2720 C CA . GLN A 1 332 ? -15.751 1.523 20.785 1.00 90.75 332 GLN A CA 1
ATOM 2721 C C . GLN A 1 332 ? -14.680 2.524 20.342 1.00 90.75 332 GLN A C 1
ATOM 2723 O O . GLN A 1 332 ? -13.970 2.266 19.383 1.00 90.75 332 GLN A O 1
ATOM 2728 N N . LYS A 1 333 ? -14.505 3.624 21.083 1.00 95.25 333 LYS A N 1
ATOM 2729 C CA . LYS A 1 333 ? -13.526 4.669 20.743 1.00 95.25 333 LYS A CA 1
ATOM 2730 C C . LYS A 1 333 ? -12.070 4.269 20.989 1.00 95.25 333 LYS A C 1
ATOM 2732 O O . LYS A 1 333 ? -11.167 4.902 20.446 1.00 95.25 333 LYS A O 1
ATOM 2737 N N . SER A 1 334 ? -11.827 3.256 21.824 1.00 97.06 334 SER A N 1
ATOM 2738 C CA . SER A 1 334 ? -10.474 2.887 22.262 1.00 97.06 334 SER A CA 1
ATOM 2739 C C . SER A 1 334 ? -9.542 2.495 21.108 1.00 97.06 334 SER A C 1
ATOM 2741 O O . SER A 1 334 ? -8.348 2.785 21.174 1.00 97.06 334 SER A O 1
ATOM 2743 N N . PHE A 1 335 ? -10.085 1.932 20.025 1.00 97.31 335 PHE A N 1
ATOM 2744 C CA . PHE A 1 335 ? -9.330 1.503 18.847 1.00 97.31 335 PHE A CA 1
ATOM 2745 C C . PHE A 1 335 ? -9.436 2.459 17.648 1.00 97.31 335 PHE A C 1
ATOM 2747 O O . PHE A 1 335 ? -8.844 2.172 16.608 1.00 97.31 335 PHE A O 1
ATOM 2754 N N . ASP A 1 336 ? -10.115 3.611 17.752 1.00 96.31 336 ASP A N 1
ATOM 2755 C CA . ASP A 1 336 ? -10.320 4.503 16.596 1.00 96.31 336 ASP A CA 1
ATOM 2756 C C . ASP A 1 336 ? -8.987 4.981 15.984 1.00 96.31 336 ASP A C 1
ATOM 2758 O O . ASP A 1 336 ? -8.819 4.977 14.763 1.00 96.31 336 ASP A O 1
ATOM 2762 N N . ARG A 1 337 ? -8.024 5.374 16.836 1.00 97.31 337 ARG A N 1
ATOM 2763 C CA . ARG A 1 337 ? -6.695 5.834 16.394 1.00 97.31 337 ARG A CA 1
ATOM 2764 C C . ARG A 1 337 ? -5.934 4.717 15.689 1.00 97.31 337 ARG A C 1
ATOM 2766 O O . ARG A 1 337 ? -5.399 4.937 14.607 1.00 97.31 337 ARG A O 1
ATOM 2773 N N . LEU A 1 338 ? -5.896 3.531 16.298 1.00 97.94 338 LEU A N 1
ATOM 2774 C CA . LEU A 1 338 ? -5.236 2.366 15.719 1.00 97.94 338 LEU A CA 1
ATOM 2775 C C . LEU A 1 338 ? -5.871 2.008 14.370 1.00 97.94 338 LEU A C 1
ATOM 2777 O O . LEU A 1 338 ? -5.162 1.842 13.387 1.00 97.94 338 LEU A O 1
ATOM 2781 N N . THR A 1 339 ? -7.201 1.992 14.292 1.00 97.19 339 THR A N 1
ATOM 2782 C CA . THR A 1 339 ? -7.949 1.716 13.055 1.00 97.19 339 THR A CA 1
ATOM 2783 C C . THR A 1 339 ? -7.613 2.718 11.950 1.00 97.19 339 THR A C 1
ATOM 2785 O O . THR A 1 339 ? -7.466 2.337 10.790 1.00 97.19 339 THR A O 1
ATOM 2788 N N . ALA A 1 340 ? -7.451 4.001 12.292 1.00 96.56 340 ALA A N 1
ATOM 2789 C CA . ALA A 1 340 ? -7.007 5.013 11.340 1.00 96.56 340 ALA A CA 1
ATOM 2790 C C . ALA A 1 340 ? -5.574 4.755 10.842 1.00 96.56 340 ALA A C 1
ATOM 2792 O O . ALA A 1 340 ? -5.319 4.916 9.654 1.00 96.56 340 ALA A O 1
ATOM 2793 N N . MET A 1 341 ? -4.663 4.316 11.717 1.00 98.25 341 MET A N 1
ATOM 2794 C CA . MET A 1 341 ? -3.289 3.956 11.339 1.00 98.25 341 MET A CA 1
ATOM 2795 C C . MET A 1 341 ? -3.216 2.672 10.503 1.00 98.25 341 MET A C 1
ATOM 2797 O O . MET A 1 341 ? -2.365 2.564 9.630 1.00 98.25 341 MET A O 1
ATOM 2801 N N . LEU A 1 342 ? -4.110 1.710 10.736 1.00 97.56 342 LEU A N 1
ATOM 2802 C CA . LEU A 1 342 ? -4.180 0.458 9.975 1.00 97.56 342 LEU A CA 1
ATOM 2803 C C . LEU A 1 342 ? -4.862 0.615 8.604 1.00 97.56 342 LEU A C 1
ATOM 2805 O O . LEU A 1 342 ? -4.766 -0.277 7.771 1.00 97.56 342 LEU A O 1
ATOM 2809 N N . GLY A 1 343 ? -5.582 1.712 8.369 1.00 95.88 343 GLY A N 1
ATOM 2810 C CA . GLY A 1 343 ? -6.363 1.916 7.150 1.00 95.88 343 GLY A CA 1
ATOM 2811 C C . GLY A 1 343 ? -5.642 2.682 6.037 1.00 95.88 343 GLY A C 1
ATOM 2812 O O . GLY A 1 343 ? -4.415 2.742 5.960 1.00 95.88 343 GLY A O 1
ATOM 2813 N N . VAL A 1 344 ? -6.458 3.290 5.175 1.00 96.12 344 VAL A N 1
ATOM 2814 C CA . VAL A 1 344 ? -6.051 4.233 4.121 1.00 96.12 344 VAL A CA 1
ATOM 2815 C C . VAL A 1 344 ? -5.556 5.569 4.681 1.00 96.12 344 VAL A C 1
ATOM 2817 O O . VAL A 1 344 ? -5.911 5.914 5.814 1.00 96.12 344 VAL A O 1
ATOM 2820 N N . PRO A 1 345 ? -4.826 6.365 3.875 1.00 96.94 345 PRO A N 1
ATOM 2821 C CA . PRO A 1 345 ? -4.497 7.738 4.228 1.00 96.94 345 PRO A CA 1
ATOM 2822 C C . PRO A 1 345 ? -5.730 8.550 4.630 1.00 96.94 345 PRO A C 1
ATOM 2824 O O . PRO A 1 345 ? -6.768 8.510 3.968 1.00 96.94 345 PRO A O 1
ATOM 2827 N N . ARG A 1 346 ? -5.610 9.321 5.711 1.00 95.56 346 ARG A N 1
ATOM 2828 C CA . ARG A 1 346 ? -6.649 10.229 6.202 1.00 95.56 346 ARG A CA 1
ATOM 2829 C C . ARG A 1 346 ? -6.100 11.640 6.326 1.00 95.56 346 ARG A C 1
ATOM 2831 O O . ARG A 1 346 ? -5.101 11.876 7.007 1.00 95.56 346 ARG A O 1
ATOM 2838 N N . ALA A 1 347 ? -6.790 12.576 5.679 1.00 96.31 347 ALA A N 1
ATOM 2839 C CA . ALA A 1 347 ? -6.527 14.000 5.815 1.00 96.31 347 ALA A CA 1
ATOM 2840 C C . ALA A 1 347 ? -6.767 14.471 7.258 1.00 96.31 347 ALA A C 1
ATOM 2842 O O . ALA A 1 347 ? -7.651 13.963 7.953 1.00 96.31 347 ALA A O 1
ATOM 2843 N N . ALA A 1 348 ? -5.994 15.471 7.681 1.00 97.06 348 ALA A N 1
ATOM 2844 C CA . ALA A 1 348 ? -6.221 16.149 8.948 1.00 97.06 348 ALA A CA 1
ATOM 2845 C C . ALA A 1 348 ? -7.603 16.820 8.943 1.00 97.06 348 ALA A C 1
ATOM 2847 O O . ALA A 1 348 ? -7.947 17.559 8.020 1.00 97.06 348 ALA A O 1
ATOM 2848 N N . THR A 1 349 ? -8.389 16.581 9.988 1.00 96.19 349 THR A N 1
ATOM 2849 C CA . THR A 1 349 ? -9.685 17.229 10.190 1.00 96.19 349 THR A CA 1
ATOM 2850 C C . THR A 1 349 ? -9.484 18.479 11.038 1.00 96.19 349 THR A C 1
ATOM 2852 O O . THR A 1 349 ? -9.093 18.393 12.203 1.00 96.19 349 THR A O 1
ATOM 2855 N N . MET A 1 350 ? -9.745 19.653 10.460 1.00 96.75 350 MET A N 1
ATOM 2856 C CA . MET A 1 350 ? -9.614 20.926 11.175 1.00 96.75 350 MET A CA 1
ATOM 2857 C C . MET A 1 350 ? -10.530 20.972 12.409 1.00 96.75 350 MET A C 1
ATOM 2859 O O . MET A 1 350 ? -11.646 20.458 12.387 1.00 96.75 350 MET A O 1
ATOM 2863 N N . GLY A 1 351 ? -10.051 21.593 13.490 1.00 96.56 351 GLY A N 1
ATOM 2864 C CA . GLY A 1 351 ? -10.796 21.752 14.747 1.00 96.56 351 GLY A CA 1
ATOM 2865 C C . GLY A 1 351 ? -10.593 20.633 15.776 1.00 96.56 351 GLY A C 1
ATOM 2866 O O . GLY A 1 351 ? -11.014 20.787 16.920 1.00 96.56 351 GLY A O 1
ATOM 2867 N N . TYR A 1 352 ? -9.910 19.543 15.419 1.00 96.50 352 TYR A N 1
ATOM 2868 C CA . TYR A 1 352 ? -9.538 18.490 16.365 1.00 96.50 352 TYR A CA 1
ATOM 2869 C C . TYR A 1 352 ? -8.119 18.701 16.901 1.00 96.50 352 TYR A C 1
ATOM 2871 O O . TYR A 1 352 ? -7.193 18.977 16.144 1.00 96.50 352 TYR A O 1
ATOM 2879 N N . GLN A 1 353 ? -7.948 18.542 18.215 1.00 96.56 353 GLN A N 1
ATOM 2880 C CA . GLN A 1 353 ? -6.637 18.586 18.884 1.00 96.56 353 GLN A CA 1
ATOM 2881 C C . GLN A 1 353 ? -6.021 17.191 19.088 1.00 96.56 353 GLN A C 1
ATOM 2883 O O . GLN A 1 353 ? -4.891 17.072 19.553 1.00 96.56 353 GLN A O 1
ATOM 2888 N N . ASP A 1 354 ? -6.767 16.130 18.773 1.00 95.69 354 ASP A N 1
ATOM 2889 C CA . ASP A 1 354 ? -6.317 14.745 18.886 1.00 95.69 354 ASP A CA 1
ATOM 2890 C C . ASP A 1 354 ? -5.708 14.239 17.562 1.00 95.69 354 ASP A C 1
ATOM 2892 O O . ASP A 1 354 ? -5.386 15.007 16.653 1.00 95.69 354 ASP A O 1
ATOM 2896 N N . TRP A 1 355 ? -5.550 12.919 17.435 1.00 95.75 355 TRP A N 1
ATOM 2897 C CA . TRP A 1 355 ? -5.024 12.278 16.226 1.00 95.75 355 TRP A CA 1
ATOM 2898 C C . TRP A 1 355 ? -5.834 12.599 14.959 1.00 95.75 355 TRP A C 1
ATOM 2900 O O . TRP A 1 355 ? -5.293 12.489 13.864 1.00 95.75 355 TRP A O 1
ATOM 2910 N N . ARG A 1 356 ? -7.110 13.002 15.075 1.00 96.62 356 ARG A N 1
ATOM 2911 C CA . ARG A 1 356 ? -7.957 13.364 13.925 1.00 96.62 356 ARG A CA 1
ATOM 2912 C C . ARG A 1 356 ? -7.530 14.692 13.312 1.00 96.62 356 ARG A C 1
ATOM 2914 O O . ARG A 1 356 ? -7.756 14.902 12.126 1.00 96.62 356 ARG A O 1
ATOM 2921 N N . GLY A 1 357 ? -6.897 15.565 14.096 1.00 96.88 357 GLY A N 1
ATOM 2922 C CA . GLY A 1 357 ? -6.301 16.817 13.627 1.00 96.88 357 GLY A CA 1
ATOM 2923 C C . GLY A 1 357 ? -4.967 16.633 12.902 1.00 96.88 357 GLY A C 1
ATOM 2924 O O . GLY A 1 357 ? -4.375 17.613 12.458 1.00 96.88 357 GLY A O 1
ATOM 2925 N N . GLN A 1 358 ? -4.476 15.397 12.780 1.00 97.06 358 GLN A N 1
ATOM 2926 C CA . GLN A 1 358 ? -3.197 15.074 12.158 1.00 97.06 358 GLN A CA 1
ATOM 2927 C C . GLN A 1 358 ? -3.413 14.300 10.857 1.00 97.06 358 GLN A C 1
ATOM 2929 O O . GLN A 1 358 ? -4.368 13.538 10.716 1.00 97.06 358 GLN A O 1
ATOM 2934 N N . TYR A 1 359 ? -2.502 14.484 9.901 1.00 97.50 359 TYR A N 1
ATOM 2935 C CA . TYR A 1 359 ? -2.469 13.646 8.707 1.00 97.50 359 TYR A CA 1
ATOM 2936 C C . TYR A 1 359 ? -1.967 12.250 9.083 1.00 97.50 359 TYR A C 1
ATOM 2938 O O . TYR A 1 359 ? -0.854 12.103 9.590 1.00 97.50 359 TYR A O 1
ATOM 2946 N N . ILE A 1 360 ? -2.774 11.226 8.817 1.00 97.75 360 ILE A N 1
ATOM 2947 C CA . ILE A 1 360 ? -2.404 9.829 9.048 1.00 97.75 360 ILE A CA 1
ATOM 2948 C C . ILE A 1 360 ? -2.167 9.183 7.693 1.00 97.75 360 ILE A C 1
ATOM 2950 O O . ILE A 1 360 ? -3.094 9.058 6.903 1.00 97.75 360 ILE A O 1
ATOM 2954 N N . LYS A 1 361 ? -0.932 8.747 7.429 1.00 97.06 361 LYS A N 1
ATOM 2955 C CA . LYS A 1 361 ? -0.571 8.078 6.168 1.00 97.06 361 LYS A CA 1
ATOM 2956 C C . LYS A 1 361 ? -1.285 6.741 5.969 1.00 97.06 361 LYS A C 1
ATOM 2958 O O . LYS A 1 361 ? -1.648 6.425 4.846 1.00 97.06 361 LYS A O 1
ATOM 2963 N N . GLY A 1 362 ? -1.499 5.986 7.046 1.00 97.38 362 GLY A N 1
ATOM 2964 C CA . GLY A 1 362 ? -2.054 4.639 6.979 1.00 97.38 362 GLY A CA 1
ATOM 2965 C C . GLY A 1 362 ? -1.009 3.609 6.539 1.00 97.38 362 GLY A C 1
ATOM 2966 O O . GLY A 1 362 ? -0.200 3.867 5.645 1.00 97.38 362 GLY A O 1
ATOM 2967 N N . ILE A 1 363 ? -1.023 2.429 7.161 1.00 98.12 363 ILE A N 1
ATOM 2968 C CA . ILE A 1 363 ? -0.064 1.354 6.864 1.00 98.12 363 ILE A CA 1
ATOM 2969 C C . ILE A 1 363 ? -0.179 0.892 5.412 1.00 98.12 363 ILE A C 1
ATOM 2971 O O . ILE A 1 363 ? 0.832 0.565 4.806 1.00 98.12 363 ILE A O 1
ATOM 2975 N N . VAL A 1 364 ? -1.378 0.944 4.820 1.00 97.19 364 VAL A N 1
ATOM 2976 C CA . VAL A 1 364 ? -1.613 0.516 3.435 1.00 97.19 364 VAL A CA 1
ATOM 2977 C C . VAL A 1 364 ? -0.729 1.288 2.462 1.00 97.19 364 VAL A C 1
ATOM 2979 O O . VAL A 1 364 ? -0.040 0.680 1.647 1.00 97.19 364 VAL A O 1
ATOM 2982 N N . LEU A 1 365 ? -0.707 2.621 2.565 1.00 97.25 365 LEU A N 1
ATOM 2983 C CA . LEU A 1 365 ? 0.109 3.455 1.684 1.00 97.25 365 LEU A CA 1
ATOM 2984 C C . LEU A 1 365 ? 1.603 3.231 1.936 1.00 97.25 365 LEU A C 1
ATOM 2986 O O . LEU A 1 365 ? 2.363 3.122 0.980 1.00 97.25 365 LEU A O 1
ATOM 2990 N N . ILE A 1 366 ? 2.016 3.125 3.200 1.00 98.25 366 ILE A N 1
ATOM 2991 C CA . ILE A 1 366 ? 3.428 2.930 3.562 1.00 98.25 366 ILE A CA 1
ATOM 2992 C C . ILE A 1 366 ? 3.947 1.589 3.026 1.00 98.25 366 ILE A C 1
ATOM 2994 O O . ILE A 1 366 ? 5.023 1.545 2.432 1.00 98.25 366 ILE A O 1
ATOM 2998 N N . THR A 1 367 ? 3.168 0.512 3.163 1.00 98.38 367 THR A N 1
ATOM 2999 C CA . THR A 1 367 ? 3.500 -0.804 2.601 1.00 98.38 367 THR A CA 1
ATOM 3000 C C . THR A 1 367 ? 3.618 -0.752 1.079 1.00 98.38 367 THR A C 1
ATOM 3002 O O . THR A 1 367 ? 4.585 -1.263 0.517 1.00 98.38 367 THR A O 1
ATOM 3005 N N . VAL A 1 368 ? 2.663 -0.106 0.401 1.00 97.94 368 VAL A N 1
ATOM 3006 C CA . VAL A 1 368 ? 2.685 0.056 -1.062 1.00 97.94 368 VAL A CA 1
ATOM 3007 C C . VAL A 1 368 ? 3.922 0.833 -1.515 1.00 97.94 368 VAL A C 1
ATOM 3009 O O . VAL A 1 368 ? 4.622 0.383 -2.417 1.00 97.94 368 VAL A O 1
ATOM 3012 N N . GLU A 1 369 ? 4.231 1.964 -0.877 1.00 98.06 369 GLU A N 1
ATOM 3013 C CA . GLU A 1 369 ? 5.392 2.791 -1.229 1.00 98.06 369 GLU A CA 1
ATOM 3014 C C . GLU A 1 369 ? 6.723 2.056 -1.020 1.00 98.06 369 GLU A C 1
ATOM 3016 O O . GLU A 1 369 ? 7.656 2.249 -1.800 1.00 98.06 369 GLU A O 1
ATOM 3021 N N . LEU A 1 370 ? 6.818 1.197 0.001 1.00 98.44 370 LEU A N 1
ATOM 3022 C CA . LEU A 1 370 ? 7.978 0.330 0.203 1.00 98.44 370 LEU A CA 1
ATOM 3023 C C . LEU A 1 370 ? 8.134 -0.677 -0.945 1.00 98.44 370 LEU A C 1
ATOM 3025 O O . LEU A 1 370 ? 9.223 -0.800 -1.508 1.00 98.44 370 LEU A O 1
ATOM 3029 N N . ILE A 1 371 ? 7.058 -1.374 -1.315 1.00 98.00 371 ILE A N 1
ATOM 3030 C CA . ILE A 1 371 ? 7.089 -2.381 -2.387 1.00 98.00 371 ILE A CA 1
ATOM 3031 C C . ILE A 1 371 ? 7.422 -1.729 -3.735 1.00 98.00 371 ILE A C 1
ATOM 3033 O O . ILE A 1 371 ? 8.261 -2.238 -4.478 1.00 98.00 371 ILE A O 1
ATOM 3037 N N . GLU A 1 372 ? 6.839 -0.566 -4.029 1.00 96.94 372 GLU A N 1
ATOM 3038 C CA . GLU A 1 372 ? 7.150 0.210 -5.232 1.00 96.94 372 GLU A CA 1
ATOM 3039 C C . GLU A 1 372 ? 8.607 0.681 -5.257 1.00 96.94 372 GLU A C 1
ATOM 3041 O O . GLU A 1 372 ? 9.257 0.589 -6.298 1.00 96.94 372 GLU A O 1
ATOM 3046 N N . ALA A 1 373 ? 9.156 1.132 -4.123 1.00 97.94 373 ALA A N 1
ATOM 3047 C CA . ALA A 1 373 ? 10.565 1.510 -4.042 1.00 97.94 373 ALA A CA 1
ATOM 3048 C C . ALA A 1 373 ? 11.487 0.320 -4.355 1.00 97.94 373 ALA A C 1
ATOM 3050 O O . ALA A 1 373 ? 12.454 0.479 -5.104 1.00 97.94 373 ALA A O 1
ATOM 3051 N N . VAL A 1 374 ? 11.175 -0.876 -3.834 1.00 97.12 374 VAL A N 1
ATOM 3052 C CA . VAL A 1 374 ? 11.917 -2.108 -4.157 1.00 97.12 374 VAL A CA 1
ATOM 3053 C C . VAL A 1 374 ? 11.786 -2.442 -5.643 1.00 97.12 374 VAL A C 1
ATOM 3055 O O . VAL A 1 374 ? 12.781 -2.798 -6.274 1.00 97.12 374 VAL A O 1
ATOM 3058 N N . GLY A 1 375 ? 10.597 -2.264 -6.225 1.00 94.69 375 GLY A N 1
ATOM 3059 C CA . GLY A 1 375 ? 10.366 -2.383 -7.665 1.00 94.69 375 GLY A CA 1
ATOM 3060 C C . GLY A 1 375 ? 11.287 -1.467 -8.473 1.00 94.69 375 GLY A C 1
ATOM 3061 O O . GLY A 1 375 ? 12.071 -1.956 -9.279 1.00 94.69 375 GLY A O 1
ATOM 3062 N N . ILE A 1 376 ? 11.283 -0.161 -8.192 1.00 94.56 376 ILE A N 1
ATOM 3063 C CA . ILE A 1 376 ? 12.133 0.834 -8.874 1.00 94.56 376 ILE A CA 1
ATOM 3064 C C . ILE A 1 376 ? 13.620 0.475 -8.753 1.00 94.56 376 ILE A C 1
ATOM 3066 O O . ILE A 1 376 ? 14.373 0.580 -9.722 1.00 94.56 376 ILE A O 1
ATOM 3070 N N . TRP A 1 377 ? 14.056 0.020 -7.578 1.00 96.62 377 TRP A N 1
ATOM 3071 C CA . TRP A 1 377 ? 15.429 -0.437 -7.377 1.00 96.62 377 TRP A CA 1
ATOM 3072 C C . TRP A 1 377 ? 15.777 -1.667 -8.226 1.00 96.62 377 TRP A C 1
ATOM 3074 O O . TRP A 1 377 ? 16.868 -1.715 -8.802 1.00 96.62 377 TRP A O 1
ATOM 3084 N N . ARG A 1 378 ? 14.862 -2.635 -8.362 1.00 94.69 378 ARG A N 1
ATOM 3085 C CA . ARG A 1 378 ? 15.052 -3.794 -9.251 1.00 94.69 378 ARG A CA 1
ATOM 3086 C C . ARG A 1 378 ? 15.208 -3.358 -10.697 1.00 94.69 378 ARG A C 1
ATOM 3088 O O . ARG A 1 378 ? 16.138 -3.809 -11.359 1.00 94.69 378 ARG A O 1
ATOM 3095 N N . GLU A 1 379 ? 14.346 -2.458 -11.167 1.00 92.12 379 GLU A N 1
ATOM 3096 C CA . GLU A 1 379 ? 14.431 -1.928 -12.531 1.00 92.12 379 GLU A CA 1
ATOM 3097 C C . GLU A 1 379 ? 15.777 -1.233 -12.771 1.00 92.12 379 GLU A C 1
ATOM 3099 O O . GLU A 1 379 ? 16.447 -1.518 -13.761 1.00 92.12 379 GLU A O 1
ATOM 3104 N N . ALA A 1 380 ? 16.216 -0.379 -11.840 1.00 93.19 380 ALA A N 1
ATOM 3105 C CA . ALA A 1 380 ? 17.503 0.307 -11.935 1.00 93.19 380 ALA A CA 1
ATOM 3106 C C . ALA A 1 380 ? 18.689 -0.674 -11.919 1.00 93.19 380 ALA A C 1
ATOM 3108 O O . ALA A 1 380 ? 19.647 -0.504 -12.672 1.00 93.19 380 ALA A O 1
ATOM 3109 N N . THR A 1 381 ? 18.611 -1.731 -11.106 1.00 94.25 381 THR A N 1
ATOM 3110 C CA . THR A 1 381 ? 19.645 -2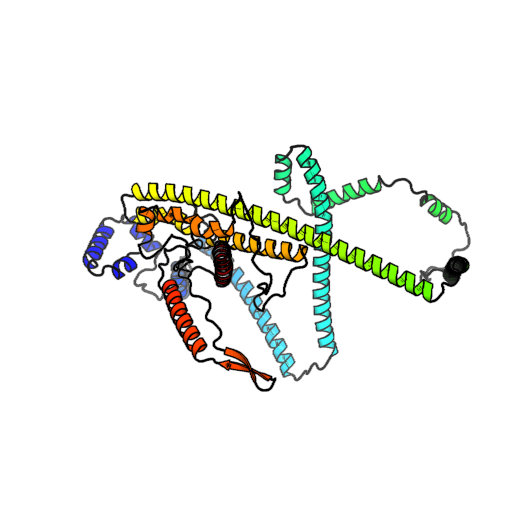.773 -11.026 1.00 94.25 381 THR A CA 1
ATOM 3111 C C . THR A 1 381 ? 19.730 -3.570 -12.329 1.00 94.25 381 THR A C 1
ATOM 3113 O O . THR A 1 381 ? 20.820 -3.764 -12.862 1.00 94.25 381 THR A O 1
ATOM 3116 N N . LEU A 1 382 ? 18.590 -3.986 -12.886 1.00 90.75 382 LEU A N 1
ATOM 3117 C CA . LEU A 1 382 ? 18.531 -4.706 -14.161 1.00 90.75 382 LEU A CA 1
ATOM 3118 C C . LEU A 1 382 ? 18.985 -3.832 -15.333 1.00 90.75 382 LEU A C 1
ATOM 3120 O O . LEU A 1 382 ? 19.701 -4.311 -16.212 1.00 90.75 382 LEU A O 1
ATOM 3124 N N . ALA A 1 383 ? 18.634 -2.544 -15.323 1.00 89.31 383 ALA A N 1
ATOM 3125 C CA . ALA A 1 383 ? 19.116 -1.575 -16.302 1.00 89.31 383 ALA A CA 1
ATOM 3126 C C . ALA A 1 383 ? 20.640 -1.405 -16.230 1.00 89.31 383 ALA A C 1
ATOM 3128 O O . ALA A 1 383 ? 21.303 -1.455 -17.264 1.00 89.31 383 ALA A O 1
ATOM 3129 N N . GLY A 1 384 ? 21.205 -1.300 -15.022 1.00 89.81 384 GLY A N 1
ATOM 3130 C CA . GLY A 1 384 ? 22.655 -1.266 -14.808 1.00 89.81 384 GLY A CA 1
ATOM 3131 C C . GLY A 1 384 ? 23.373 -2.540 -15.270 1.00 89.81 384 GLY A C 1
ATOM 3132 O O . GLY A 1 384 ? 24.512 -2.472 -15.717 1.00 89.81 384 GLY A O 1
ATOM 3133 N N . GLN A 1 385 ? 22.701 -3.694 -15.228 1.00 90.25 385 GLN A N 1
ATOM 3134 C CA . GLN A 1 385 ? 23.218 -4.966 -15.751 1.00 90.25 385 GLN A CA 1
ATOM 3135 C C . GLN A 1 385 ? 23.024 -5.136 -17.267 1.00 90.25 385 GLN A C 1
ATOM 3137 O O . GLN A 1 385 ? 23.455 -6.145 -17.822 1.00 90.25 385 GLN A O 1
ATOM 3142 N N . GLY A 1 386 ? 22.336 -4.208 -17.942 1.00 87.50 386 GLY A N 1
ATOM 3143 C CA . GLY A 1 386 ? 21.947 -4.367 -19.346 1.00 87.50 386 GLY A CA 1
ATOM 3144 C C . GLY A 1 386 ? 20.931 -5.496 -19.583 1.00 87.50 386 GLY A C 1
ATOM 3145 O O . GLY A 1 386 ? 20.807 -5.978 -20.704 1.00 87.50 386 GLY A O 1
ATOM 3146 N N . ARG A 1 387 ? 20.214 -5.929 -18.536 1.00 87.88 387 ARG A N 1
ATOM 3147 C CA . ARG A 1 387 ? 19.221 -7.023 -18.554 1.00 87.88 387 ARG A CA 1
ATOM 3148 C C . ARG A 1 387 ? 17.787 -6.517 -18.409 1.00 87.88 387 ARG A C 1
ATOM 3150 O O . ARG A 1 387 ? 16.910 -7.270 -18.002 1.00 87.88 387 ARG A O 1
ATOM 3157 N N . LEU A 1 388 ? 17.542 -5.233 -18.666 1.00 86.62 388 LEU A N 1
ATOM 3158 C CA . LEU A 1 388 ? 16.195 -4.678 -18.593 1.00 86.62 388 LEU A CA 1
ATOM 3159 C C . LEU A 1 388 ? 15.375 -5.185 -19.787 1.00 86.62 388 LEU A C 1
ATOM 3161 O O . LEU A 1 388 ? 15.545 -4.701 -20.904 1.00 86.62 388 LEU A O 1
ATOM 3165 N N . GLY A 1 389 ? 14.518 -6.174 -19.541 1.00 83.88 389 GLY A N 1
ATOM 3166 C CA . GLY A 1 389 ? 13.583 -6.716 -20.521 1.00 83.88 389 GLY A CA 1
ATOM 3167 C C . GLY A 1 389 ? 12.522 -5.716 -20.978 1.00 83.88 389 GLY A C 1
ATOM 3168 O O . GLY A 1 389 ? 12.428 -4.582 -20.495 1.00 83.88 389 GLY A O 1
ATOM 3169 N N . ALA A 1 390 ? 11.705 -6.149 -21.937 1.00 84.62 390 ALA A N 1
ATOM 3170 C CA . ALA A 1 390 ? 10.576 -5.364 -22.417 1.00 84.62 390 ALA A CA 1
ATOM 3171 C C . ALA A 1 390 ? 9.517 -5.211 -21.314 1.00 84.62 390 ALA A C 1
ATOM 3173 O O . ALA A 1 390 ? 9.325 -6.096 -20.480 1.00 84.62 390 ALA A O 1
ATOM 3174 N N . ARG A 1 391 ? 8.805 -4.083 -21.319 1.00 80.81 391 ARG A N 1
ATOM 3175 C CA . ARG A 1 391 ? 7.612 -3.914 -20.485 1.00 80.81 391 ARG A CA 1
ATOM 3176 C C . ARG A 1 391 ? 6.387 -4.425 -21.236 1.00 80.81 391 ARG A C 1
ATOM 3178 O O . ARG A 1 391 ? 6.271 -4.188 -22.438 1.00 80.81 391 ARG A O 1
ATOM 3185 N N . ASN A 1 392 ? 5.472 -5.087 -20.535 1.00 79.50 392 ASN A N 1
ATOM 3186 C CA . ASN A 1 392 ? 4.153 -5.406 -21.072 1.00 79.50 392 ASN A CA 1
ATOM 3187 C C . ASN A 1 392 ? 3.269 -4.146 -21.153 1.00 79.50 392 ASN A C 1
ATOM 3189 O O . ASN A 1 392 ? 3.652 -3.053 -20.732 1.00 79.50 392 ASN A O 1
ATOM 3193 N N . GLU A 1 393 ? 2.052 -4.314 -21.674 1.00 69.44 393 GLU A N 1
ATOM 3194 C CA . GLU A 1 393 ? 1.029 -3.261 -21.767 1.00 69.44 393 GLU A CA 1
ATOM 3195 C C . GLU A 1 393 ? 0.659 -2.626 -20.410 1.00 69.44 393 GLU A C 1
ATOM 3197 O O . GLU A 1 393 ? 0.178 -1.495 -20.364 1.00 69.44 393 GLU A O 1
ATOM 3202 N N . PHE A 1 394 ? 0.943 -3.316 -19.301 1.00 63.97 394 PHE A N 1
ATOM 3203 C CA . PHE A 1 394 ? 0.714 -2.845 -17.934 1.00 63.97 394 PHE A CA 1
ATOM 3204 C C . PHE A 1 394 ? 1.953 -2.193 -17.299 1.00 63.97 394 PHE A C 1
ATOM 3206 O O . PHE A 1 394 ? 1.900 -1.760 -16.149 1.00 63.97 394 PHE A O 1
ATOM 3213 N N . GLY A 1 395 ? 3.063 -2.090 -18.038 1.00 69.81 395 GLY A N 1
ATOM 3214 C CA . GLY A 1 395 ? 4.318 -1.518 -17.558 1.00 69.81 395 GLY A CA 1
ATOM 3215 C C . GLY A 1 395 ? 5.158 -2.459 -16.687 1.00 69.81 395 GLY A C 1
ATOM 3216 O O . GLY A 1 395 ? 6.205 -2.024 -16.201 1.00 69.81 395 GLY A O 1
ATOM 3217 N N . GLU A 1 396 ? 4.731 -3.712 -16.506 1.00 72.88 396 GLU A N 1
ATOM 3218 C CA . GLU A 1 396 ? 5.466 -4.755 -15.788 1.00 72.88 396 GLU A CA 1
ATOM 3219 C C . GLU A 1 396 ? 6.560 -5.327 -16.695 1.00 72.88 396 GLU A C 1
ATOM 3221 O O . GLU A 1 396 ? 6.382 -5.466 -17.905 1.00 72.88 396 GLU A O 1
ATOM 3226 N N . LEU A 1 397 ? 7.709 -5.659 -16.118 1.00 75.94 397 LEU A N 1
ATOM 3227 C CA . LEU A 1 397 ? 8.822 -6.229 -16.867 1.00 75.94 397 LEU A CA 1
ATOM 3228 C C . LEU A 1 397 ? 8.572 -7.706 -17.194 1.00 75.94 397 LEU A C 1
ATOM 3230 O O . LEU A 1 397 ? 8.330 -8.509 -16.295 1.00 75.94 397 LEU A O 1
ATOM 3234 N N . VAL A 1 398 ? 8.690 -8.057 -18.472 1.00 76.81 398 VAL A N 1
ATOM 3235 C CA . VAL A 1 398 ? 8.562 -9.426 -18.987 1.00 76.81 398 VAL A CA 1
ATOM 3236 C C . VAL A 1 398 ? 9.962 -10.034 -19.144 1.00 76.81 398 VAL A C 1
ATOM 3238 O O . VAL A 1 398 ? 10.906 -9.332 -19.501 1.00 76.81 398 VAL A O 1
ATOM 3241 N N . ASP A 1 399 ? 10.100 -11.330 -18.856 1.00 72.50 399 ASP A N 1
ATOM 3242 C CA . ASP A 1 399 ? 11.291 -12.158 -19.138 1.00 72.50 399 ASP A CA 1
ATOM 3243 C C . ASP A 1 399 ? 12.598 -11.836 -18.383 1.00 72.50 399 ASP A C 1
ATOM 3245 O O . ASP A 1 399 ? 13.673 -12.300 -18.763 1.00 72.50 399 ASP A O 1
ATOM 3249 N N . ASN A 1 400 ? 12.547 -11.131 -17.249 1.00 73.69 400 ASN A N 1
ATOM 3250 C CA . ASN A 1 400 ? 13.762 -10.782 -16.486 1.00 73.69 400 ASN A CA 1
ATOM 3251 C C . ASN A 1 400 ? 14.312 -11.888 -15.565 1.00 73.69 400 ASN A C 1
ATOM 3253 O O . ASN A 1 400 ? 15.175 -11.626 -14.724 1.00 73.69 400 ASN A O 1
ATOM 3257 N N . GLY A 1 401 ? 13.854 -13.130 -15.730 1.00 80.25 401 GLY A N 1
ATOM 3258 C CA . GLY A 1 401 ? 14.211 -14.239 -14.848 1.00 80.25 401 GLY A CA 1
ATOM 3259 C C . GLY A 1 401 ? 13.676 -14.058 -13.424 1.00 80.25 401 GLY A C 1
ATOM 3260 O O . GLY A 1 401 ? 12.717 -13.323 -13.190 1.00 80.25 401 GLY A O 1
ATOM 3261 N N . ALA A 1 402 ? 14.282 -14.760 -12.464 1.00 83.38 402 ALA A N 1
ATOM 3262 C CA . ALA A 1 402 ? 13.887 -14.656 -11.063 1.00 83.38 402 ALA A CA 1
ATOM 3263 C C . ALA A 1 402 ? 14.142 -13.230 -10.519 1.00 83.38 402 ALA A C 1
ATOM 3265 O O . ALA A 1 402 ? 15.206 -12.659 -10.783 1.00 83.38 402 ALA A O 1
ATOM 3266 N N . PRO A 1 403 ? 13.199 -12.647 -9.754 1.00 86.00 403 PRO A N 1
ATOM 3267 C CA . PRO A 1 403 ? 13.351 -11.316 -9.183 1.00 86.00 403 PRO A CA 1
ATOM 3268 C C . PRO A 1 403 ? 14.575 -11.248 -8.264 1.00 86.00 403 PRO A C 1
ATOM 3270 O O . PRO A 1 403 ? 14.800 -12.125 -7.432 1.00 86.00 403 PRO A O 1
ATOM 3273 N N . ILE A 1 404 ? 15.363 -10.177 -8.392 1.00 91.25 404 ILE A N 1
ATOM 3274 C CA . ILE A 1 404 ? 16.530 -9.945 -7.532 1.00 91.25 404 ILE A CA 1
ATOM 3275 C C . ILE A 1 404 ? 16.025 -9.579 -6.122 1.00 91.25 404 ILE A C 1
ATOM 3277 O O . ILE A 1 404 ? 15.316 -8.572 -5.976 1.00 91.25 404 ILE A O 1
ATOM 3281 N N . PRO A 1 405 ? 16.353 -10.353 -5.070 1.00 95.25 405 PRO A N 1
ATOM 3282 C CA . PRO A 1 405 ? 15.883 -10.062 -3.721 1.00 95.25 405 PRO A CA 1
ATOM 3283 C C . PRO A 1 405 ? 16.589 -8.820 -3.164 1.00 95.25 405 PRO A C 1
ATOM 3285 O O . PRO A 1 405 ? 17.809 -8.692 -3.264 1.00 95.25 405 PRO A O 1
ATOM 3288 N N . PHE A 1 406 ? 15.833 -7.913 -2.539 1.00 95.62 406 PHE A N 1
ATOM 3289 C CA . PHE A 1 406 ? 16.424 -6.834 -1.743 1.00 95.62 406 PHE A CA 1
ATOM 3290 C C . PHE A 1 406 ? 16.578 -7.313 -0.300 1.00 95.62 406 PHE A C 1
ATOM 3292 O O . PHE A 1 406 ? 15.589 -7.510 0.413 1.00 95.62 406 PHE A O 1
ATOM 3299 N N . THR A 1 407 ? 17.819 -7.523 0.135 1.00 96.69 407 THR A N 1
ATOM 3300 C CA . THR A 1 407 ? 18.112 -8.014 1.483 1.00 96.69 407 THR A CA 1
ATOM 3301 C C . THR A 1 407 ? 18.350 -6.867 2.459 1.00 96.69 407 THR A C 1
ATOM 3303 O O . THR A 1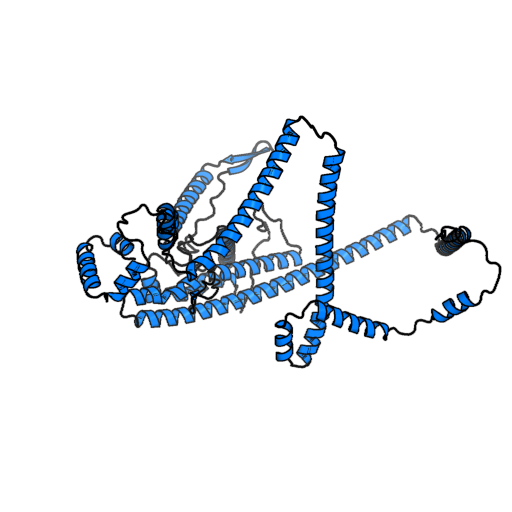 407 ? 19.217 -6.026 2.233 1.00 96.69 407 THR A O 1
ATOM 3306 N N . TRP A 1 408 ? 17.645 -6.883 3.585 1.00 96.06 408 TRP A N 1
ATOM 3307 C CA . TRP A 1 408 ? 17.836 -5.988 4.724 1.00 96.06 408 TRP A CA 1
ATOM 3308 C C . TRP A 1 408 ? 17.990 -6.830 5.987 1.00 96.06 408 TRP A C 1
ATOM 3310 O O . TRP A 1 408 ? 17.193 -7.739 6.225 1.00 96.06 408 TRP A O 1
ATOM 3320 N N . ASN A 1 409 ? 19.041 -6.581 6.773 1.00 94.75 409 ASN A N 1
ATOM 3321 C CA . ASN A 1 409 ? 19.386 -7.398 7.946 1.00 94.75 409 ASN A CA 1
ATOM 3322 C C . ASN A 1 409 ? 19.450 -8.911 7.636 1.00 94.75 409 ASN A C 1
ATOM 3324 O O . ASN A 1 409 ? 18.964 -9.742 8.402 1.00 94.75 409 ASN A O 1
ATOM 3328 N N . GLY A 1 410 ? 20.009 -9.267 6.472 1.00 95.62 410 GLY A N 1
ATOM 3329 C CA . GLY A 1 410 ? 20.163 -10.658 6.026 1.00 95.62 410 GLY A CA 1
ATOM 3330 C C . GLY A 1 410 ? 18.871 -11.352 5.579 1.00 95.62 410 GLY A C 1
ATOM 3331 O O . GLY A 1 410 ? 18.891 -12.548 5.311 1.00 95.62 410 GLY A O 1
ATOM 3332 N N . LYS A 1 411 ? 17.747 -10.633 5.485 1.00 96.06 411 LYS A N 1
ATOM 3333 C CA . LYS A 1 411 ? 16.447 -11.183 5.083 1.00 96.06 411 LYS A CA 1
ATOM 3334 C C . LYS A 1 411 ? 15.874 -10.417 3.899 1.00 96.06 411 LYS A C 1
ATOM 3336 O O . LYS A 1 411 ? 16.049 -9.206 3.797 1.00 96.06 411 LYS A O 1
ATOM 3341 N N . ASN A 1 412 ? 15.148 -11.102 3.020 1.00 96.38 412 ASN A N 1
ATOM 3342 C CA . ASN A 1 412 ? 14.404 -10.441 1.951 1.00 96.38 412 ASN A CA 1
ATOM 3343 C C . ASN A 1 412 ? 13.304 -9.561 2.566 1.00 96.38 412 ASN A C 1
ATOM 3345 O O . ASN A 1 412 ? 12.495 -10.048 3.356 1.00 96.38 412 ASN A O 1
ATOM 3349 N N . VAL A 1 413 ? 13.302 -8.266 2.250 1.00 97.75 413 VAL A N 1
ATOM 3350 C CA . VAL A 1 413 ? 12.341 -7.303 2.815 1.00 97.75 413 VAL A CA 1
ATOM 3351 C C . VAL A 1 413 ? 10.912 -7.663 2.434 1.00 97.75 413 VAL A C 1
ATOM 3353 O O . VAL A 1 413 ? 10.031 -7.642 3.290 1.00 97.75 413 VAL A O 1
ATOM 3356 N N . LEU A 1 414 ? 10.680 -8.048 1.178 1.00 97.38 414 LEU A N 1
ATOM 3357 C CA . LEU A 1 414 ? 9.336 -8.338 0.680 1.00 97.38 414 LEU A CA 1
ATOM 3358 C C . LEU A 1 414 ? 8.714 -9.557 1.370 1.00 97.38 414 LEU A C 1
ATOM 3360 O O . LEU A 1 414 ? 7.525 -9.542 1.667 1.00 97.38 414 LEU A O 1
ATOM 3364 N N . LEU A 1 415 ? 9.524 -10.562 1.718 1.00 96.81 415 LEU A N 1
ATOM 3365 C CA . LEU A 1 415 ? 9.063 -11.755 2.443 1.00 96.81 415 LEU A CA 1
ATOM 3366 C C . LEU A 1 415 ? 8.735 -11.483 3.920 1.00 96.81 415 LEU A C 1
ATOM 3368 O O . LEU A 1 415 ? 8.071 -12.289 4.563 1.00 96.81 415 LEU A O 1
ATOM 3372 N N . GLN A 1 416 ? 9.191 -10.362 4.484 1.00 97.62 416 GLN A N 1
ATOM 3373 C CA . GLN A 1 416 ? 8.857 -9.982 5.861 1.00 97.62 416 GLN A CA 1
ATOM 3374 C C . GLN A 1 416 ? 7.503 -9.277 5.952 1.00 97.62 416 GLN A C 1
ATOM 3376 O O . GLN A 1 416 ? 6.851 -9.343 6.996 1.00 97.62 416 GLN A O 1
ATOM 3381 N N . ILE A 1 417 ? 7.079 -8.612 4.870 1.00 97.88 417 ILE A N 1
ATOM 3382 C CA . ILE A 1 417 ? 5.870 -7.783 4.831 1.00 97.88 417 ILE A CA 1
ATOM 3383 C C . ILE A 1 417 ? 4.609 -8.574 5.219 1.00 97.88 417 ILE A C 1
ATOM 3385 O O . ILE A 1 417 ? 3.922 -8.097 6.124 1.00 97.88 417 ILE A O 1
ATOM 3389 N N . PRO A 1 418 ? 4.315 -9.770 4.656 1.00 97.94 418 PRO A N 1
ATOM 3390 C CA . PRO A 1 418 ? 3.110 -10.530 5.002 1.00 97.94 418 PRO A CA 1
ATOM 3391 C C . PRO A 1 418 ? 2.928 -10.723 6.508 1.00 97.94 418 PRO A C 1
ATOM 3393 O O . PRO A 1 418 ? 1.861 -10.453 7.048 1.00 97.94 418 PRO A O 1
ATOM 3396 N N . THR A 1 419 ? 4.000 -11.101 7.204 1.00 97.56 419 THR A N 1
ATOM 3397 C CA . THR A 1 419 ? 3.977 -11.387 8.649 1.00 97.56 419 THR A CA 1
ATOM 3398 C C . THR A 1 419 ? 4.221 -10.162 9.538 1.00 97.56 419 THR A C 1
ATOM 3400 O O . THR A 1 419 ? 4.155 -10.250 10.765 1.00 97.56 419 THR A O 1
ATOM 3403 N N . GLY A 1 420 ? 4.505 -8.994 8.949 1.00 97.50 420 GLY A N 1
ATOM 3404 C CA . GLY A 1 420 ? 4.924 -7.795 9.683 1.00 97.50 420 GLY A CA 1
ATOM 3405 C C . GLY A 1 420 ? 3.888 -7.294 10.694 1.00 97.50 420 GLY A C 1
ATOM 3406 O O . GLY A 1 420 ? 4.249 -6.669 11.695 1.00 97.50 420 GLY A O 1
ATOM 3407 N N . LEU A 1 421 ? 2.612 -7.613 10.463 1.00 98.00 421 LEU A N 1
ATOM 3408 C CA . LEU A 1 421 ? 1.471 -7.201 11.281 1.00 98.00 421 LEU A CA 1
ATOM 3409 C C . LEU A 1 421 ? 0.819 -8.362 12.060 1.00 98.00 421 LEU A C 1
ATOM 3411 O O . LEU A 1 421 ? -0.159 -8.135 12.770 1.00 98.00 421 LEU A O 1
ATOM 3415 N N . ASP A 1 422 ? 1.391 -9.574 12.034 1.00 97.88 422 ASP A N 1
ATOM 3416 C CA . ASP A 1 422 ? 0.835 -10.760 12.718 1.00 97.88 422 ASP A CA 1
ATOM 3417 C C . ASP A 1 422 ? 0.747 -10.602 14.247 1.00 97.88 422 ASP A C 1
ATOM 3419 O O . ASP A 1 422 ? -0.000 -11.310 14.921 1.00 97.88 422 ASP A O 1
ATOM 3423 N N . PHE A 1 423 ? 1.480 -9.652 14.836 1.00 98.25 423 PHE A N 1
ATOM 3424 C CA . PHE A 1 423 ? 1.352 -9.344 16.264 1.00 98.25 423 PHE A CA 1
ATOM 3425 C C . PHE A 1 423 ? -0.038 -8.801 16.634 1.00 98.25 423 PHE A C 1
ATOM 3427 O O . PHE A 1 423 ? -0.438 -8.936 17.787 1.00 98.25 423 PHE A O 1
ATOM 3434 N N . LEU A 1 424 ? -0.777 -8.219 15.681 1.00 98.06 424 LEU A N 1
ATOM 3435 C CA . LEU A 1 424 ? -2.154 -7.763 15.892 1.00 98.06 424 LEU A CA 1
ATOM 3436 C C . LEU A 1 424 ? -3.099 -8.943 16.127 1.00 98.06 424 LEU A C 1
ATOM 3438 O O . LEU A 1 424 ? -3.975 -8.861 16.983 1.00 98.06 424 LEU A O 1
ATOM 3442 N N . HIS A 1 425 ? -2.874 -10.059 15.428 1.00 97.31 425 HIS A N 1
ATOM 3443 C CA . HIS A 1 425 ? -3.662 -11.280 15.590 1.00 97.31 425 HIS A CA 1
ATOM 3444 C C . HIS A 1 425 ? -3.536 -11.876 17.001 1.00 97.31 425 HIS A C 1
ATOM 3446 O O . HIS A 1 425 ? -4.472 -12.486 17.498 1.00 97.31 425 HIS A O 1
ATOM 3452 N N . LYS A 1 426 ? -2.401 -11.652 17.676 1.00 97.81 426 LYS A N 1
ATOM 3453 C CA . LYS A 1 426 ? -2.153 -12.126 19.048 1.00 97.81 426 LYS A CA 1
ATOM 3454 C C . LYS A 1 426 ? -2.869 -11.302 20.127 1.00 97.81 426 LYS A C 1
ATOM 3456 O O . LYS A 1 426 ? -2.723 -11.605 21.307 1.00 97.81 426 LYS A O 1
ATOM 3461 N N . CYS A 1 427 ? -3.570 -10.228 19.759 1.00 98.12 427 CYS A N 1
ATOM 3462 C CA . CYS A 1 427 ? -4.300 -9.381 20.696 1.00 98.12 427 CYS A CA 1
ATOM 3463 C C . CYS A 1 427 ? -5.794 -9.725 20.679 1.00 98.12 427 CYS A C 1
ATOM 3465 O O . CYS A 1 427 ? -6.542 -9.240 19.828 1.00 98.12 427 CYS A O 1
ATOM 3467 N N . ASP A 1 428 ? -6.234 -10.516 21.658 1.00 97.81 428 ASP A N 1
ATOM 3468 C CA . ASP A 1 428 ? -7.619 -10.989 21.764 1.00 97.81 428 ASP A CA 1
ATOM 3469 C C . ASP A 1 428 ? -8.637 -9.844 21.824 1.00 97.81 428 ASP A C 1
ATOM 3471 O O . ASP A 1 428 ? -9.710 -9.935 21.228 1.00 97.81 428 ASP A O 1
ATOM 3475 N N . GLU A 1 429 ? -8.327 -8.738 22.514 1.00 97.56 429 GLU A N 1
ATOM 3476 C CA . GLU A 1 429 ? -9.233 -7.587 22.578 1.00 97.56 429 GLU A CA 1
ATOM 3477 C C . GLU A 1 429 ? -9.432 -6.932 21.218 1.00 97.56 429 GLU A C 1
ATOM 3479 O O . GLU A 1 429 ? -10.552 -6.536 20.897 1.00 97.56 429 GLU A O 1
ATOM 3484 N N . LEU A 1 430 ? -8.361 -6.828 20.428 1.00 97.19 430 LEU A N 1
ATOM 3485 C CA . LEU A 1 430 ? -8.415 -6.272 19.085 1.00 97.19 430 LEU A CA 1
ATOM 3486 C C . LEU A 1 430 ? -9.210 -7.192 18.159 1.00 97.19 430 LEU A C 1
ATOM 3488 O O . LEU A 1 430 ? -10.116 -6.719 17.479 1.00 97.19 430 LEU A O 1
ATOM 3492 N N . VAL A 1 431 ? -8.910 -8.495 18.162 1.00 97.00 431 VAL A N 1
ATOM 3493 C CA . VAL A 1 431 ? -9.616 -9.497 17.346 1.00 97.00 431 VAL A CA 1
ATOM 3494 C C . VAL A 1 431 ? -11.102 -9.517 17.699 1.00 97.00 431 VAL A C 1
ATOM 3496 O O . VAL A 1 431 ? -11.952 -9.393 16.822 1.00 97.00 431 VAL A O 1
ATOM 3499 N N . LYS A 1 432 ? -11.438 -9.547 18.992 1.00 95.44 432 LYS A N 1
ATOM 3500 C CA . LYS A 1 432 ? -12.828 -9.479 19.457 1.00 95.44 432 LYS A CA 1
ATOM 3501 C C . LYS A 1 432 ? -13.514 -8.171 19.061 1.00 95.44 432 LYS A C 1
ATOM 3503 O O . LYS A 1 432 ? -14.712 -8.179 18.790 1.00 95.44 432 LYS A O 1
ATOM 3508 N N . TRP A 1 433 ? -12.783 -7.054 19.046 1.00 95.25 433 TRP A N 1
ATOM 3509 C CA . TRP A 1 433 ? -13.321 -5.760 18.625 1.00 95.25 433 TRP A CA 1
ATOM 3510 C C . TRP A 1 433 ? -13.591 -5.717 17.118 1.00 95.25 433 TRP A C 1
ATOM 3512 O O . TRP A 1 433 ? -14.661 -5.262 16.728 1.00 95.25 433 TRP A O 1
ATOM 3522 N N . PHE A 1 434 ? -12.662 -6.227 16.296 1.00 94.75 434 PHE A N 1
ATOM 3523 C CA . PHE A 1 434 ? -12.784 -6.359 14.834 1.00 94.75 434 PHE A CA 1
ATOM 3524 C C . PHE A 1 434 ? -13.742 -7.453 14.357 1.00 94.75 434 PHE A C 1
ATOM 3526 O O . PHE A 1 434 ? -14.216 -7.409 13.217 1.00 94.75 434 PHE A O 1
ATOM 3533 N N . GLY A 1 435 ? -14.134 -8.334 15.271 1.00 94.44 435 GLY A N 1
ATOM 3534 C CA . GLY A 1 435 ? -14.960 -9.487 14.972 1.00 94.44 435 GLY A CA 1
ATOM 3535 C C . GLY A 1 435 ? -14.131 -10.597 14.336 1.00 94.44 435 GLY A C 1
ATOM 3536 O O . GLY A 1 435 ? -13.063 -10.368 13.769 1.00 94.44 435 GLY A O 1
ATOM 3537 N N . ASN A 1 436 ? -14.651 -11.817 14.423 1.00 92.06 436 ASN A N 1
ATOM 3538 C CA . ASN A 1 436 ? -13.960 -13.003 13.915 1.00 92.06 436 ASN A CA 1
ATOM 3539 C C . ASN A 1 436 ? -13.857 -13.020 12.380 1.00 92.06 436 ASN A C 1
ATOM 3541 O O . ASN A 1 436 ? -13.022 -13.736 11.839 1.00 92.06 436 ASN A O 1
ATOM 3545 N N . ASP A 1 437 ? -14.670 -12.213 11.696 1.00 92.75 437 ASP A N 1
ATOM 3546 C CA . ASP A 1 437 ? -14.717 -12.141 10.234 1.00 92.75 437 ASP A CA 1
ATOM 3547 C C . ASP A 1 437 ? -13.528 -11.370 9.631 1.00 92.75 437 ASP A C 1
ATOM 3549 O O . ASP A 1 437 ? -13.272 -11.481 8.435 1.00 92.75 437 ASP A O 1
ATOM 3553 N N . PHE A 1 438 ? -12.797 -10.576 10.426 1.00 95.12 438 PHE A N 1
ATOM 3554 C CA . PHE A 1 438 ? -11.634 -9.825 9.949 1.00 95.12 438 PHE A CA 1
ATOM 3555 C C . PHE A 1 438 ? -10.327 -10.507 10.369 1.00 95.12 438 PHE A C 1
ATOM 3557 O O . PHE A 1 438 ? -9.950 -10.519 11.543 1.00 95.12 438 PHE A O 1
ATOM 3564 N N . THR A 1 439 ? -9.592 -11.048 9.398 1.00 95.62 439 THR A N 1
ATOM 3565 C CA . THR A 1 439 ? -8.324 -11.741 9.651 1.00 95.62 439 THR A CA 1
ATOM 3566 C C . THR A 1 439 ? -7.130 -10.783 9.615 1.00 95.62 439 THR A C 1
ATOM 3568 O O . THR A 1 439 ? -6.864 -10.120 8.614 1.00 95.62 439 THR A O 1
ATOM 3571 N N . PHE A 1 440 ? -6.368 -10.744 10.712 1.00 96.69 440 PHE A N 1
ATOM 3572 C CA . PHE A 1 440 ? -5.095 -10.010 10.801 1.00 96.69 440 PHE A CA 1
ATOM 3573 C C . PHE A 1 440 ? -3.890 -10.808 10.304 1.00 96.69 440 PHE A C 1
ATOM 3575 O O . PHE A 1 440 ? -2.853 -10.222 9.996 1.00 96.69 440 PHE A O 1
ATOM 3582 N N . HIS A 1 441 ? -4.011 -12.133 10.271 1.00 97.12 441 HIS A N 1
ATOM 3583 C CA . HIS A 1 441 ? -2.932 -13.009 9.851 1.00 97.12 441 HIS A CA 1
ATOM 3584 C C . HIS A 1 441 ? -2.604 -12.782 8.374 1.00 97.12 441 HIS A C 1
ATOM 3586 O O . HIS A 1 441 ? -3.513 -12.760 7.545 1.00 97.12 441 HIS A O 1
ATOM 3592 N N . ARG A 1 442 ? -1.318 -12.576 8.063 1.00 96.88 442 ARG A N 1
ATOM 3593 C CA . ARG A 1 442 ? -0.822 -12.394 6.686 1.00 96.88 442 ARG A CA 1
ATOM 3594 C C . ARG A 1 442 ? -1.609 -11.355 5.871 1.00 96.88 442 ARG A C 1
ATOM 3596 O O . ARG A 1 442 ? -1.820 -11.491 4.666 1.00 96.88 442 ARG A O 1
ATOM 3603 N N . ASN A 1 443 ? -2.025 -10.272 6.529 1.00 97.25 443 ASN A N 1
ATOM 3604 C CA . ASN A 1 443 ? -2.836 -9.212 5.928 1.00 97.25 443 ASN A CA 1
ATOM 3605 C C . ASN A 1 443 ? -2.117 -7.846 5.948 1.00 97.25 443 ASN A C 1
ATOM 3607 O O . ASN A 1 443 ? -2.545 -6.925 6.647 1.00 97.25 443 ASN A O 1
ATOM 3611 N N . PRO A 1 444 ? -1.017 -7.672 5.189 1.00 97.25 444 PRO A N 1
ATOM 3612 C CA . PRO A 1 444 ? -0.173 -6.472 5.252 1.00 97.25 444 PRO A CA 1
ATOM 3613 C C . PRO A 1 444 ? -0.868 -5.183 4.779 1.00 97.25 444 PRO A C 1
ATOM 3615 O O . PRO A 1 444 ? -0.413 -4.079 5.085 1.00 97.25 444 PRO A O 1
ATOM 3618 N N . PHE A 1 445 ? -1.979 -5.313 4.049 1.00 96.75 445 PHE A N 1
ATOM 3619 C CA . PHE A 1 445 ? -2.785 -4.199 3.545 1.00 96.75 445 PHE A CA 1
ATOM 3620 C C . PHE A 1 445 ? -4.082 -3.988 4.341 1.00 96.75 445 PHE A C 1
ATOM 3622 O O . PHE A 1 445 ? -4.878 -3.121 3.981 1.00 96.75 445 PHE A O 1
ATOM 3629 N N . MET A 1 446 ? -4.301 -4.762 5.413 1.00 96.38 446 MET A N 1
ATOM 3630 C CA . MET A 1 446 ? -5.469 -4.652 6.296 1.00 96.38 446 MET A CA 1
ATOM 3631 C C . MET A 1 446 ? -6.795 -4.618 5.522 1.00 96.38 446 MET A C 1
ATOM 3633 O O . MET A 1 446 ? -7.665 -3.771 5.743 1.00 96.38 446 MET A O 1
ATOM 3637 N N . LEU A 1 447 ? -6.916 -5.526 4.557 1.00 94.56 447 LEU A N 1
ATOM 3638 C CA . LEU A 1 447 ? -8.062 -5.647 3.668 1.00 94.56 447 LEU A CA 1
ATOM 3639 C C . LEU A 1 447 ? -9.060 -6.677 4.190 1.00 94.56 447 LEU A C 1
ATOM 3641 O O . LEU A 1 447 ? -8.724 -7.513 5.018 1.00 94.56 447 LEU A O 1
ATOM 3645 N N . ALA A 1 448 ? -10.292 -6.618 3.686 1.00 93.94 448 ALA A N 1
ATOM 3646 C CA . ALA A 1 448 ? -11.334 -7.578 4.040 1.00 93.94 448 ALA A CA 1
ATOM 3647 C C . ALA A 1 448 ? -10.987 -9.015 3.611 1.00 93.94 448 ALA A C 1
ATOM 3649 O O . ALA A 1 448 ? -11.301 -9.956 4.326 1.00 93.94 448 ALA A O 1
ATOM 3650 N N . VAL A 1 449 ? -10.332 -9.173 2.455 1.00 94.06 449 VAL A N 1
ATOM 3651 C CA . VAL A 1 449 ? -9.813 -10.463 1.980 1.00 94.06 449 VAL A CA 1
ATOM 3652 C C . VAL A 1 449 ? -8.291 -10.438 2.157 1.00 94.06 449 VAL A C 1
ATOM 3654 O O . VAL A 1 449 ? -7.663 -9.565 1.544 1.00 94.06 449 VAL A O 1
ATOM 3657 N N . PRO A 1 450 ? -7.706 -11.322 2.988 1.00 94.81 450 PRO A N 1
ATOM 3658 C CA . PRO A 1 450 ? -6.267 -11.351 3.250 1.00 94.81 450 PRO A CA 1
ATOM 3659 C C . PRO A 1 450 ? -5.475 -11.754 1.999 1.00 94.81 450 PRO A C 1
ATOM 3661 O O . PRO A 1 450 ? -6.053 -12.134 0.978 1.00 94.81 450 PRO A O 1
ATOM 3664 N N . LEU A 1 451 ? -4.143 -11.649 2.072 1.00 94.38 451 LEU A N 1
ATOM 3665 C CA . LEU A 1 451 ? -3.255 -11.885 0.929 1.00 94.38 451 LEU A CA 1
ATOM 3666 C C . LEU A 1 451 ? -3.412 -13.302 0.355 1.00 94.38 451 LEU A C 1
ATOM 3668 O O . LEU A 1 451 ? -3.465 -13.459 -0.862 1.00 94.38 451 LEU A O 1
ATOM 3672 N N . ASP A 1 452 ? -3.534 -14.296 1.235 1.00 93.88 452 ASP A N 1
ATOM 3673 C CA . ASP A 1 452 ? -3.593 -15.713 0.863 1.00 93.88 452 ASP A CA 1
ATOM 3674 C C . ASP A 1 452 ? -4.926 -16.094 0.189 1.00 93.88 452 ASP A C 1
ATOM 3676 O O . ASP A 1 452 ? -4.954 -16.966 -0.676 1.00 93.88 452 ASP A O 1
ATOM 3680 N N . ASP A 1 453 ? -6.014 -15.383 0.505 1.00 94.12 453 ASP A N 1
ATOM 3681 C CA . ASP A 1 45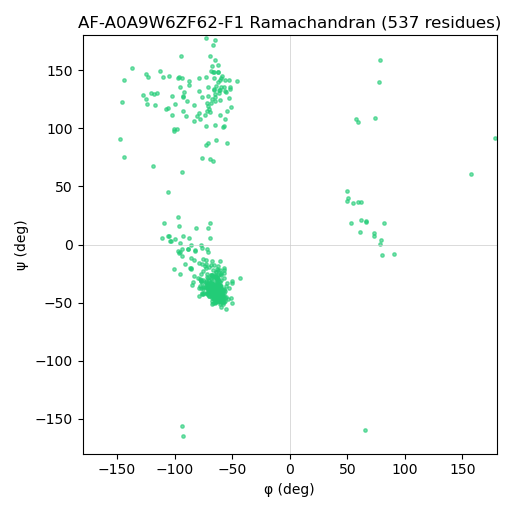3 ? -7.348 -15.627 -0.065 1.00 94.12 453 ASP A CA 1
ATOM 3682 C C . ASP A 1 453 ? -7.623 -14.769 -1.310 1.00 94.12 453 ASP A C 1
ATOM 3684 O O . ASP A 1 453 ? -8.753 -14.713 -1.816 1.00 94.12 453 ASP A O 1
ATOM 3688 N N . ARG A 1 454 ? -6.619 -14.043 -1.818 1.00 88.81 454 ARG A N 1
ATOM 3689 C CA . ARG A 1 454 ? -6.829 -13.144 -2.951 1.00 88.81 454 ARG A CA 1
ATOM 3690 C C . ARG A 1 454 ? -7.194 -13.913 -4.222 1.00 88.81 454 ARG A C 1
ATOM 3692 O O . ARG A 1 454 ? -6.499 -14.852 -4.599 1.00 88.81 454 ARG A O 1
ATOM 3699 N N . PRO A 1 455 ? -8.232 -13.463 -4.957 1.00 89.19 455 PRO A N 1
ATOM 3700 C CA . PRO A 1 455 ? -8.552 -14.056 -6.241 1.00 89.19 455 PRO A CA 1
ATOM 3701 C C . PRO A 1 455 ? -7.411 -13.775 -7.217 1.00 89.19 455 PRO A C 1
ATOM 3703 O O . PRO A 1 455 ? -6.950 -12.633 -7.341 1.00 89.19 455 PRO A O 1
ATOM 3706 N N . VAL A 1 456 ? -6.987 -14.819 -7.927 1.00 88.00 456 VAL A N 1
ATOM 3707 C CA . VAL A 1 456 ? -6.091 -14.693 -9.079 1.00 88.00 456 VAL A CA 1
ATOM 3708 C C . VAL A 1 456 ? -6.773 -13.800 -10.120 1.00 88.00 456 VAL A C 1
ATOM 3710 O O . VAL A 1 456 ? -7.998 -13.802 -10.250 1.00 88.00 456 VAL A O 1
ATOM 3713 N N . THR A 1 457 ? -5.992 -12.987 -10.839 1.00 85.94 457 THR A N 1
ATOM 3714 C CA . THR A 1 457 ? -6.551 -12.187 -11.941 1.00 85.94 457 THR A CA 1
ATOM 3715 C C . THR A 1 457 ? -7.140 -13.146 -12.979 1.00 85.94 457 THR A C 1
ATOM 3717 O O . THR A 1 457 ? -6.384 -14.001 -13.441 1.00 85.94 457 THR A O 1
ATOM 3720 N N . PRO A 1 458 ? -8.432 -13.017 -13.345 1.00 88.94 458 PRO A N 1
ATOM 3721 C CA . PRO A 1 458 ? -9.059 -13.930 -14.288 1.00 88.94 458 PRO A CA 1
ATOM 3722 C C . PRO A 1 458 ? -8.250 -14.046 -15.580 1.00 88.94 458 PRO A C 1
ATOM 3724 O O . PRO A 1 458 ? -7.915 -13.033 -16.202 1.00 88.94 458 PRO A O 1
ATOM 3727 N N . ILE A 1 459 ? -7.915 -15.274 -15.966 1.00 89.12 459 ILE A N 1
ATOM 3728 C CA . ILE A 1 459 ? -7.177 -15.542 -17.199 1.00 89.12 459 ILE A CA 1
ATOM 3729 C C . ILE A 1 459 ? -8.017 -15.159 -18.424 1.00 89.12 459 ILE A C 1
ATOM 3731 O O . ILE A 1 459 ? -9.245 -15.265 -18.422 1.00 89.12 459 ILE A O 1
ATOM 3735 N N . LYS A 1 460 ? -7.359 -14.720 -19.505 1.00 92.00 460 LYS A N 1
ATOM 3736 C CA . LYS A 1 460 ? -8.046 -14.536 -20.791 1.00 92.00 460 LYS A CA 1
ATOM 3737 C C . LYS A 1 460 ? -8.505 -15.915 -21.286 1.00 92.00 460 LYS A C 1
ATOM 3739 O O . LYS A 1 460 ? -7.699 -16.836 -21.394 1.00 92.00 460 LYS A O 1
ATOM 3744 N N . ALA A 1 461 ? -9.795 -16.047 -21.601 1.00 92.88 461 ALA A N 1
ATOM 3745 C CA . ALA A 1 461 ? -10.371 -17.289 -22.127 1.00 92.88 461 ALA A CA 1
ATOM 3746 C C . ALA A 1 461 ? -9.866 -17.637 -23.546 1.00 92.88 461 ALA A C 1
ATOM 3748 O O . ALA A 1 461 ? -10.061 -18.758 -24.026 1.00 92.88 461 ALA A O 1
ATOM 3749 N N . THR A 1 462 ? -9.226 -16.680 -24.227 1.00 92.88 462 THR A N 1
ATOM 3750 C CA . THR A 1 462 ? -8.639 -16.839 -25.559 1.00 92.88 462 THR A CA 1
ATOM 3751 C C . THR A 1 462 ? -7.144 -17.147 -25.478 1.00 92.88 462 THR A C 1
ATOM 3753 O O . THR A 1 462 ? -6.423 -16.632 -24.624 1.00 92.88 462 THR A O 1
ATOM 3756 N N . ARG A 1 463 ? -6.663 -17.995 -26.394 1.00 92.56 463 ARG A N 1
ATOM 3757 C CA . ARG A 1 463 ? -5.235 -18.122 -26.710 1.00 92.56 463 ARG A CA 1
ATOM 3758 C C . ARG A 1 463 ? -5.017 -17.861 -28.188 1.00 92.56 463 ARG A C 1
ATOM 3760 O O . ARG A 1 463 ? -5.830 -18.268 -29.018 1.00 92.56 463 ARG A O 1
ATOM 3767 N N . THR A 1 464 ? -3.895 -17.234 -28.503 1.00 93.12 464 THR A N 1
ATOM 3768 C CA . THR A 1 464 ? -3.403 -17.119 -29.872 1.00 93.12 464 THR A CA 1
ATOM 3769 C C . THR A 1 464 ? -2.943 -18.499 -30.337 1.00 93.12 464 THR A C 1
ATOM 3771 O O . THR A 1 464 ? -2.045 -19.091 -29.738 1.00 93.12 464 THR A O 1
ATOM 3774 N N . VAL A 1 465 ? -3.596 -19.044 -31.362 1.00 94.69 465 VAL A N 1
ATOM 3775 C CA . VAL A 1 465 ? -3.247 -20.323 -31.989 1.00 94.69 465 VAL A CA 1
ATOM 3776 C C . VAL A 1 465 ? -2.942 -20.054 -33.455 1.00 94.69 465 VAL A C 1
ATOM 3778 O O . VAL A 1 465 ? -3.720 -19.399 -34.144 1.00 94.69 465 VAL A O 1
ATOM 3781 N N . THR A 1 466 ? -1.815 -20.559 -33.944 1.00 95.12 466 THR A N 1
ATOM 3782 C CA . THR A 1 466 ? -1.466 -20.464 -35.363 1.00 95.12 466 THR A CA 1
ATOM 3783 C C . THR A 1 466 ? -2.242 -21.525 -36.145 1.00 95.12 466 THR A C 1
ATOM 3785 O O . THR A 1 466 ? -2.016 -22.719 -35.955 1.00 95.12 466 THR A O 1
ATOM 3788 N N . ILE A 1 467 ? -3.162 -21.101 -37.011 1.00 94.44 467 ILE A N 1
ATOM 3789 C CA . ILE A 1 467 ? -3.910 -21.967 -37.933 1.00 94.44 467 ILE A CA 1
ATOM 3790 C C . ILE A 1 467 ? -3.519 -21.532 -39.345 1.00 94.44 467 ILE A C 1
ATOM 3792 O O . ILE A 1 467 ? -3.668 -20.364 -39.692 1.00 94.44 467 ILE A O 1
ATOM 3796 N N . ASP A 1 468 ? -2.943 -22.443 -40.130 1.00 94.69 468 ASP A N 1
ATOM 3797 C CA . ASP A 1 468 ? -2.479 -22.178 -41.503 1.00 94.69 468 ASP A CA 1
ATOM 3798 C C . ASP A 1 468 ? -1.501 -20.990 -41.628 1.00 94.69 468 ASP A C 1
ATOM 3800 O O . ASP A 1 468 ? -1.517 -20.232 -42.595 1.00 94.69 468 ASP A O 1
ATOM 3804 N N . GLY A 1 469 ? -0.637 -20.803 -40.624 1.00 94.19 469 GLY A N 1
ATOM 3805 C CA . GLY A 1 469 ? 0.334 -19.701 -40.586 1.00 94.19 469 GLY A CA 1
ATOM 3806 C C . GLY A 1 469 ? -0.248 -18.342 -40.177 1.00 94.19 469 GLY A C 1
ATOM 3807 O O . GLY A 1 469 ? 0.504 -17.376 -40.079 1.00 94.19 469 GLY A O 1
ATOM 3808 N N . VAL A 1 470 ? -1.552 -18.262 -39.891 1.00 95.00 470 VAL A N 1
ATOM 3809 C CA . VAL A 1 470 ? -2.215 -17.062 -39.365 1.00 95.00 470 VAL A CA 1
ATOM 3810 C C . VAL A 1 470 ? -2.449 -17.230 -37.864 1.00 95.00 470 VAL A C 1
ATOM 3812 O O . VAL A 1 470 ? -3.008 -18.228 -37.413 1.00 95.00 470 VAL A O 1
ATOM 3815 N N . GLU A 1 471 ? -2.013 -16.254 -37.071 1.00 95.75 471 GLU A N 1
ATOM 3816 C CA . GLU A 1 471 ? -2.305 -16.193 -35.638 1.00 95.75 471 GLU A CA 1
ATOM 3817 C C . GLU A 1 471 ? -3.770 -15.797 -35.420 1.00 95.75 471 GLU A C 1
ATOM 3819 O O . GLU A 1 471 ? -4.174 -14.673 -35.715 1.00 95.75 471 GLU A O 1
ATOM 3824 N N . VAL A 1 472 ? -4.580 -16.728 -34.915 1.00 96.12 472 VAL A N 1
ATOM 3825 C CA . VAL A 1 472 ? -6.000 -16.506 -34.620 1.00 96.12 472 VAL A CA 1
ATOM 3826 C C . VAL A 1 472 ? -6.230 -16.686 -33.122 1.00 96.12 472 VAL A C 1
ATOM 3828 O O . VAL A 1 472 ? -5.844 -17.700 -32.540 1.00 96.12 472 VAL A O 1
ATOM 3831 N N . GLU A 1 473 ? -6.885 -15.721 -32.476 1.00 96.12 473 GLU A N 1
ATOM 3832 C CA . GLU A 1 473 ? -7.356 -15.898 -31.102 1.00 96.12 473 GLU A CA 1
ATOM 3833 C C . GLU A 1 473 ? -8.538 -16.871 -31.076 1.00 96.12 473 GLU A C 1
ATOM 3835 O O . GLU A 1 473 ? -9.613 -16.588 -31.606 1.00 96.12 473 GLU A O 1
ATOM 3840 N N . LYS A 1 474 ? -8.355 -18.028 -30.437 1.00 95.44 474 LYS A N 1
ATOM 3841 C CA . LYS A 1 474 ? -9.410 -19.026 -30.260 1.00 95.44 474 LYS A CA 1
ATOM 3842 C C . LYS A 1 474 ? -9.744 -19.173 -28.781 1.00 95.44 474 LYS A C 1
ATOM 3844 O O . LYS A 1 474 ? -8.854 -19.348 -27.947 1.00 95.44 474 LYS A O 1
ATOM 3849 N N . ALA A 1 475 ? -11.034 -19.119 -28.457 1.00 94.94 475 ALA A N 1
ATOM 3850 C CA . ALA A 1 475 ? -11.521 -19.453 -27.124 1.00 94.94 475 ALA A CA 1
ATOM 3851 C C . ALA A 1 475 ? -11.326 -20.954 -26.872 1.00 94.94 475 ALA A C 1
ATOM 3853 O O . ALA A 1 475 ? -11.770 -21.789 -27.666 1.00 94.94 475 ALA A O 1
ATOM 3854 N N . ILE A 1 476 ? -10.642 -21.300 -25.783 1.00 95.38 476 ILE A N 1
ATOM 3855 C CA . ILE A 1 476 ? -10.422 -22.693 -25.387 1.00 95.38 476 ILE A CA 1
ATOM 3856 C C . ILE A 1 476 ? -11.441 -23.028 -24.290 1.00 95.38 476 ILE A C 1
ATOM 3858 O O . ILE A 1 476 ? -11.390 -22.394 -23.236 1.00 95.38 476 ILE A O 1
ATOM 3862 N N . PRO A 1 477 ? -12.325 -24.030 -24.471 1.00 95.12 477 PRO A N 1
ATOM 3863 C CA . PRO A 1 477 ? -13.391 -24.322 -23.508 1.00 95.12 477 PRO A CA 1
ATOM 3864 C C . PRO A 1 477 ? -12.899 -24.567 -22.074 1.00 95.12 477 PRO A C 1
ATOM 3866 O O . PRO A 1 477 ? -13.550 -24.146 -21.123 1.00 95.12 477 PRO A O 1
ATOM 3869 N N . SER A 1 478 ? -11.731 -25.202 -21.903 1.00 93.31 478 SER A N 1
ATOM 3870 C CA . SER A 1 478 ? -11.144 -25.430 -20.576 1.00 93.31 478 SER A CA 1
ATOM 3871 C C . SER A 1 478 ? -10.714 -24.130 -19.889 1.00 93.31 478 SER A C 1
ATOM 3873 O O . SER A 1 478 ? -10.986 -23.961 -18.705 1.00 93.31 478 SER A O 1
ATOM 3875 N N . LEU A 1 479 ? -10.106 -23.194 -20.629 1.00 92.94 479 LEU A N 1
ATOM 3876 C CA . LEU A 1 479 ? -9.710 -21.884 -20.096 1.00 92.94 479 LEU A CA 1
ATOM 3877 C C . LEU A 1 479 ? -10.912 -20.982 -19.859 1.00 92.94 479 LEU A C 1
ATOM 3879 O O . LEU A 1 479 ? -10.888 -20.171 -18.946 1.00 92.94 479 LEU A O 1
ATOM 3883 N N . GLN A 1 480 ? -11.959 -21.116 -20.673 1.00 94.81 480 GLN A N 1
ATOM 3884 C CA . GLN A 1 480 ? -13.195 -20.377 -20.471 1.00 94.81 480 GLN A CA 1
ATOM 3885 C C . GLN A 1 480 ? -13.856 -20.767 -19.149 1.00 94.81 480 GLN A C 1
ATOM 3887 O O . GLN A 1 480 ? -14.186 -19.885 -18.365 1.00 94.81 480 GLN A O 1
ATOM 3892 N N . LYS A 1 481 ? -13.959 -22.072 -18.862 1.00 95.38 481 LYS A N 1
ATOM 3893 C CA . LYS A 1 481 ? -14.472 -22.553 -17.575 1.00 95.38 481 LYS A CA 1
ATOM 3894 C C . LYS A 1 481 ? -13.642 -22.022 -16.402 1.00 95.38 481 LYS A C 1
ATOM 3896 O O . LYS A 1 481 ? -14.201 -21.500 -15.448 1.00 95.38 481 LYS A O 1
ATOM 3901 N N . GLU A 1 482 ? -12.316 -22.111 -16.492 1.00 93.94 482 GLU A N 1
ATOM 3902 C CA . GLU A 1 482 ? -11.422 -21.618 -15.439 1.00 93.94 482 GLU A CA 1
ATOM 3903 C C . GLU A 1 482 ? -11.515 -20.091 -15.261 1.00 93.94 482 GLU A C 1
ATOM 3905 O O . GLU A 1 482 ? -11.545 -19.600 -14.134 1.00 93.94 482 GLU A O 1
ATOM 3910 N N . ALA A 1 483 ? -11.626 -19.331 -16.354 1.00 93.69 483 ALA A N 1
ATOM 3911 C CA . ALA A 1 483 ? -11.838 -17.887 -16.314 1.00 93.69 483 ALA A CA 1
ATOM 3912 C C . ALA A 1 483 ? -13.183 -17.519 -15.665 1.00 93.69 483 ALA A C 1
ATOM 3914 O O . ALA A 1 483 ? -13.240 -16.569 -14.882 1.00 93.69 483 ALA A O 1
ATOM 3915 N N . ASP A 1 484 ? -14.250 -18.266 -15.961 1.00 94.81 484 ASP A N 1
ATOM 3916 C CA . ASP A 1 484 ? -15.575 -18.071 -15.367 1.00 94.81 484 ASP A CA 1
ATOM 3917 C C . ASP A 1 484 ? -15.564 -18.391 -13.863 1.00 94.81 484 ASP A C 1
ATOM 3919 O O . ASP A 1 484 ? -16.057 -17.587 -13.068 1.00 94.81 484 ASP A O 1
ATOM 3923 N N . ASP A 1 485 ? -14.920 -19.487 -13.451 1.00 94.00 485 ASP A N 1
ATOM 3924 C CA . ASP A 1 485 ? -14.741 -19.853 -12.039 1.00 94.00 485 ASP A CA 1
ATOM 3925 C C . ASP A 1 485 ? -13.932 -18.775 -11.284 1.00 94.00 485 ASP A C 1
ATOM 3927 O O . ASP A 1 485 ? -14.338 -18.307 -10.214 1.00 94.00 485 ASP A O 1
ATOM 3931 N N . GLN A 1 486 ? -12.825 -18.300 -11.870 1.00 93.00 486 GLN A N 1
ATOM 3932 C CA . GLN A 1 486 ? -12.014 -17.207 -11.315 1.00 93.00 486 GLN A CA 1
ATOM 3933 C C . GLN A 1 486 ? -12.805 -15.897 -11.222 1.00 93.00 486 GLN A C 1
ATOM 3935 O O . GLN A 1 486 ? -12.673 -15.160 -10.243 1.00 93.00 486 GLN A O 1
ATOM 3940 N N . LYS A 1 487 ? -13.655 -15.602 -12.210 1.00 93.56 487 LYS A N 1
ATOM 3941 C CA . LYS A 1 487 ? -14.517 -14.416 -12.220 1.00 93.56 487 LYS A CA 1
ATOM 3942 C C . LYS A 1 487 ? -15.602 -14.490 -11.148 1.00 93.56 487 LYS A C 1
ATOM 3944 O O . LYS A 1 487 ? -15.840 -13.486 -10.479 1.00 93.56 487 LYS A O 1
ATOM 3949 N N . LEU A 1 488 ? -16.231 -15.648 -10.951 1.00 94.69 488 LEU A N 1
ATOM 3950 C CA . LEU A 1 488 ? -17.199 -15.864 -9.871 1.00 94.69 488 LEU A CA 1
ATOM 3951 C C . LEU A 1 488 ? -16.542 -15.684 -8.500 1.00 94.69 488 LEU A C 1
ATOM 3953 O O . LEU A 1 488 ? -17.079 -14.979 -7.645 1.00 94.69 488 LEU A O 1
ATOM 3957 N N . TYR A 1 489 ? -15.349 -16.252 -8.308 1.00 93.94 489 TYR A N 1
ATOM 3958 C CA . TYR A 1 489 ? -14.594 -16.062 -7.071 1.00 93.94 489 TYR A CA 1
ATOM 3959 C C . TYR A 1 489 ? -14.194 -14.594 -6.863 1.00 93.94 489 TYR A C 1
ATOM 3961 O O . TYR A 1 489 ? -14.343 -14.047 -5.770 1.00 93.94 489 TYR A O 1
ATOM 3969 N N . PHE A 1 490 ? -13.774 -13.906 -7.926 1.00 92.44 490 PHE A N 1
ATOM 3970 C CA . PHE A 1 490 ? -13.478 -12.477 -7.883 1.00 92.44 490 PHE A CA 1
ATOM 3971 C C . PHE A 1 490 ? -14.702 -11.646 -7.464 1.00 92.44 490 PHE A C 1
ATOM 3973 O O . PHE A 1 490 ? -14.586 -10.814 -6.565 1.00 92.44 490 PHE A O 1
ATOM 3980 N N . GLN A 1 491 ? -15.879 -11.917 -8.039 1.00 93.50 491 GLN A N 1
ATOM 3981 C CA . GLN A 1 491 ? -17.144 -11.273 -7.661 1.00 93.50 491 GLN A CA 1
ATOM 3982 C C . GLN A 1 491 ? -17.523 -11.552 -6.202 1.00 93.50 491 GLN A C 1
ATOM 3984 O O . GLN A 1 491 ? -17.997 -10.657 -5.503 1.00 93.50 491 GLN A O 1
ATOM 3989 N N . HIS A 1 492 ? -17.288 -12.772 -5.715 1.00 94.00 492 HIS A N 1
ATOM 3990 C CA . HIS A 1 492 ? -17.482 -13.116 -4.309 1.00 94.00 492 HIS A CA 1
ATOM 3991 C C . HIS A 1 492 ? -16.572 -12.281 -3.393 1.00 94.00 492 HIS A C 1
ATOM 3993 O O . HIS A 1 492 ? -17.046 -11.690 -2.423 1.00 94.00 492 HIS A O 1
ATOM 3999 N N . CYS A 1 493 ? -15.287 -12.141 -3.728 1.00 91.38 493 CYS A N 1
ATOM 4000 C CA . CYS A 1 493 ? -14.376 -11.275 -2.984 1.00 91.38 493 CYS A CA 1
ATOM 4001 C C . CYS A 1 493 ? -14.800 -9.799 -3.042 1.00 91.38 493 CYS A C 1
ATOM 4003 O O . CYS A 1 493 ? -14.767 -9.124 -2.016 1.00 91.38 493 CYS A O 1
ATOM 4005 N N . GLU A 1 494 ? -15.217 -9.284 -4.203 1.00 88.75 494 GLU A N 1
ATOM 4006 C CA . GLU A 1 494 ? -15.761 -7.922 -4.332 1.00 88.75 494 GLU A CA 1
ATOM 4007 C C . GLU A 1 494 ? -16.996 -7.710 -3.460 1.00 88.75 494 GLU A C 1
ATOM 4009 O O . GLU A 1 494 ? -17.131 -6.660 -2.830 1.00 88.75 494 GLU A O 1
ATOM 4014 N N . LYS A 1 495 ? -17.859 -8.723 -3.356 1.00 91.75 495 LYS A N 1
ATOM 4015 C CA . LYS A 1 495 ? -18.992 -8.696 -2.439 1.00 91.75 495 LYS A CA 1
ATOM 4016 C C . LYS A 1 495 ? -18.533 -8.623 -0.981 1.00 91.75 495 LYS A C 1
ATOM 4018 O O . LYS A 1 495 ? -19.058 -7.799 -0.247 1.00 91.75 495 LYS A O 1
ATOM 4023 N N . ILE A 1 496 ? -17.507 -9.375 -0.574 1.00 90.31 496 ILE A N 1
ATOM 4024 C CA . ILE A 1 496 ? -16.917 -9.259 0.776 1.00 90.31 496 ILE A CA 1
ATOM 4025 C C . ILE A 1 496 ? -16.396 -7.834 1.036 1.00 90.31 496 ILE A C 1
ATOM 4027 O O . ILE A 1 496 ? -16.605 -7.289 2.119 1.00 90.31 496 ILE A O 1
ATOM 4031 N N . TYR A 1 497 ? -15.770 -7.185 0.049 1.00 87.69 497 TYR A N 1
ATOM 4032 C CA . TYR A 1 497 ? -15.385 -5.768 0.155 1.00 87.69 497 TYR A CA 1
ATOM 4033 C C . TYR A 1 497 ? -16.607 -4.849 0.314 1.00 87.69 497 TYR A C 1
ATOM 4035 O O . TYR A 1 497 ? -16.633 -3.965 1.174 1.00 87.69 497 TYR A O 1
ATOM 4043 N N . ALA A 1 498 ? -17.644 -5.067 -0.494 1.00 86.56 498 ALA A N 1
ATOM 4044 C CA . ALA A 1 498 ? -18.877 -4.288 -0.461 1.00 86.56 498 ALA A CA 1
ATOM 4045 C C . ALA A 1 498 ? -19.692 -4.494 0.830 1.00 86.56 498 ALA A C 1
ATOM 4047 O O . ALA A 1 498 ? -20.316 -3.549 1.314 1.00 86.56 498 ALA A O 1
ATOM 4048 N N . ASP A 1 499 ? -19.637 -5.676 1.430 1.00 89.38 499 ASP A N 1
ATOM 4049 C CA . ASP A 1 499 ? -20.346 -6.019 2.665 1.00 89.38 499 ASP A CA 1
ATOM 4050 C C . ASP A 1 499 ? -19.498 -5.731 3.915 1.00 89.38 499 ASP A C 1
ATOM 4052 O O . ASP A 1 499 ? -20.033 -5.573 5.015 1.00 89.38 499 ASP A O 1
ATOM 4056 N N . GLY A 1 500 ? -18.183 -5.560 3.741 1.00 87.81 500 GLY A N 1
ATOM 4057 C CA . GLY A 1 500 ? -17.231 -5.266 4.803 1.00 87.81 500 GLY A CA 1
ATOM 4058 C C . GLY A 1 500 ? -17.635 -4.061 5.655 1.00 87.81 500 GLY A C 1
ATOM 4059 O O . GLY A 1 500 ? -18.154 -3.044 5.167 1.00 87.81 500 GLY A O 1
ATOM 4060 N N . GLY A 1 501 ? -17.393 -4.175 6.962 1.00 88.69 501 GLY A N 1
ATOM 4061 C CA . GLY A 1 501 ? -17.752 -3.145 7.927 1.00 88.69 501 GLY A CA 1
ATOM 4062 C C . GLY A 1 501 ? -17.049 -1.817 7.634 1.00 88.69 501 GLY A C 1
ATOM 4063 O O . GLY A 1 501 ? -15.834 -1.766 7.483 1.00 88.69 501 GLY A O 1
ATOM 4064 N N . ASN A 1 502 ? -17.782 -0.698 7.649 1.00 89.00 502 ASN A N 1
ATOM 4065 C CA . ASN A 1 502 ? -17.189 0.646 7.478 1.00 89.00 502 ASN A CA 1
ATOM 4066 C C . ASN A 1 502 ? -16.161 1.009 8.568 1.00 89.00 502 ASN A C 1
ATOM 4068 O O . ASN A 1 502 ? -15.437 1.996 8.458 1.00 89.00 502 ASN A O 1
ATOM 4072 N N . TRP A 1 503 ? -16.160 0.238 9.648 1.00 86.69 503 TRP A N 1
ATOM 4073 C CA . TRP A 1 503 ? -15.305 0.376 10.812 1.00 86.69 503 TRP A CA 1
ATOM 4074 C C . TRP A 1 503 ? -14.070 -0.542 10.743 1.00 86.69 503 TRP A C 1
ATOM 4076 O O . TRP A 1 503 ? -13.178 -0.401 11.573 1.00 86.69 503 TRP A O 1
ATOM 4086 N N . TRP A 1 504 ? -13.987 -1.435 9.747 1.00 92.38 504 TRP A N 1
ATOM 4087 C CA . TRP A 1 504 ? -12.751 -2.138 9.405 1.00 92.38 504 TRP A CA 1
ATOM 4088 C C . TRP A 1 504 ? -11.695 -1.154 8.897 1.00 92.38 504 TRP A C 1
ATOM 4090 O O . TRP A 1 504 ? -12.040 -0.058 8.422 1.00 92.38 504 TRP A O 1
ATOM 4100 N N . PRO A 1 505 ? -10.401 -1.517 8.943 1.00 89.00 505 PRO A N 1
ATOM 4101 C CA . PRO A 1 505 ? -9.384 -0.708 8.304 1.00 89.00 505 PRO A CA 1
ATOM 4102 C C . PRO A 1 505 ? -9.743 -0.540 6.822 1.00 89.00 505 PRO A C 1
ATOM 4104 O O . PRO A 1 505 ? -10.334 -1.415 6.186 1.00 89.00 505 PRO A O 1
ATOM 4107 N N . SER A 1 506 ? -9.491 0.655 6.289 1.00 84.19 506 SER A N 1
ATOM 4108 C CA . SER A 1 506 ? -9.844 1.007 4.904 1.00 84.19 506 SER A CA 1
ATOM 4109 C C . SER A 1 506 ? -11.348 0.954 4.572 1.00 84.19 506 SER A C 1
ATOM 4111 O O . SER A 1 506 ? -11.719 1.041 3.400 1.00 84.19 506 SER A O 1
ATOM 4113 N N . GLY A 1 507 ? -12.222 0.822 5.580 1.00 78.88 507 GLY A N 1
ATOM 4114 C CA . GLY A 1 507 ? -13.670 0.679 5.408 1.00 78.88 507 GLY A CA 1
ATOM 4115 C C . GLY A 1 507 ? -14.044 -0.544 4.573 1.00 78.88 507 GLY A C 1
ATOM 4116 O O . GLY A 1 507 ? -14.916 -0.435 3.715 1.00 78.88 507 GLY A O 1
ATOM 4117 N N . GLY A 1 508 ? -13.308 -1.651 4.726 1.00 68.62 508 GLY A N 1
ATOM 4118 C CA . GLY A 1 508 ? -13.466 -2.821 3.860 1.00 68.62 508 GLY A CA 1
ATOM 4119 C C . GLY A 1 508 ? -13.158 -2.496 2.396 1.00 68.62 508 GLY A C 1
ATOM 4120 O O . GLY A 1 508 ? -13.857 -2.945 1.504 1.00 68.62 508 GLY A O 1
ATOM 4121 N N . GLY A 1 509 ? -12.173 -1.633 2.128 1.00 74.44 509 GLY A N 1
ATOM 4122 C CA . GLY A 1 509 ? -11.798 -1.202 0.774 1.00 74.44 509 GLY A CA 1
ATOM 4123 C C . GLY A 1 509 ? -12.679 -0.103 0.161 1.00 74.44 509 GLY A C 1
ATOM 4124 O O . GLY A 1 509 ? -12.297 0.469 -0.859 1.00 74.44 509 GLY A O 1
ATOM 4125 N N . LYS A 1 510 ? -13.808 0.264 0.784 1.00 79.62 510 LYS A N 1
ATOM 4126 C CA . LYS A 1 510 ? -14.719 1.318 0.285 1.00 79.62 510 LYS A CA 1
ATOM 4127 C C . LYS A 1 510 ? -14.118 2.718 0.339 1.00 79.62 510 LYS A C 1
ATOM 4129 O O . LYS A 1 510 ? -14.504 3.578 -0.443 1.00 79.62 510 LYS A O 1
ATOM 4134 N N . LEU A 1 511 ? -13.201 2.951 1.278 1.00 85.56 511 LEU A N 1
ATOM 4135 C CA . LEU A 1 511 ? -12.545 4.248 1.457 1.00 85.56 511 LEU A CA 1
ATOM 4136 C C . LEU A 1 511 ? -11.284 4.400 0.596 1.00 85.56 511 LEU A C 1
ATOM 4138 O O . LEU A 1 511 ? -10.672 5.464 0.623 1.00 85.56 511 LEU A O 1
ATOM 4142 N N . MET A 1 512 ? -10.873 3.355 -0.133 1.00 90.69 512 MET A N 1
ATOM 4143 C CA . MET A 1 512 ? -9.754 3.457 -1.068 1.00 90.69 512 MET A CA 1
ATOM 4144 C C . MET A 1 512 ? -10.205 4.117 -2.361 1.00 90.69 512 MET A C 1
ATOM 4146 O O . MET A 1 512 ? -11.190 3.703 -2.974 1.00 90.69 512 MET A O 1
ATOM 4150 N N . ASP A 1 513 ? -9.429 5.093 -2.808 1.00 92.75 513 ASP A N 1
ATOM 4151 C CA . ASP A 1 513 ? -9.508 5.592 -4.166 1.00 92.75 513 ASP A CA 1
ATOM 4152 C C . ASP A 1 513 ? -9.030 4.525 -5.160 1.00 92.75 513 ASP A C 1
ATOM 4154 O O . ASP A 1 513 ? -8.217 3.648 -4.857 1.00 92.75 513 ASP A O 1
ATOM 4158 N N . GLU A 1 514 ? -9.536 4.608 -6.386 1.00 90.56 514 GLU A N 1
ATOM 4159 C CA . GLU A 1 514 ? -9.279 3.597 -7.412 1.00 90.56 514 GLU A CA 1
ATOM 4160 C C . GLU A 1 514 ? -7.794 3.514 -7.802 1.00 90.56 514 GLU A C 1
ATOM 4162 O O . GLU A 1 514 ? -7.306 2.451 -8.189 1.00 90.56 514 GLU A O 1
ATOM 4167 N N . SER A 1 515 ? -7.054 4.619 -7.651 1.00 93.38 515 SER A N 1
ATOM 4168 C CA . SER A 1 515 ? -5.606 4.657 -7.868 1.00 93.38 515 SER A CA 1
ATOM 4169 C C . SER A 1 515 ? -4.866 3.840 -6.808 1.00 93.38 515 SER A C 1
ATOM 4171 O O . SER A 1 515 ? -4.098 2.941 -7.157 1.00 93.38 515 SER A O 1
ATOM 4173 N N . LEU A 1 516 ? -5.142 4.066 -5.516 1.00 93.94 516 LEU A N 1
ATOM 4174 C CA . LEU A 1 516 ? -4.542 3.265 -4.449 1.00 93.94 516 LEU A CA 1
ATOM 4175 C C . LEU A 1 516 ? -4.945 1.793 -4.543 1.00 93.94 516 LEU A C 1
ATOM 4177 O O . LEU A 1 516 ? -4.079 0.941 -4.370 1.00 93.94 516 LEU A O 1
ATOM 4181 N N . LYS A 1 517 ? -6.200 1.467 -4.887 1.00 92.38 517 LYS A N 1
ATOM 4182 C CA . LYS A 1 517 ? -6.607 0.064 -5.100 1.00 92.38 517 LYS A CA 1
ATOM 4183 C C . LYS A 1 517 ? -5.740 -0.624 -6.152 1.00 92.38 517 LYS A C 1
ATOM 4185 O O . LYS A 1 517 ? -5.272 -1.735 -5.916 1.00 92.38 517 LYS A O 1
ATOM 4190 N N . ARG A 1 518 ? -5.484 0.026 -7.295 1.00 91.62 518 ARG A N 1
ATOM 4191 C CA . ARG A 1 518 ? -4.605 -0.520 -8.348 1.00 91.62 518 ARG A CA 1
ATOM 4192 C C . ARG A 1 518 ? -3.174 -0.714 -7.853 1.00 91.62 518 ARG A C 1
ATOM 4194 O O . ARG A 1 518 ? -2.584 -1.758 -8.119 1.00 91.62 518 ARG A O 1
ATOM 4201 N N . ARG A 1 519 ? -2.638 0.255 -7.104 1.00 94.69 519 ARG A N 1
ATOM 4202 C CA . ARG A 1 519 ? -1.293 0.163 -6.513 1.00 94.69 519 ARG A CA 1
ATOM 4203 C C . ARG A 1 519 ? -1.192 -0.978 -5.500 1.00 94.69 519 ARG A C 1
ATOM 4205 O O . ARG A 1 519 ? -0.253 -1.759 -5.573 1.00 94.69 519 ARG A O 1
ATOM 4212 N N . VAL A 1 520 ? -2.195 -1.141 -4.633 1.00 94.81 520 VAL A N 1
ATOM 4213 C CA . VAL A 1 520 ? -2.299 -2.273 -3.697 1.00 94.81 520 VAL A CA 1
ATOM 4214 C C . VAL A 1 520 ? -2.328 -3.597 -4.456 1.00 94.81 520 VAL A C 1
ATOM 4216 O O . VAL A 1 520 ? -1.553 -4.485 -4.130 1.00 94.81 520 VAL A O 1
ATOM 4219 N N . ARG A 1 521 ? -3.139 -3.728 -5.515 1.00 92.19 521 ARG A N 1
ATOM 4220 C CA . ARG A 1 521 ? -3.169 -4.951 -6.337 1.00 92.19 521 ARG A CA 1
ATOM 4221 C C . ARG A 1 521 ? -1.823 -5.265 -6.991 1.00 92.19 521 ARG A C 1
ATOM 4223 O O . ARG A 1 521 ? -1.425 -6.424 -7.029 1.00 92.19 521 ARG A O 1
ATOM 4230 N N . SER A 1 522 ? -1.129 -4.253 -7.505 1.00 91.56 522 SER A N 1
ATOM 4231 C CA . SER A 1 522 ? 0.220 -4.421 -8.058 1.00 91.56 522 SER A CA 1
ATOM 4232 C C . SER A 1 522 ? 1.207 -4.884 -6.978 1.00 91.56 522 SER A C 1
ATOM 4234 O O . SER A 1 522 ? 1.946 -5.849 -7.168 1.00 91.56 522 SER A O 1
ATOM 4236 N N . ALA A 1 523 ? 1.147 -4.266 -5.798 1.00 95.50 523 ALA A N 1
ATOM 4237 C CA . ALA A 1 523 ? 1.985 -4.614 -4.661 1.00 95.50 523 ALA A CA 1
ATOM 4238 C C . ALA A 1 523 ? 1.720 -6.042 -4.137 1.00 95.50 523 ALA A C 1
ATOM 4240 O O . ALA A 1 523 ? 2.670 -6.771 -3.862 1.00 95.50 523 ALA A O 1
ATOM 4241 N N . GLU A 1 524 ? 0.454 -6.474 -4.060 1.00 94.94 524 GLU A N 1
ATOM 4242 C CA . GLU A 1 524 ? 0.066 -7.854 -3.721 1.00 94.94 524 GLU A CA 1
ATOM 4243 C C . GLU A 1 524 ? 0.718 -8.862 -4.674 1.00 94.94 524 GLU A C 1
ATOM 4245 O O . GLU A 1 524 ? 1.350 -9.814 -4.221 1.00 94.94 524 GLU A O 1
ATOM 4250 N N . LYS A 1 525 ? 0.627 -8.625 -5.991 1.00 92.62 525 LYS A N 1
ATOM 4251 C CA . LYS A 1 525 ? 1.240 -9.500 -7.002 1.00 92.62 525 LYS A CA 1
ATOM 4252 C C . LYS A 1 525 ? 2.748 -9.625 -6.811 1.00 92.62 525 LYS A C 1
ATOM 4254 O O . LYS A 1 525 ? 3.275 -10.728 -6.901 1.00 92.62 525 LYS A O 1
ATOM 4259 N N . VAL A 1 526 ? 3.434 -8.514 -6.535 1.00 93.44 526 VAL A N 1
ATOM 4260 C CA . VAL A 1 526 ? 4.889 -8.504 -6.315 1.00 93.44 526 VAL A CA 1
ATOM 4261 C C . VAL A 1 526 ? 5.262 -9.379 -5.117 1.00 93.44 526 VAL A C 1
ATOM 4263 O O . VAL A 1 526 ? 6.206 -10.159 -5.209 1.00 93.44 526 VAL A O 1
ATOM 4266 N N . VAL A 1 527 ? 4.513 -9.290 -4.015 1.00 95.56 527 VAL A N 1
ATOM 4267 C CA . VAL A 1 527 ? 4.761 -10.098 -2.811 1.00 95.56 527 VAL A CA 1
ATOM 4268 C C . VAL A 1 527 ? 4.487 -11.583 -3.070 1.00 95.56 527 VAL A C 1
ATOM 4270 O O . VAL A 1 527 ? 5.329 -12.414 -2.742 1.00 95.56 527 VAL A O 1
ATOM 4273 N N . ILE A 1 528 ? 3.366 -11.916 -3.718 1.00 93.94 528 ILE A N 1
ATOM 4274 C CA . ILE A 1 528 ? 3.001 -13.304 -4.053 1.00 93.94 528 ILE A CA 1
ATOM 4275 C C . ILE A 1 528 ? 4.049 -13.940 -4.978 1.00 93.94 528 ILE A C 1
ATOM 4277 O O . ILE A 1 528 ? 4.467 -15.078 -4.762 1.00 93.94 528 ILE A O 1
ATOM 4281 N N . LEU A 1 529 ? 4.512 -13.203 -5.993 1.00 91.62 529 LEU A N 1
ATOM 4282 C CA . LEU A 1 529 ? 5.575 -13.662 -6.892 1.00 91.62 529 LEU A CA 1
ATOM 4283 C C . LEU A 1 529 ? 6.886 -13.919 -6.137 1.00 91.62 529 LEU A C 1
ATOM 4285 O O . LEU A 1 529 ? 7.569 -14.905 -6.412 1.00 91.62 529 LEU A O 1
ATOM 4289 N N . GLU A 1 530 ? 7.228 -13.067 -5.169 1.00 94.12 530 GLU A N 1
ATOM 4290 C CA . GLU A 1 530 ? 8.429 -13.237 -4.350 1.00 94.12 530 GLU A CA 1
ATOM 4291 C C . GLU A 1 530 ? 8.377 -14.513 -3.493 1.00 94.12 530 GLU A C 1
ATOM 4293 O O . GLU A 1 530 ? 9.362 -15.256 -3.396 1.00 94.12 530 GLU A O 1
ATOM 4298 N N . GLU A 1 531 ? 7.222 -14.788 -2.883 1.00 94.00 531 GLU A N 1
ATOM 4299 C CA . GLU A 1 531 ? 6.995 -16.000 -2.092 1.00 94.00 531 GLU A CA 1
ATOM 4300 C C . GLU A 1 531 ? 7.066 -17.254 -2.968 1.00 94.00 531 GLU A C 1
ATOM 4302 O O . GLU A 1 531 ? 7.740 -18.223 -2.604 1.00 94.00 531 GLU A O 1
ATOM 4307 N N . ALA A 1 532 ? 6.459 -17.211 -4.160 1.00 92.19 532 ALA A N 1
ATOM 4308 C CA . ALA A 1 532 ? 6.503 -18.310 -5.116 1.00 92.19 532 ALA A CA 1
ATOM 4309 C C . ALA A 1 532 ? 7.951 -18.664 -5.492 1.00 92.19 532 ALA A C 1
ATOM 4311 O O . ALA A 1 532 ? 8.358 -19.817 -5.341 1.00 92.19 532 ALA A O 1
ATOM 4312 N N . VAL A 1 533 ? 8.763 -17.680 -5.888 1.00 90.50 533 VAL A N 1
ATOM 4313 C CA . VAL A 1 533 ? 10.171 -17.885 -6.284 1.00 90.50 533 VAL A CA 1
ATOM 4314 C C . VAL A 1 533 ? 10.988 -18.518 -5.157 1.00 90.50 533 VAL A C 1
ATOM 4316 O O . VAL A 1 533 ? 11.772 -19.438 -5.392 1.00 90.50 533 VAL A O 1
ATOM 4319 N N . THR A 1 534 ? 10.768 -18.072 -3.921 1.00 88.31 534 THR A N 1
ATOM 4320 C CA . THR A 1 534 ? 11.483 -18.600 -2.751 1.00 88.31 534 THR A CA 1
ATOM 4321 C C . THR A 1 534 ? 11.081 -20.045 -2.446 1.00 88.31 534 THR A C 1
ATOM 4323 O O . THR A 1 534 ? 11.932 -20.862 -2.098 1.00 88.31 534 THR A O 1
ATOM 4326 N N . SER A 1 535 ? 9.799 -20.387 -2.619 1.00 86.81 535 SER A N 1
ATOM 4327 C CA . SER A 1 535 ? 9.290 -21.744 -2.380 1.00 86.81 535 SER A CA 1
ATOM 4328 C C . SER A 1 535 ? 9.803 -22.779 -3.391 1.00 86.81 535 SER A C 1
ATOM 4330 O O . SER A 1 535 ? 10.038 -23.927 -3.015 1.00 86.81 535 SER A O 1
ATOM 4332 N N . PHE A 1 536 ? 10.025 -22.377 -4.649 1.00 80.94 536 PHE A N 1
ATOM 4333 C CA . PHE A 1 536 ? 10.574 -23.252 -5.689 1.00 80.94 536 PHE A CA 1
ATOM 4334 C C . PHE A 1 536 ? 12.086 -23.453 -5.566 1.00 80.94 536 PHE A C 1
ATOM 4336 O O . PHE A 1 536 ? 12.564 -24.523 -5.910 1.00 80.94 536 PHE A O 1
ATOM 4343 N N . GLY A 1 537 ? 12.836 -22.468 -5.062 1.00 71.56 537 GLY A N 1
ATOM 4344 C CA . GLY A 1 537 ? 14.289 -22.595 -4.879 1.00 71.56 537 GLY A CA 1
ATOM 4345 C C . GLY A 1 537 ? 14.718 -23.460 -3.686 1.00 71.56 537 GLY A C 1
ATOM 4346 O O . GLY A 1 537 ? 15.895 -23.785 -3.568 1.00 71.56 537 GLY A O 1
ATOM 4347 N N . ALA A 1 538 ? 13.788 -23.801 -2.788 1.00 59.72 538 ALA A N 1
ATOM 4348 C CA . ALA A 1 538 ? 14.042 -24.623 -1.602 1.00 59.72 538 ALA A CA 1
ATOM 4349 C C . ALA A 1 538 ? 13.687 -26.114 -1.785 1.00 59.72 538 ALA A C 1
ATOM 4351 O O . ALA A 1 538 ? 13.928 -26.904 -0.872 1.00 59.72 538 ALA A O 1
ATOM 4352 N N . ARG A 1 539 ? 13.095 -26.487 -2.926 1.00 45.47 539 ARG A N 1
ATOM 4353 C CA . ARG A 1 539 ? 12.839 -27.877 -3.334 1.00 45.47 539 ARG A CA 1
ATOM 4354 C C . ARG A 1 539 ? 13.858 -28.288 -4.381 1.00 45.47 539 ARG A C 1
ATOM 4356 O O . ARG A 1 539 ? 14.246 -29.474 -4.347 1.00 45.47 539 ARG A O 1
#

Radius of gyration: 38.57 Å; Cα contacts (8 Å, |Δi|>4): 355; chains: 1; bounding box: 96×100×81 Å

Foldseek 3Di:
DVVVVCVVCVPCPVVVVVVVVVVVVVDDVVVVVVVPVQADPPDDPDDFDVVCNVVSNRVVSVQVRCVVVVNNVPDDPVVVVVVVVVVVVVVVVVVVVVVVVVVVVVVVVCVVVPPPCPVPVVVVVVVVVVVVVVVVVVVVVVVVVVVVVVVVVVCVVVVVVVVVVVPVVVVVVVVPDPDDPVNVVVVVVVVVVVVVVPDPDDPDDVVVVVVVVVPPDDDDDDDDDDDPPPDDDPVRVVVVVVVVVVVVVVVVVPDDPDDPVRVVVVVVVVVVVVVVVVVVVLLVVLVVLLVVLVVQLVVLLVVLVVLLVVLVVLVVQLVVQLVPDPDPVSNLVSCLLSLCQQAAWDDADPPDPDCNNDTRHHLQNSLLSNLVSLVSNQQSVCVSVVQQADADPVRHTPDSPAGDFDDDPNDRPLLVQQASQVVQVVDPSSCVSQDVQQDRHSASNQASQHLVLDQDDQDDQWDFDQDPNDTDTDRDVVSVVSSVVSVVSNVVLVVSLVVADCSGHNRNVPVDDPVSVVSSVVSSVSSVSNVVSVVVVVD

Nearest PDB structures (foldseek):
  9cej-assembly1_d  TM=2.468E-01  e=6.091E-01  Caulobacter vibrioides NA1000
  6z0c-assembly4_D  TM=3.455E-01  e=2.530E+00  Escherichia coli
  8d9p-assembly1_A  TM=2.769E-01  e=2.662E+00  synthetic construct
  8to0-assembly1_K  TM=2.182E-01  e=9.990E+00  Mus musculus

Secondary structure (DSSP, 8-state):
-HHHHHTT-GGGHHHHHHHHHHHHHHS-HHHHHHHHHHS--SS-SS---HHHHHTT-HHHHHHHHHHHTT-GGGS-HHHHHHHHHHHHHHHHHHHHHHHHHHHHHHHHHHHHTT-----HHHHHHHHHHHHHHHHHHHHHHHHHHHHHHHHHHHHHHHHHHHHHTT-HHHHHHHHHS---HHHHHHHHHHHHHHHHH-----S--HHHHHHHHT-S-------S------S--HHHHHHHHHHHHHHHHHHHHT-----HHHHHHHHHHHHHHHHHHHHHHHHHHHHHHHHHHHHHHHHHHHHHHHHHHHHHHHHHHHHHHHHH--SHHHHHHHTHHHHHHHSS-B---TT-SSGGGS-B--HHHHHHHHHHHHHHHHHHHHHHTT----B-TTSPBPS--SPPP-EETTEEHHHHTTTTTTTTTT-HHHHHHH-TTS--TT-TT--SS-STTPPPPPPPSEEEEEETTEEEEEE-HHHHHHHHHHHHHHHHHHHHHHHS-TTSGGGTTTTS-HHHHHHHHHHHHHHHHHHHHHHHHT-

Sequence (539 aa):
MVMAFMRRHPEHIDELRESYKKGLEWTEPRIIEYAREALPPLNPYYELDEELVKKGKWKDSVSKSYELGGYQNFIPQSLQSKRENAEKEMKEAVEREEKMRADAEEAKRLKAVGAQVNDKKIRAAYRKEERDKMEHDRMRNLRFSKNEDKRQPLLSVEFKRLAKAKNFTELKKRWESTCSMEEEMNRLKVVKKEQSQRKPWDGSIPAVEHALAKRAPLGHNLAKNSKAITGPSPLAIAAKERAYARQLERQNRNKKPMTILQKAILDTEKNSKKFKFEAAEKEEVLKVALDRAQASVVTKIMEYEDYIRDIKRALEGSVSSYRKARVVAGRQKSFDRLTAMLGVPRAATMGYQDWRGQYIKGIVLITVELIEAVGIWREATLAGQGRLGARNEFGELVDNGAPIPFTWNGKNVLLQIPTGLDFLHKCDELVKWFGNDFTFHRNPFMLAVPLDDRPVTPIKATRTVTIDGVEVEKAIPSLQKEADDQKLYFQHCEKIYADGGNWWPSGGGKLMDESLKRRVRSAEKVVILEEAVTSFGAR